Protein AF-0000000069996159 (afdb_homodimer)

Sequence (392 aa):
MASLHLCEYSGMAALHLYSSPAALLLLLVCPLWQLAQALPLTGRVSDQCVSQAQALLHNITGTLSKKELFSGMDCSKQSLELHEETQTAWACWPKGPTCSGTIKSEFNKERCLTNIAEDLQHYLRFLSAQPDPEGWLHATLLPSTRQLLQVAVNHPSSYAERLKLCKVLRGFQVRSITINRAVKYMNAGADAQPSSMASLHLCEYSGMAALHLYSSPAALLLLLVCPLWQLAQALPLTGRVSDQCVSQAQALLHNITGTLSKKELFSGMDCSKQSLELHEETQTAWACWPKGPTCSGTIKSEFNKERCLTNIAEDLQHYLRFLSAQPDPEGWLHATLLPSTRQLLQVAVNHPSSYAERLKLCKVLRGFQVRSITINRAVKYMNAGADAQPSS

pLDDT: mean 75.42, std 26.86, range [21.17, 98.69]

Solvent-accessible surface area (backbone atoms only — not comparable to full-atom values): 23726 Å² total; per-residue (Å²): 131,85,75,78,84,82,88,83,83,70,90,69,85,76,79,74,72,78,71,72,72,77,65,66,81,67,74,74,71,70,75,72,77,66,75,78,68,69,70,74,78,82,62,52,49,52,70,66,39,43,51,32,34,50,46,32,41,53,42,45,54,54,49,74,66,42,58,81,71,32,70,96,57,64,62,88,78,49,71,64,40,67,80,70,90,53,56,37,75,66,42,37,40,83,63,62,83,59,81,73,84,60,82,66,76,72,65,43,65,66,58,21,46,51,29,47,43,54,51,46,41,51,51,34,29,55,57,56,62,50,91,50,96,87,34,60,50,66,71,45,39,44,52,35,46,49,51,30,41,54,58,63,61,68,62,80,80,50,69,68,55,32,49,51,50,41,15,41,51,48,19,46,44,55,48,33,52,54,49,38,52,32,43,49,50,42,39,57,33,93,76,63,59,79,77,130,135,86,73,88,82,86,82,88,79,86,79,82,64,84,73,76,77,74,76,69,74,78,65,78,75,70,71,76,72,70,76,70,76,66,73,78,68,68,71,74,79,82,61,52,50,53,70,65,41,43,51,31,34,49,49,33,42,52,43,44,54,55,51,74,66,40,59,79,72,32,69,96,58,65,63,89,77,50,71,66,39,69,81,71,90,55,54,36,76,66,44,38,41,83,63,61,83,60,80,76,89,59,84,67,77,74,65,42,66,66,58,20,46,50,30,48,44,53,50,46,40,52,51,35,29,54,56,55,62,48,90,50,94,86,34,63,51,66,70,45,40,46,53,35,47,48,53,29,42,54,57,63,59,69,60,79,81,49,71,68,56,31,48,51,50,41,16,41,51,48,20,48,45,54,49,33,52,55,48,39,53,33,43,48,51,42,40,58,33,92,77,63,59,81,77,132

Radius of gyration: 39.07 Å; Cα contacts (8 Å, |Δi|>4): 358; chains: 2; bounding box: 189×82×81 Å

Foldseek 3Di:
DCPDDDDDDDPDDDPVPPVPVPPDPPVPPVPVPPDPPPPPPVDDQDPQLVVLVVQLVVLVVVLLPPCVLVPPDNPVPDDDDDDDPAPLVPLQDDDPPPPPPDCDPDRDLVNNLVRLLVRLVVVLVVLVPDDDPPCSSPVRNNVSSVSSSCSSVVDDDDPVRVVVVVVVVVVVVVVVVVVVVVVVVVVVPPPPPPDD/DPDDDDDDDDDPPPPPPPVPPPDDCVVPPVCVPPPPPPPPPVDDQDPQLVVLVVQLVVLVVVLLPPCVLVPPDNPVPDDDDDDDPAPLVPLQDDDPPPDPPDPDPDRDLVNNLVRLLVRLVVVLVVLVPDDDPPCSSPVRNNVSSVSSSCSSVVDDDDPVRVVVVVVVVVVVVVVVVVVVVVVVVVVVPPPPPPDD

Organism: Takifugu rubripes (NCBI:txid31033)

Nearest PDB structures (foldseek):
  3qwr-assembly1_B  TM=4.803E-01  e=2.226E-01  Homo sapiens
  5mzv-assembly1_B  TM=4.218E-01  e=2.938E-01  Homo sapiens
  6wdq-assembly1_B  TM=4.447E-01  e=3.105E-01  Homo sapiens
  1cd9-assembly1_C  TM=5.262E-01  e=3.019E+00  Homo sapiens
  3qwr-assembly1_B  TM=4.838E-01  e=2.813E-01  Homo sapiens

Structure (mmCIF, N/CA/C/O backbone):
data_AF-0000000069996159-model_v1
#
loop_
_entity.id
_entity.type
_entity.pdbx_description
1 polymer 'Interleukin 12A'
#
loop_
_atom_site.group_PDB
_atom_site.id
_atom_site.type_symbol
_atom_site.label_atom_id
_atom_site.label_alt_id
_atom_site.label_comp_id
_atom_site.label_asym_id
_atom_site.label_entity_id
_atom_site.label_seq_id
_atom_site.pdbx_PDB_ins_code
_atom_site.Cartn_x
_atom_site.Cartn_y
_atom_site.Cartn_z
_atom_site.occupancy
_atom_site.B_iso_or_equiv
_atom_site.auth_seq_id
_atom_site.auth_comp_id
_atom_site.auth_asym_id
_atom_site.auth_atom_id
_atom_site.pdbx_PDB_model_num
ATOM 1 N N . MET A 1 1 ? 94.875 -36.844 -63.062 1 22.52 1 MET A N 1
ATOM 2 C CA . MET A 1 1 ? 95.375 -37.219 -61.719 1 22.52 1 MET A CA 1
ATOM 3 C C . MET A 1 1 ? 94.875 -36.219 -60.656 1 22.52 1 MET A C 1
ATOM 5 O O . MET A 1 1 ? 95.312 -36.25 -59.531 1 22.52 1 MET A O 1
ATOM 9 N N . ALA A 1 2 ? 94.062 -35.281 -61.094 1 24.36 2 ALA A N 1
ATOM 10 C CA . ALA A 1 2 ? 94 -34 -60.375 1 24.36 2 ALA A CA 1
ATOM 11 C C . ALA A 1 2 ? 93.125 -34.094 -59.156 1 24.36 2 ALA A C 1
ATOM 13 O O . ALA A 1 2 ? 91.875 -34 -59.219 1 24.36 2 ALA A O 1
ATOM 14 N N . SER A 1 3 ? 93.438 -34.969 -58.125 1 29.11 3 SER A N 1
ATOM 15 C CA . SER A 1 3 ? 92.625 -35.531 -57.094 1 29.11 3 SER A CA 1
ATOM 16 C C . SER A 1 3 ? 92.438 -34.562 -55.938 1 29.11 3 SER A C 1
ATOM 18 O O . SER A 1 3 ? 93.312 -34.438 -55.062 1 29.11 3 SER A O 1
ATOM 20 N N . LEU A 1 4 ? 92.125 -33.25 -56.469 1 24.8 4 LEU A N 1
ATOM 21 C CA . LEU A 1 4 ? 92.125 -32.188 -55.469 1 24.8 4 LEU A CA 1
ATOM 22 C C . LEU A 1 4 ? 91.375 -32.625 -54.188 1 24.8 4 LEU A C 1
ATOM 24 O O . LEU A 1 4 ? 90.5 -33.469 -54.25 1 24.8 4 LEU A O 1
ATOM 28 N N . HIS A 1 5 ? 91.688 -31.938 -53.156 1 25.83 5 HIS A N 1
ATOM 29 C CA . HIS A 1 5 ? 91.938 -31.766 -51.75 1 25.83 5 HIS A CA 1
ATOM 30 C C . HIS A 1 5 ? 90.625 -31.609 -51 1 25.83 5 HIS A C 1
ATOM 32 O O . HIS A 1 5 ? 89.75 -30.875 -51.406 1 25.83 5 HIS A O 1
ATOM 38 N N . LEU A 1 6 ? 90.312 -32.438 -49.938 1 22.25 6 LEU A N 1
ATOM 39 C CA . LEU A 1 6 ? 89.375 -33.062 -49.031 1 22.25 6 LEU A CA 1
ATOM 40 C C . LEU A 1 6 ? 88.75 -32 -48.062 1 22.25 6 LEU A C 1
ATOM 42 O O . LEU A 1 6 ? 87.562 -31.984 -47.844 1 22.25 6 LEU A O 1
ATOM 46 N N . CYS A 1 7 ? 89.625 -31.078 -47.344 1 23.53 7 CYS A N 1
ATOM 47 C CA . CYS A 1 7 ? 89.5 -31.375 -45.938 1 23.53 7 CYS A CA 1
ATOM 48 C C . CYS A 1 7 ? 88.25 -30.75 -45.344 1 23.53 7 CYS A C 1
ATOM 50 O O . CYS A 1 7 ? 87.688 -29.844 -45.969 1 23.53 7 CYS A O 1
ATOM 52 N N . GLU A 1 8 ? 88.188 -30.609 -43.844 1 24.36 8 GLU A N 1
ATOM 53 C CA . GLU A 1 8 ? 87.438 -31.016 -42.625 1 24.36 8 GLU A CA 1
ATOM 54 C C . GLU A 1 8 ? 86.625 -29.859 -42.062 1 24.36 8 GLU A C 1
ATOM 56 O O . GLU A 1 8 ? 85.5 -30.078 -41.562 1 24.36 8 GLU A O 1
ATOM 61 N N . TYR A 1 9 ? 87.312 -28.625 -42.062 1 21.31 9 TYR A N 1
ATOM 62 C CA . TYR A 1 9 ? 87.312 -28.094 -40.688 1 21.31 9 TYR A CA 1
ATOM 63 C C . TYR A 1 9 ? 85.938 -27.734 -40.219 1 21.31 9 TYR A C 1
ATOM 65 O O . TYR A 1 9 ? 85 -27.578 -41 1 21.31 9 TYR A O 1
ATOM 73 N N . SER A 1 10 ? 85.812 -26.562 -39.469 1 23.78 10 SER A N 1
ATOM 74 C CA . SER A 1 10 ? 85.75 -26.078 -38.094 1 23.78 10 SER A CA 1
ATOM 75 C C . SER A 1 10 ? 84.438 -25.406 -37.781 1 23.78 10 SER A C 1
ATOM 77 O O . SER A 1 10 ? 84.188 -24.984 -36.625 1 23.78 10 SER A O 1
ATOM 79 N N . GLY A 1 11 ? 83.812 -24.812 -38.812 1 25.14 11 GLY A N 1
ATOM 80 C CA . GLY A 1 11 ? 83.312 -23.531 -38.344 1 25.14 11 GLY A CA 1
ATOM 81 C C . GLY A 1 11 ? 82.125 -23.641 -37.438 1 25.14 11 GLY A C 1
ATOM 82 O O . GLY A 1 11 ? 81 -24 -37.875 1 25.14 11 GLY A O 1
ATOM 83 N N . MET A 1 12 ? 82.375 -24.094 -36.188 1 23.86 12 MET A N 1
ATOM 84 C CA . MET A 1 12 ? 81.438 -24.609 -35.219 1 23.86 12 MET A CA 1
ATOM 85 C C . MET A 1 12 ? 80.312 -23.609 -34.969 1 23.86 12 MET A C 1
ATOM 87 O O . MET A 1 12 ? 79.125 -23.984 -35 1 23.86 12 MET A O 1
ATOM 91 N N . ALA A 1 13 ? 80.625 -22.375 -34.375 1 25.88 13 ALA A N 1
ATOM 92 C CA . ALA A 1 13 ? 80 -22.094 -33.094 1 25.88 13 ALA A CA 1
ATOM 93 C C . ALA A 1 13 ? 78.5 -21.734 -33.312 1 25.88 13 ALA A C 1
ATOM 95 O O . ALA A 1 13 ? 78.062 -21.484 -34.438 1 25.88 13 ALA A O 1
ATOM 96 N N . ALA A 1 14 ? 77.938 -20.875 -32.25 1 27.59 14 ALA A N 1
ATOM 97 C CA . ALA A 1 14 ? 77 -20.719 -31.141 1 27.59 14 ALA A CA 1
ATOM 98 C C . ALA A 1 14 ? 75.812 -19.844 -31.547 1 27.59 14 ALA A C 1
ATOM 100 O O . ALA A 1 14 ? 76 -18.656 -31.828 1 27.59 14 ALA A O 1
ATOM 101 N N . LEU A 1 15 ? 75.062 -20.25 -32.531 1 27.47 15 LEU A N 1
ATOM 102 C CA . LEU A 1 15 ? 73.875 -19.453 -32.875 1 27.47 15 LEU A CA 1
ATOM 103 C C . LEU A 1 15 ? 73.125 -19.062 -31.641 1 27.47 15 LEU A C 1
ATOM 105 O O . LEU A 1 15 ? 72.625 -19.938 -30.891 1 27.47 15 LEU A O 1
ATOM 109 N N . HIS A 1 16 ? 73.75 -18.094 -30.875 1 34.22 16 HIS A N 1
ATOM 110 C CA . HIS A 1 16 ? 73.125 -17.516 -29.688 1 34.22 16 HIS A CA 1
ATOM 111 C C . HIS A 1 16 ? 71.625 -17.172 -29.938 1 34.22 16 HIS A C 1
ATOM 113 O O . HIS A 1 16 ? 71.312 -16.328 -30.797 1 34.22 16 HIS A O 1
ATOM 119 N N . LEU A 1 17 ? 70.812 -18.203 -29.984 1 29.62 17 LEU A N 1
ATOM 120 C CA . LEU A 1 17 ? 69.375 -18.219 -30.047 1 29.62 17 LEU A CA 1
ATOM 121 C C . LEU A 1 17 ? 68.75 -17.25 -29.031 1 29.62 17 LEU A C 1
ATOM 123 O O . LEU A 1 17 ? 68.938 -17.438 -27.828 1 29.62 17 LEU A O 1
ATOM 127 N N . TYR A 1 18 ? 69.062 -15.906 -29.25 1 31.61 18 TYR A N 1
ATOM 128 C CA . TYR A 1 18 ? 68.438 -14.883 -28.438 1 31.61 18 TYR A CA 1
ATOM 129 C C . TYR A 1 18 ? 66.938 -15.102 -28.344 1 31.61 18 TYR A C 1
ATOM 131 O O . TYR A 1 18 ? 66.25 -14.93 -29.328 1 31.61 18 TYR A O 1
ATOM 139 N N . SER A 1 19 ? 66.562 -16.312 -27.844 1 33.44 19 SER A N 1
ATOM 140 C CA . SER A 1 19 ? 65.125 -16.703 -27.641 1 33.44 19 SER A CA 1
ATOM 141 C C . SER A 1 19 ? 64.375 -15.633 -26.906 1 33.44 19 SER A C 1
ATOM 143 O O . SER A 1 19 ? 64.812 -15.188 -25.828 1 33.44 19 SER A O 1
ATOM 145 N N . SER A 1 20 ? 63.844 -14.68 -27.641 1 37 20 SER A N 1
ATOM 146 C CA . SER A 1 20 ? 62.875 -13.641 -27.234 1 37 20 SER A CA 1
ATOM 147 C C . SER A 1 20 ? 61.844 -14.188 -26.266 1 37 20 SER A C 1
ATOM 149 O O . SER A 1 20 ? 61.156 -15.164 -26.578 1 37 20 SER A O 1
ATOM 151 N N . PRO A 1 21 ? 62.188 -14.211 -24.922 1 37.66 21 PRO A N 1
ATOM 152 C CA . PRO A 1 21 ? 61.25 -14.656 -23.875 1 37.66 21 PRO A CA 1
ATOM 153 C C . PRO A 1 21 ? 59.875 -14.039 -24.016 1 37.66 21 PRO A C 1
ATOM 155 O O . PRO A 1 21 ? 59.062 -14.086 -23.078 1 37.66 21 PRO A O 1
ATOM 158 N N . ALA A 1 22 ? 59.719 -13.273 -25.125 1 38.25 22 ALA A N 1
ATOM 159 C CA . ALA A 1 22 ? 58.438 -12.555 -25 1 38.25 22 ALA A CA 1
ATOM 160 C C . ALA A 1 22 ? 57.281 -13.516 -24.797 1 38.25 22 ALA A C 1
ATOM 162 O O . ALA A 1 22 ? 56.125 -13.164 -25.062 1 38.25 22 ALA A O 1
ATOM 163 N N . ALA A 1 23 ? 57.688 -14.852 -24.797 1 32.22 23 ALA A N 1
ATOM 164 C CA . ALA A 1 23 ? 56.5 -15.727 -24.859 1 32.22 23 ALA A CA 1
ATOM 165 C C . ALA A 1 23 ? 55.438 -15.305 -23.844 1 32.22 23 ALA A C 1
ATOM 167 O O . ALA A 1 23 ? 54.25 -15.219 -24.172 1 32.22 23 ALA A O 1
ATOM 168 N N . LEU A 1 24 ? 55.719 -15.695 -22.562 1 32.16 24 LEU A N 1
ATOM 169 C CA . LEU A 1 24 ? 54.719 -16.5 -21.828 1 32.16 24 LEU A CA 1
ATOM 170 C C . LEU A 1 24 ? 53.625 -15.609 -21.234 1 32.16 24 LEU A C 1
ATOM 172 O O . LEU A 1 24 ? 52.781 -16.094 -20.5 1 32.16 24 LEU A O 1
ATOM 176 N N . LEU A 1 25 ? 54.031 -14.266 -21.062 1 33.75 25 LEU A N 1
ATOM 177 C CA . LEU A 1 25 ? 53.062 -13.844 -20.031 1 33.75 25 LEU A CA 1
ATOM 178 C C . LEU A 1 25 ? 51.625 -13.961 -20.562 1 33.75 25 LEU A C 1
ATOM 180 O O . LEU A 1 25 ? 51.156 -13.086 -21.281 1 33.75 25 LEU A O 1
ATOM 184 N N . LEU A 1 26 ? 51.312 -15.07 -21.266 1 32.03 26 LEU A N 1
ATOM 185 C CA . LEU A 1 26 ? 49.906 -15.297 -21.5 1 32.03 26 LEU A CA 1
ATOM 186 C C . LEU A 1 26 ? 49.094 -14.977 -20.25 1 32.03 26 LEU A C 1
ATOM 188 O O . LEU A 1 26 ? 49.188 -15.68 -19.234 1 32.03 26 LEU A O 1
ATOM 192 N N . LEU A 1 27 ? 49 -13.609 -19.922 1 32.69 27 LEU A N 1
ATOM 193 C CA . LEU A 1 27 ? 48 -13.117 -19 1 32.69 27 LEU A CA 1
ATOM 194 C C . LEU A 1 27 ? 46.688 -13.875 -19.188 1 32.69 27 LEU A C 1
ATOM 196 O O . LEU A 1 27 ? 46.094 -13.867 -20.266 1 32.69 27 LEU A O 1
ATOM 200 N N . LEU A 1 28 ? 46.594 -15.102 -18.578 1 33.31 28 LEU A N 1
ATOM 201 C CA . LEU A 1 28 ? 45.375 -15.828 -18.266 1 33.31 28 LEU A CA 1
ATOM 202 C C . LEU A 1 28 ? 44.281 -14.875 -17.781 1 33.31 28 LEU A C 1
ATOM 204 O O . LEU A 1 28 ? 44.312 -14.414 -16.625 1 33.31 28 LEU A O 1
ATOM 208 N N . VAL A 1 29 ? 44 -13.797 -18.469 1 37.88 29 VAL A N 1
ATOM 209 C CA . VAL A 1 29 ? 42.75 -13.117 -18.156 1 37.88 29 VAL A CA 1
ATOM 210 C C . VAL A 1 29 ? 41.625 -14.148 -18.016 1 37.88 29 VAL A C 1
ATOM 212 O O . VAL A 1 29 ? 41.25 -14.805 -18.984 1 37.88 29 VAL A O 1
ATOM 215 N N . CYS A 1 30 ? 41.688 -14.945 -16.938 1 33.72 30 CYS A N 1
ATOM 216 C CA . CYS A 1 30 ? 40.5 -15.703 -16.531 1 33.72 30 CYS A CA 1
ATOM 217 C C . CYS A 1 30 ? 39.219 -14.875 -16.688 1 33.72 30 CYS A C 1
ATOM 219 O O . CYS A 1 30 ? 39.156 -13.758 -16.156 1 33.72 30 CYS A O 1
ATOM 221 N N . PRO A 1 31 ? 38.531 -15 -17.859 1 35.19 31 PRO A N 1
ATOM 222 C CA . PRO A 1 31 ? 37.188 -14.406 -17.969 1 35.19 31 PRO A CA 1
ATOM 223 C C . PRO A 1 31 ? 36.312 -14.648 -16.734 1 35.19 31 PRO A C 1
ATOM 225 O O . PRO A 1 31 ? 36.031 -15.797 -16.391 1 35.19 31 PRO A O 1
ATOM 228 N N . LEU A 1 32 ? 36.562 -14.031 -15.633 1 33.66 32 LEU A N 1
ATOM 229 C CA . LEU A 1 32 ? 35.656 -13.953 -14.477 1 33.66 32 LEU A CA 1
ATOM 230 C C . LEU A 1 32 ? 34.219 -13.758 -14.914 1 33.66 32 LEU A C 1
ATOM 232 O O . LEU A 1 32 ? 33.344 -13.5 -14.078 1 33.66 32 LEU A O 1
ATOM 236 N N . TRP A 1 33 ? 33.969 -13.539 -16.219 1 33.69 33 TRP A N 1
ATOM 237 C CA . TRP A 1 33 ? 32.531 -13.375 -16.391 1 33.69 33 TRP A CA 1
ATOM 238 C C . TRP A 1 33 ? 31.781 -14.625 -15.93 1 33.69 33 TRP A C 1
ATOM 240 O O . TRP A 1 33 ? 31.219 -15.352 -16.75 1 33.69 33 TRP A O 1
ATOM 250 N N . GLN A 1 34 ? 32.312 -15.43 -15.055 1 28.48 34 GLN A N 1
ATOM 251 C CA . GLN A 1 34 ? 31.531 -16.578 -14.602 1 28.48 34 GLN A CA 1
ATOM 252 C C . GLN A 1 34 ? 30.047 -16.25 -14.555 1 28.48 34 GLN A C 1
ATOM 254 O O . GLN A 1 34 ? 29.672 -15.094 -14.32 1 28.48 34 GLN A O 1
ATOM 259 N N . LEU A 1 35 ? 29.219 -17.219 -15.086 1 27.92 35 LEU A N 1
ATOM 260 C CA . LEU A 1 35 ? 27.844 -17.688 -15.25 1 27.92 35 LEU A CA 1
ATOM 261 C C . LEU A 1 35 ? 27.062 -17.531 -13.953 1 27.92 35 LEU A C 1
ATOM 263 O O . LEU A 1 35 ? 27.375 -18.172 -12.945 1 27.92 35 LEU A O 1
ATOM 267 N N . ALA A 1 36 ? 26.797 -16.344 -13.508 1 35.19 36 ALA A N 1
ATOM 268 C CA . ALA A 1 36 ? 25.625 -16.281 -12.625 1 35.19 36 ALA A CA 1
ATOM 269 C C . ALA A 1 36 ? 24.609 -17.359 -13 1 35.19 36 ALA A C 1
ATOM 271 O O . ALA A 1 36 ? 23.953 -17.266 -14.039 1 35.19 36 ALA A O 1
ATOM 272 N N . GLN A 1 37 ? 24.906 -18.609 -12.891 1 32.88 37 GLN A N 1
ATOM 273 C CA . GLN A 1 37 ? 23.953 -19.688 -13.008 1 32.88 37 GLN A CA 1
ATOM 274 C C . GLN A 1 37 ? 22.594 -19.281 -12.43 1 32.88 37 GLN A C 1
ATOM 276 O O . GLN A 1 37 ? 22.5 -18.891 -11.273 1 32.88 37 GLN A O 1
ATOM 281 N N . ALA A 1 38 ? 21.688 -18.609 -13.164 1 38 38 ALA A N 1
ATOM 282 C CA . ALA A 1 38 ? 20.25 -18.688 -12.906 1 38 38 ALA A CA 1
ATOM 283 C C . ALA A 1 38 ? 19.875 -20.062 -12.359 1 38 38 ALA A C 1
ATOM 285 O O . ALA A 1 38 ? 20.156 -21.094 -12.992 1 38 38 ALA A O 1
ATOM 286 N N . LEU A 1 39 ? 20.078 -20.312 -11.125 1 35.5 39 LEU A N 1
ATOM 287 C CA . LEU A 1 39 ? 19.438 -21.531 -10.641 1 35.5 39 LEU A CA 1
ATOM 288 C C . LEU A 1 39 ? 18.266 -21.906 -11.531 1 35.5 39 LEU A C 1
ATOM 290 O O . LEU A 1 39 ? 17.516 -21.031 -11.984 1 35.5 39 LEU A O 1
ATOM 294 N N . PRO A 1 40 ? 18.203 -22.922 -12.32 1 38.66 40 PRO A N 1
ATOM 295 C CA . PRO A 1 40 ? 17.125 -23.359 -13.203 1 38.66 40 PRO A CA 1
ATOM 296 C C . PRO A 1 40 ? 15.742 -23.109 -12.602 1 38.66 40 PRO A C 1
ATOM 298 O O . PRO A 1 40 ? 15.5 -23.453 -11.445 1 38.66 40 PRO A O 1
ATOM 301 N N . LEU A 1 41 ? 15.039 -21.984 -12.789 1 43.03 41 LEU A N 1
ATOM 302 C CA . LEU A 1 41 ? 13.617 -21.719 -12.609 1 43.03 41 LEU A CA 1
ATOM 303 C C . LEU A 1 41 ? 12.797 -22.969 -12.945 1 43.03 41 LEU A C 1
ATOM 305 O O . LEU A 1 41 ? 11.586 -22.875 -13.18 1 43.03 41 LEU A O 1
ATOM 309 N N . THR A 1 42 ? 13.352 -24.047 -13.359 1 50.91 42 THR A N 1
ATOM 310 C CA . THR A 1 42 ? 12.648 -25.281 -13.727 1 50.91 42 THR A CA 1
ATOM 311 C C . THR A 1 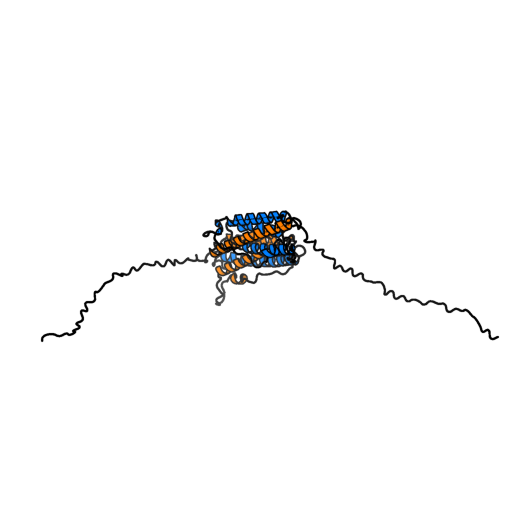42 ? 11.938 -25.875 -12.516 1 50.91 42 THR A C 1
ATOM 313 O O . THR A 1 42 ? 11.266 -26.906 -12.625 1 50.91 42 THR A O 1
ATOM 316 N N . GLY A 1 43 ? 12.039 -25.281 -11.344 1 58.75 43 GLY A N 1
ATOM 317 C CA . GLY A 1 43 ? 11.586 -25.969 -10.148 1 58.75 43 GLY A CA 1
ATOM 318 C C . GLY A 1 43 ? 10.148 -25.641 -9.781 1 58.75 43 GLY A C 1
ATOM 319 O O . GLY A 1 43 ? 9.602 -24.625 -10.227 1 58.75 43 GLY A O 1
ATOM 320 N N . ARG A 1 44 ? 9.336 -26.64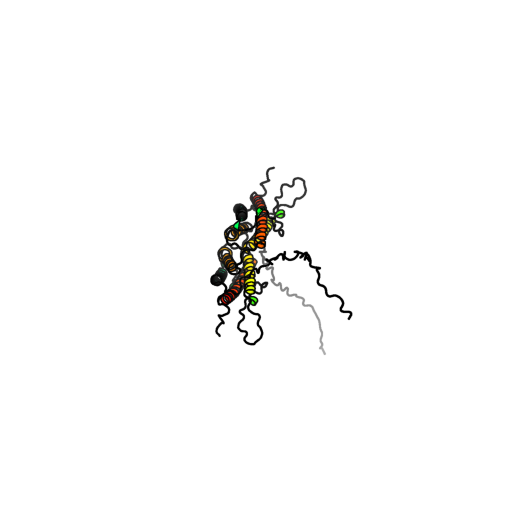1 -9.281 1 75.44 44 ARG A N 1
ATOM 321 C CA . ARG A 1 44 ? 7.984 -26.578 -8.727 1 75.44 44 ARG A CA 1
ATOM 322 C C . ARG A 1 44 ? 7.867 -25.469 -7.688 1 75.44 44 ARG A C 1
ATOM 324 O O . ARG A 1 44 ? 8.836 -25.156 -6.992 1 75.44 44 ARG A O 1
ATOM 331 N N . VAL A 1 45 ? 6.828 -24.766 -7.879 1 86.31 45 VAL A N 1
ATOM 332 C CA . VAL A 1 45 ? 6.527 -23.812 -6.824 1 86.31 45 VAL A CA 1
ATOM 333 C C . VAL A 1 45 ? 6.32 -24.547 -5.5 1 86.31 45 VAL A C 1
ATOM 335 O O . VAL A 1 45 ? 5.906 -25.703 -5.488 1 86.31 45 VAL A O 1
ATOM 338 N N . SER A 1 46 ? 6.707 -23.953 -4.449 1 87.44 46 SER A N 1
ATOM 339 C CA . SER A 1 46 ? 6.688 -24.578 -3.131 1 87.44 46 SER A CA 1
ATOM 340 C C . SER A 1 46 ? 5.258 -24.797 -2.639 1 87.44 46 SER A C 1
ATOM 342 O O . SER A 1 46 ? 4.328 -24.141 -3.127 1 87.44 46 SER A O 1
ATOM 344 N N . ASP A 1 47 ? 5.125 -25.766 -1.741 1 92.94 47 ASP A N 1
ATOM 345 C CA . ASP A 1 47 ? 3.842 -26 -1.084 1 92.94 47 ASP A CA 1
ATOM 346 C C . ASP A 1 47 ? 3.396 -24.75 -0.309 1 92.94 47 ASP A C 1
ATOM 348 O O . ASP A 1 47 ? 2.199 -24.516 -0.15 1 92.94 47 ASP A O 1
ATOM 352 N N . GLN A 1 48 ? 4.34 -24.031 0.201 1 93.69 48 GLN A N 1
ATOM 353 C CA . GLN A 1 48 ? 4.016 -22.797 0.909 1 93.69 48 GLN A CA 1
ATOM 354 C C . GLN A 1 48 ? 3.324 -21.797 -0.014 1 93.69 48 GLN A C 1
ATOM 356 O O . GLN A 1 48 ? 2.393 -21.094 0.399 1 93.69 48 GLN A O 1
ATOM 361 N N . CYS A 1 49 ? 3.756 -21.766 -1.231 1 94.38 49 CYS A N 1
ATOM 362 C CA . CYS A 1 49 ? 3.145 -20.875 -2.203 1 94.38 49 CYS A CA 1
ATOM 363 C C . CYS A 1 49 ? 1.699 -21.266 -2.479 1 94.38 49 CYS A C 1
ATOM 365 O O . CYS A 1 49 ? 0.819 -20.406 -2.555 1 94.38 49 CYS A O 1
ATOM 367 N N . VAL A 1 50 ? 1.474 -22.578 -2.58 1 96.25 50 VAL A N 1
ATOM 368 C CA . VAL A 1 50 ? 0.12 -23.078 -2.785 1 96.25 50 VAL A CA 1
ATOM 369 C C . VAL A 1 50 ? -0.758 -22.703 -1.594 1 96.25 50 VAL A C 1
ATOM 371 O O . VAL A 1 50 ? -1.876 -22.203 -1.77 1 96.25 50 VAL A O 1
ATOM 374 N N . SER A 1 51 ? -0.233 -22.891 -0.403 1 97.5 51 SER A N 1
ATOM 375 C CA . SER A 1 51 ? -0.98 -22.578 0.811 1 97.5 51 SER A CA 1
ATOM 376 C C . SER A 1 51 ? -1.319 -21.094 0.887 1 97.5 51 SER A C 1
ATOM 378 O O . SER A 1 51 ? -2.434 -20.719 1.263 1 97.5 51 SER A O 1
ATOM 380 N N . GLN A 1 52 ? -0.379 -20.266 0.549 1 97.31 52 GLN A N 1
ATOM 381 C CA . GLN A 1 52 ? -0.616 -18.828 0.617 1 97.31 52 GLN A CA 1
ATOM 382 C C . GLN A 1 52 ? -1.625 -18.391 -0.439 1 97.31 52 GLN A C 1
ATOM 384 O O . GLN A 1 52 ? -2.43 -17.484 -0.198 1 97.31 52 GLN A O 1
ATOM 389 N N . ALA A 1 53 ? -1.527 -18.953 -1.618 1 98.19 53 ALA A N 1
ATOM 390 C CA . ALA A 1 53 ? -2.508 -18.641 -2.654 1 98.19 53 ALA A CA 1
ATOM 391 C C . ALA A 1 53 ? -3.918 -19.016 -2.209 1 98.19 53 ALA A C 1
ATOM 393 O O . ALA A 1 53 ? -4.867 -18.25 -2.424 1 98.19 53 ALA A O 1
ATOM 394 N N . GLN A 1 54 ? -4.035 -20.172 -1.603 1 98.5 54 GLN A N 1
ATOM 395 C CA . GLN A 1 54 ? -5.332 -20.609 -1.087 1 98.5 54 GLN A CA 1
ATOM 396 C C . GLN A 1 54 ? -5.82 -19.672 0.016 1 98.5 54 GLN A C 1
ATOM 398 O O . GLN A 1 54 ? -7 -19.312 0.06 1 98.5 54 GLN A O 1
ATOM 403 N N . ALA A 1 55 ? -4.918 -19.297 0.912 1 98.5 55 ALA A N 1
ATOM 404 C CA . ALA A 1 55 ? -5.273 -18.375 1.983 1 98.5 55 ALA A CA 1
ATOM 405 C C . ALA A 1 55 ? -5.758 -17.047 1.418 1 98.5 55 ALA A C 1
ATOM 407 O O . ALA A 1 55 ? -6.727 -16.469 1.914 1 98.5 55 ALA A O 1
ATOM 408 N N . LEU A 1 56 ? -5.062 -16.531 0.42 1 98.56 56 LEU A N 1
ATOM 409 C CA . LEU A 1 56 ? -5.461 -15.273 -0.205 1 98.56 56 LEU A CA 1
ATOM 410 C C . LEU A 1 56 ? -6.879 -15.367 -0.753 1 98.56 56 LEU A C 1
ATOM 412 O O . LEU A 1 56 ? -7.699 -14.477 -0.516 1 98.56 56 LEU A O 1
ATOM 416 N N . LEU A 1 57 ? -7.172 -16.438 -1.492 1 98.69 57 LEU A N 1
ATOM 417 C CA . LEU A 1 57 ? -8.508 -16.609 -2.055 1 98.69 57 LEU A CA 1
ATOM 418 C C . LEU A 1 57 ? -9.555 -16.672 -0.95 1 98.69 57 LEU A C 1
ATOM 420 O O . LEU A 1 57 ? -10.617 -16.047 -1.061 1 98.69 57 LEU A O 1
ATOM 424 N N . HIS A 1 58 ? -9.258 -17.422 0.114 1 98.5 58 HIS A N 1
ATOM 425 C CA . HIS A 1 58 ? -10.156 -17.5 1.259 1 98.5 58 HIS A CA 1
ATOM 426 C C . HIS A 1 58 ? -10.383 -16.125 1.878 1 98.5 58 HIS A C 1
ATOM 428 O O . HIS A 1 58 ? -11.523 -15.75 2.158 1 98.5 58 HIS A O 1
ATOM 434 N N . ASN A 1 59 ? -9.344 -15.352 2.074 1 98.38 59 ASN A N 1
ATOM 435 C CA . ASN A 1 59 ? -9.43 -14.055 2.736 1 98.38 59 ASN A CA 1
ATOM 436 C C . ASN A 1 59 ? -10.156 -13.031 1.873 1 98.38 59 ASN A C 1
ATOM 438 O O . ASN A 1 59 ? -10.906 -12.203 2.389 1 98.38 59 ASN A O 1
ATOM 442 N N . ILE A 1 60 ? -9.906 -13.039 0.542 1 98.38 60 ILE A N 1
ATOM 443 C CA . ILE A 1 60 ? -10.594 -12.086 -0.324 1 98.38 60 ILE A CA 1
ATOM 444 C C . ILE A 1 60 ? -12.086 -12.414 -0.367 1 98.38 60 ILE A C 1
ATOM 446 O O . ILE A 1 60 ? -12.922 -11.516 -0.336 1 98.38 60 ILE A O 1
ATOM 450 N N . THR A 1 61 ? -12.43 -13.68 -0.432 1 97.81 61 THR A N 1
ATOM 451 C CA . THR A 1 61 ? -13.828 -14.094 -0.413 1 97.81 61 THR A CA 1
ATOM 452 C C . THR A 1 61 ? -14.5 -13.688 0.897 1 97.81 61 THR A C 1
ATOM 454 O O . THR A 1 61 ? -15.617 -13.172 0.894 1 97.81 61 THR A O 1
ATOM 457 N N . GLY A 1 62 ? -13.781 -13.93 1.981 1 97.12 62 GLY A N 1
ATOM 458 C CA . GLY A 1 62 ? -14.281 -13.5 3.275 1 97.12 62 GLY A CA 1
ATOM 459 C C . GLY A 1 62 ? -14.477 -12 3.367 1 97.12 62 GLY A C 1
ATOM 460 O O . GLY A 1 62 ? -15.461 -11.523 3.934 1 97.12 62 GLY A O 1
ATOM 461 N N . THR A 1 63 ? -13.539 -11.266 2.842 1 97.19 63 THR A N 1
ATOM 462 C CA . THR A 1 63 ? -13.609 -9.805 2.861 1 97.19 63 THR A CA 1
ATOM 463 C C . THR A 1 63 ? -14.82 -9.32 2.066 1 97.19 63 THR A C 1
ATOM 465 O O . THR A 1 63 ? -15.531 -8.414 2.504 1 97.19 63 THR A O 1
ATOM 468 N N . LEU A 1 64 ? -15.109 -9.906 0.893 1 97.25 64 LEU A N 1
ATOM 469 C CA . LEU A 1 64 ? -16.219 -9.531 0.026 1 97.25 64 LEU A CA 1
ATOM 470 C C . LEU A 1 64 ? -17.562 -9.797 0.71 1 97.25 64 LEU A C 1
ATOM 472 O O . LEU A 1 64 ? -18.578 -9.227 0.324 1 97.25 64 LEU A O 1
ATOM 476 N N . SER A 1 65 ? -17.562 -10.617 1.755 1 95.31 65 SER A N 1
ATOM 477 C CA . SER A 1 65 ? -18.797 -10.961 2.453 1 95.31 65 SER A CA 1
ATOM 478 C C . SER A 1 65 ? -19.078 -9.969 3.582 1 95.31 65 SER A C 1
ATOM 480 O O . SER A 1 65 ? -20.156 -10 4.184 1 95.31 65 SER A O 1
ATOM 482 N N . LYS A 1 66 ? -18.109 -9.109 3.871 1 94.94 66 LYS A N 1
ATOM 483 C CA . LYS A 1 66 ? -18.312 -8.109 4.914 1 94.94 66 LYS A CA 1
ATOM 484 C C . LYS A 1 66 ? -19.141 -6.934 4.398 1 94.94 66 LYS A C 1
ATOM 486 O O . LYS A 1 66 ? -18.594 -6.004 3.797 1 94.94 66 LYS A O 1
ATOM 491 N N . LYS A 1 67 ? -20.328 -6.852 4.773 1 91.94 67 LYS A N 1
ATOM 492 C CA . LYS A 1 67 ? -21.266 -5.871 4.242 1 91.94 67 LYS A CA 1
ATOM 493 C C . LYS A 1 67 ? -20.906 -4.457 4.695 1 91.94 67 LYS A C 1
ATOM 495 O O . LYS A 1 67 ? -21.203 -3.482 4.004 1 91.94 67 LYS A O 1
ATOM 500 N N . GLU A 1 68 ? -20.219 -4.363 5.844 1 91.81 68 GLU A N 1
ATOM 501 C CA . GLU A 1 68 ? -19.844 -3.066 6.402 1 91.81 68 GLU A CA 1
ATOM 502 C C . GLU A 1 68 ? -18.906 -2.316 5.465 1 91.81 68 GLU A C 1
ATOM 504 O O . GLU A 1 68 ? -18.891 -1.084 5.445 1 91.81 68 GLU A O 1
ATOM 509 N N . LEU A 1 69 ? -18.172 -3.043 4.641 1 93.25 69 LEU A N 1
ATOM 510 C CA . LEU A 1 69 ? -17.203 -2.447 3.719 1 93.25 69 LEU A CA 1
ATOM 511 C C . LEU A 1 69 ? -17.922 -1.768 2.555 1 93.25 69 LEU A C 1
ATOM 513 O O . LEU A 1 69 ? -17.375 -0.85 1.938 1 93.25 69 LEU A O 1
ATOM 517 N N . PHE A 1 70 ? -19.125 -2.146 2.348 1 94.88 70 PHE A N 1
ATOM 518 C CA . PHE A 1 70 ? -19.859 -1.694 1.171 1 94.88 70 PHE A CA 1
ATOM 519 C C . PHE A 1 70 ? -21.203 -1.084 1.569 1 94.88 70 PHE A C 1
ATOM 521 O O . PHE A 1 70 ? -22.219 -1.339 0.925 1 94.88 70 PHE A O 1
ATOM 528 N N . SER A 1 71 ? -21.203 -0.34 2.611 1 90.81 71 SER A N 1
ATOM 529 C CA . SER A 1 71 ? -22.438 0.241 3.145 1 90.81 71 SER A CA 1
ATOM 530 C C . SER A 1 71 ? -23.234 0.937 2.051 1 90.81 71 SER A C 1
ATOM 532 O O . SER A 1 71 ? -22.688 1.696 1.255 1 90.81 71 SER A O 1
ATOM 534 N N . GLY A 1 72 ? -24.547 0.609 1.971 1 91.31 72 GLY A N 1
ATOM 535 C CA . GLY A 1 72 ? -25.438 1.267 1.034 1 91.31 72 GLY A CA 1
ATOM 536 C C . GLY A 1 72 ? -25.516 0.566 -0.309 1 91.31 72 GLY A C 1
ATOM 537 O O . GLY A 1 72 ? -26.156 1.061 -1.236 1 91.31 72 GLY A O 1
ATOM 538 N N . MET A 1 73 ? -24.766 -0.526 -0.491 1 94.31 73 MET A N 1
ATOM 539 C CA . MET A 1 73 ? -24.875 -1.242 -1.759 1 94.31 73 MET A CA 1
ATOM 540 C C . MET A 1 73 ? -24.688 -2.742 -1.554 1 94.31 73 MET A C 1
ATOM 542 O O . MET A 1 73 ? -24.141 -3.168 -0.529 1 94.31 73 MET A O 1
ATOM 546 N N . ASP A 1 74 ? -25.203 -3.486 -2.537 1 95.88 74 ASP A N 1
ATOM 547 C CA . ASP A 1 74 ? -24.938 -4.918 -2.648 1 95.88 74 ASP A CA 1
ATOM 548 C C . ASP A 1 74 ? -23.781 -5.184 -3.604 1 95.88 74 ASP A C 1
ATOM 550 O O . ASP A 1 74 ? -23.953 -5.16 -4.824 1 95.88 74 ASP A O 1
ATOM 554 N N . CYS A 1 75 ? -22.672 -5.477 -3.062 1 96.94 75 CYS A N 1
ATOM 555 C CA . CYS A 1 75 ? -21.453 -5.613 -3.857 1 96.94 75 CYS A CA 1
ATOM 556 C C . CYS A 1 75 ? -21.562 -6.773 -4.836 1 96.94 75 CYS A C 1
ATOM 558 O O . CYS A 1 75 ? -21 -6.73 -5.93 1 96.94 75 CYS A O 1
ATOM 560 N N . SER A 1 76 ? -22.281 -7.828 -4.469 1 95.38 76 SER A N 1
ATOM 561 C CA . SER A 1 76 ? -22.406 -9.008 -5.316 1 95.38 76 SER A CA 1
ATOM 562 C C . SER A 1 76 ? -23.172 -8.695 -6.598 1 95.38 76 SER A C 1
ATOM 564 O O . SER A 1 76 ? -23.094 -9.453 -7.57 1 95.38 76 SER A O 1
ATOM 566 N N . LYS A 1 77 ? -23.859 -7.66 -6.656 1 95.88 77 LYS A N 1
ATOM 567 C CA . LYS A 1 77 ? -24.656 -7.297 -7.816 1 95.88 77 LYS A CA 1
ATOM 568 C C . LYS A 1 77 ? -23.969 -6.246 -8.672 1 95.88 77 LYS A C 1
ATOM 570 O O . LYS A 1 77 ? -24.516 -5.785 -9.672 1 95.88 77 LYS A O 1
ATOM 575 N N . GLN A 1 78 ? -22.844 -5.836 -8.312 1 96.25 78 GLN A N 1
ATOM 576 C CA . GLN A 1 78 ? -22.109 -4.812 -9.055 1 96.25 78 GLN A CA 1
ATOM 577 C C . GLN A 1 78 ? -21.172 -5.445 -10.07 1 96.25 78 GLN A C 1
ATOM 579 O O . GLN A 1 78 ? -20.812 -6.621 -9.945 1 96.25 78 GLN A O 1
ATOM 584 N N . SER A 1 79 ? -20.812 -4.746 -11.094 1 95.69 79 SER A N 1
ATOM 585 C CA . SER A 1 79 ? -19.797 -5.199 -12.031 1 95.69 79 SER A CA 1
ATOM 586 C C . SER A 1 79 ? -18.438 -5.309 -11.352 1 95.69 79 SER A C 1
ATOM 588 O O . SER A 1 79 ? -18.219 -4.727 -10.289 1 95.69 79 SER A O 1
ATOM 590 N N . LEU A 1 80 ? -17.562 -6.152 -11.867 1 97.19 80 LEU A N 1
ATOM 591 C CA . LEU A 1 80 ? -16.203 -6.262 -11.344 1 97.19 80 LEU A CA 1
ATOM 592 C C . LEU A 1 80 ? -15.211 -5.508 -12.234 1 97.19 80 LEU A C 1
ATOM 594 O O . LEU A 1 80 ? -15.516 -5.211 -13.391 1 97.19 80 LEU A O 1
ATOM 598 N N . GLU A 1 81 ? -14.125 -5.059 -11.711 1 96.94 81 GLU A N 1
ATOM 599 C CA . GLU A 1 81 ? -13.023 -4.418 -12.422 1 96.94 81 GLU A CA 1
ATOM 600 C C . GLU A 1 81 ? -11.758 -5.273 -12.375 1 96.94 81 GLU A C 1
ATOM 602 O O . GLU A 1 81 ? -11.242 -5.566 -11.297 1 96.94 81 GLU A O 1
ATOM 607 N N . LEU A 1 82 ? -11.297 -5.684 -13.57 1 95.62 82 LEU A N 1
ATOM 608 C CA . LEU A 1 82 ? -10.086 -6.48 -13.68 1 95.62 82 LEU A CA 1
ATOM 609 C C . LEU A 1 82 ? -8.875 -5.59 -13.938 1 95.62 82 LEU A C 1
ATOM 611 O O . LEU A 1 82 ? -8.977 -4.582 -14.641 1 95.62 82 LEU A O 1
ATOM 615 N N . HIS A 1 83 ? -7.824 -6 -13.305 1 94.31 83 HIS A N 1
ATOM 616 C CA . HIS A 1 83 ? -6.562 -5.359 -13.656 1 94.31 83 HIS A CA 1
ATOM 617 C C . HIS A 1 83 ? -6.078 -5.812 -15.023 1 94.31 83 HIS A C 1
ATOM 619 O O . HIS A 1 83 ? -5.574 -6.93 -15.172 1 94.31 83 HIS A O 1
ATOM 625 N N . GLU A 1 84 ? -6.117 -4.945 -15.977 1 91.94 84 GLU A N 1
ATOM 626 C CA . GLU A 1 84 ? -5.922 -5.352 -17.359 1 91.94 84 GLU A CA 1
ATOM 627 C C . GLU A 1 84 ? -4.496 -5.062 -17.828 1 91.94 84 GLU A C 1
ATOM 629 O O . GLU A 1 84 ? -4.105 -5.453 -18.922 1 91.94 84 GLU A O 1
ATOM 634 N N . GLU A 1 85 ? -3.736 -4.426 -17.094 1 90.38 85 GLU A N 1
ATOM 635 C CA . GLU A 1 85 ? -2.389 -4.059 -17.516 1 90.38 85 GLU A CA 1
ATOM 636 C C . GLU A 1 85 ? -1.475 -5.277 -17.562 1 90.38 85 GLU A C 1
ATOM 638 O O . GLU A 1 85 ? -0.421 -5.246 -18.203 1 90.38 85 GLU A O 1
ATOM 643 N N . THR A 1 86 ? -1.845 -6.312 -16.875 1 91 86 THR A N 1
ATOM 644 C CA . THR A 1 86 ? -1.039 -7.527 -16.891 1 91 86 THR A CA 1
ATOM 645 C C . THR A 1 86 ? -1.685 -8.586 -17.781 1 91 86 THR A C 1
ATOM 647 O O . THR A 1 86 ? -2.844 -8.453 -18.188 1 91 86 THR A O 1
ATOM 650 N N . GLN A 1 87 ? -0.88 -9.586 -18.188 1 92.31 87 GLN A N 1
ATOM 651 C CA . GLN A 1 87 ? -1.366 -10.695 -19 1 92.31 87 GLN A CA 1
ATOM 652 C C . GLN A 1 87 ? -1.428 -11.984 -18.188 1 92.31 87 GLN A C 1
ATOM 654 O O . GLN A 1 87 ? -1.152 -13.07 -18.719 1 92.31 87 GLN A O 1
ATOM 659 N N . THR A 1 88 ? -1.753 -11.82 -17.016 1 92.94 88 THR A N 1
ATOM 660 C CA . THR A 1 88 ? -1.678 -12.93 -16.078 1 92.94 88 THR A CA 1
ATOM 661 C C . THR A 1 88 ? -2.529 -14.102 -16.562 1 92.94 88 THR A C 1
ATOM 663 O O . THR A 1 88 ? -2.074 -15.25 -16.578 1 92.94 88 THR A O 1
ATOM 666 N N . ALA A 1 89 ? -3.752 -13.828 -17 1 90.75 89 ALA A N 1
ATOM 667 C CA . ALA A 1 89 ? -4.637 -14.898 -17.438 1 90.75 89 ALA A CA 1
ATOM 668 C C . ALA A 1 89 ? -4.02 -15.68 -18.594 1 90.75 89 ALA A C 1
ATOM 670 O O . ALA A 1 89 ? -4.121 -16.906 -18.656 1 90.75 89 ALA A O 1
ATOM 671 N N . TRP A 1 90 ? -3.326 -14.984 -19.438 1 90.69 90 TRP A N 1
ATOM 672 C CA . TRP A 1 90 ? -2.719 -15.625 -20.609 1 90.69 90 TRP A CA 1
ATOM 673 C C . TRP A 1 90 ? -1.385 -16.266 -20.234 1 90.69 90 TRP A C 1
ATOM 675 O O . TRP A 1 90 ? -1.132 -17.422 -20.578 1 90.69 90 TRP A O 1
ATOM 685 N N . ALA A 1 91 ? -0.595 -15.562 -19.547 1 92.31 91 ALA A N 1
ATOM 686 C CA . ALA A 1 91 ? 0.75 -16.016 -19.203 1 92.31 91 ALA A CA 1
ATOM 687 C C . ALA A 1 91 ? 0.698 -17.25 -18.312 1 92.31 91 ALA A C 1
ATOM 689 O O . ALA A 1 91 ? 1.613 -18.078 -18.328 1 92.31 91 ALA A O 1
ATOM 690 N N . CYS A 1 92 ? -0.397 -17.359 -17.547 1 92.38 92 CYS A N 1
ATOM 691 C CA . CYS A 1 92 ? -0.453 -18.422 -16.547 1 92.38 92 CYS A CA 1
ATOM 692 C C . CYS A 1 92 ? -1.398 -19.531 -16.984 1 92.38 92 CYS A C 1
ATOM 694 O O . CYS A 1 92 ? -1.692 -20.438 -16.203 1 92.38 92 CYS A O 1
ATOM 696 N N . TRP A 1 93 ? -1.827 -19.5 -18.234 1 87.69 93 TRP A N 1
ATOM 697 C CA . TRP A 1 93 ? -2.701 -20.547 -18.734 1 87.69 93 TRP A CA 1
ATOM 698 C C . TRP A 1 93 ? -1.934 -21.844 -18.938 1 87.69 93 TRP A C 1
ATOM 700 O O . TRP A 1 93 ? -0.904 -21.875 -19.609 1 87.69 93 TRP A O 1
ATOM 710 N N . PRO A 1 94 ? -2.557 -22.938 -18.188 1 79.81 94 PRO A N 1
ATOM 711 C CA . PRO A 1 94 ? -1.884 -24.219 -18.406 1 79.81 94 PRO A CA 1
ATOM 712 C C . PRO A 1 94 ? -1.883 -24.641 -19.875 1 79.81 94 PRO A C 1
ATOM 714 O O . PRO A 1 94 ? -2.85 -24.391 -20.594 1 79.81 94 PRO A O 1
ATOM 717 N N . LYS A 1 95 ? -0.694 -24.969 -20.391 1 72.06 95 LYS A N 1
ATOM 718 C CA . LYS A 1 95 ? -0.647 -25.422 -21.781 1 72.06 95 LYS A CA 1
ATOM 719 C C . LYS A 1 95 ? -0.768 -26.953 -21.875 1 72.06 95 LYS A C 1
ATOM 721 O O . LYS A 1 95 ? -0.147 -27.672 -21.078 1 72.06 95 LYS A O 1
ATOM 726 N N . GLY A 1 96 ? -2.02 -27.438 -21.953 1 60.31 96 GLY A N 1
ATOM 727 C CA . GLY A 1 96 ? -2.256 -28.859 -22.156 1 60.31 96 GLY A CA 1
ATOM 728 C C . GLY A 1 96 ? -1.632 -29.375 -23.438 1 60.31 96 GLY A C 1
ATOM 729 O O . GLY A 1 96 ? -1.087 -28.609 -24.234 1 60.31 96 GLY A O 1
ATOM 730 N N . PRO A 1 97 ? -1.343 -30.734 -23.375 1 54.78 97 PRO A N 1
ATOM 731 C CA . PRO A 1 97 ? -0.871 -31.312 -24.641 1 54.78 97 PRO A CA 1
ATOM 732 C C . PRO A 1 97 ? -1.685 -30.844 -25.844 1 54.78 97 PRO A C 1
ATOM 734 O O . PRO A 1 97 ? -2.898 -30.656 -25.734 1 54.78 97 PRO A O 1
ATOM 737 N N . THR A 1 98 ? -1.24 -29.781 -26.469 1 49.94 98 THR A N 1
ATOM 738 C CA . THR A 1 98 ? -2.016 -29.5 -27.672 1 49.94 98 THR A CA 1
ATOM 739 C C . THR A 1 98 ? -2.281 -30.766 -28.453 1 49.94 98 THR A C 1
ATOM 741 O O . THR A 1 98 ? -1.407 -31.641 -28.562 1 49.94 98 THR A O 1
ATOM 744 N N . CYS A 1 99 ? -3.406 -31.109 -28.359 1 51.09 99 CYS A N 1
ATOM 745 C CA . CYS A 1 99 ? -3.645 -32.25 -29.219 1 51.09 99 CYS A CA 1
ATOM 746 C C . CYS A 1 99 ? -2.869 -32.125 -30.531 1 51.09 99 CYS A C 1
ATOM 748 O O . CYS A 1 99 ? -2.332 -33.125 -31.031 1 51.09 99 CYS A O 1
ATOM 750 N N . SER A 1 100 ? -3.396 -31.281 -31.609 1 47.69 100 SER A N 1
ATOM 751 C CA . SER A 1 100 ? -3.012 -31.281 -33 1 47.69 100 SER A CA 1
ATOM 752 C C . SER A 1 100 ? -1.784 -30.406 -33.25 1 47.69 100 SER A C 1
ATOM 754 O O . SER A 1 100 ? -1.84 -29.188 -33.062 1 47.69 100 SER A O 1
ATOM 756 N N . GLY A 1 101 ? -0.54 -30.734 -33.344 1 48.19 101 GLY A N 1
ATOM 757 C CA . GLY A 1 101 ? 0.748 -30.312 -33.875 1 48.19 101 GLY A CA 1
ATOM 758 C C . GLY A 1 101 ? 1.03 -28.844 -33.688 1 48.19 101 GLY A C 1
ATOM 759 O O . GLY A 1 101 ? 2.029 -28.312 -34.188 1 48.19 101 GLY A O 1
ATOM 760 N N . THR A 1 102 ? 0.033 -28.031 -33.594 1 49.41 102 THR A N 1
ATOM 761 C CA . THR A 1 102 ? 0.41 -26.625 -33.594 1 49.41 102 THR A CA 1
ATOM 762 C C . THR A 1 102 ? 1.088 -26.25 -32.281 1 49.41 102 THR A C 1
ATOM 764 O O . THR A 1 102 ? 0.592 -26.594 -31.203 1 49.41 102 THR A O 1
ATOM 767 N N . ILE A 1 103 ? 2.312 -25.969 -32.312 1 48.84 103 ILE A N 1
ATOM 768 C CA . ILE A 1 103 ? 3.301 -25.547 -31.312 1 48.84 103 ILE A CA 1
ATOM 769 C C . ILE A 1 103 ? 2.676 -24.547 -30.344 1 48.84 103 ILE A C 1
ATOM 771 O O . ILE A 1 103 ? 2.381 -23.406 -30.734 1 48.84 103 ILE A O 1
ATOM 775 N N . LYS A 1 104 ? 1.608 -24.859 -29.656 1 52.34 104 LYS A N 1
ATOM 776 C CA . LYS A 1 104 ? 1.1 -23.938 -28.656 1 52.34 104 LYS A CA 1
ATOM 777 C C . LYS A 1 104 ? 2.201 -23.516 -27.688 1 52.34 104 LYS A C 1
ATOM 779 O O . LYS A 1 104 ? 3.1 -24.297 -27.375 1 52.34 104 LYS A O 1
ATOM 784 N N . SER A 1 105 ? 2.602 -22.219 -27.562 1 59.69 105 SER A N 1
ATOM 785 C CA . SER A 1 105 ? 3.615 -21.547 -26.766 1 59.69 105 SER A CA 1
ATOM 786 C C . SER A 1 105 ? 3.729 -22.172 -25.375 1 59.69 105 SER A C 1
ATOM 788 O O . SER A 1 105 ? 2.717 -22.484 -24.75 1 59.69 105 SER A O 1
ATOM 790 N N . GLU A 1 106 ? 4.875 -22.859 -25.094 1 74.56 106 GLU A N 1
ATOM 791 C CA . GLU A 1 106 ? 5.238 -23.562 -23.875 1 74.56 106 GLU A CA 1
ATOM 792 C C . GLU A 1 106 ? 4.977 -22.703 -22.641 1 74.56 106 GLU A C 1
ATOM 794 O O . GLU A 1 106 ? 5.137 -21.484 -22.688 1 74.56 106 GLU A O 1
ATOM 799 N N . PHE A 1 107 ? 4.258 -23.234 -21.781 1 83 107 PHE A N 1
ATOM 800 C CA . PHE A 1 107 ? 4.074 -22.625 -20.469 1 83 107 PHE A CA 1
ATOM 801 C C . PHE A 1 107 ? 5.406 -22.141 -19.922 1 83 107 PHE A C 1
ATOM 803 O O . PHE A 1 107 ? 6.391 -22.875 -19.891 1 83 107 PHE A O 1
ATOM 810 N N . ASN A 1 108 ? 5.559 -20.859 -19.719 1 88.88 108 ASN A N 1
ATOM 811 C CA . ASN A 1 108 ? 6.738 -20.234 -19.125 1 88.88 108 ASN A CA 1
ATOM 812 C C . ASN A 1 108 ? 6.492 -19.844 -17.672 1 88.88 108 ASN A C 1
ATOM 814 O O . ASN A 1 108 ? 5.844 -18.828 -17.406 1 88.88 108 ASN A O 1
ATOM 818 N N . LYS A 1 109 ? 6.996 -20.641 -16.781 1 89.56 109 LYS A N 1
ATOM 819 C CA . LYS A 1 109 ? 6.785 -20.453 -15.352 1 89.56 109 LYS A CA 1
ATOM 820 C C . LYS A 1 109 ? 7.25 -19.078 -14.891 1 89.56 109 LYS A C 1
ATOM 822 O O . LYS A 1 109 ? 6.57 -18.422 -14.102 1 89.56 109 LYS A O 1
ATOM 827 N N . GLU A 1 110 ? 8.352 -18.625 -15.352 1 89.75 110 GLU A N 1
ATOM 828 C CA . GLU A 1 110 ? 8.906 -17.328 -14.945 1 89.75 110 GLU A CA 1
ATOM 829 C C . GLU A 1 110 ? 8.008 -16.188 -15.391 1 89.75 110 GLU A C 1
ATOM 831 O O . GLU A 1 110 ? 7.805 -15.219 -14.648 1 89.75 110 GLU A O 1
ATOM 836 N N . ARG A 1 111 ? 7.566 -16.297 -16.609 1 91.75 111 ARG A N 1
ATOM 837 C CA . ARG A 1 111 ? 6.664 -15.281 -17.109 1 91.75 111 ARG A CA 1
ATOM 838 C C . ARG A 1 111 ? 5.367 -15.242 -16.312 1 91.75 111 ARG A C 1
ATOM 840 O O . ARG A 1 111 ? 4.855 -14.164 -15.992 1 91.75 111 ARG A O 1
ATOM 847 N N . CYS A 1 112 ? 4.816 -16.359 -15.977 1 93.69 112 CYS A N 1
ATOM 848 C CA . CYS A 1 112 ? 3.607 -16.453 -15.164 1 93.69 112 CYS A CA 1
ATOM 849 C C . CYS A 1 112 ? 3.822 -15.828 -13.789 1 93.69 112 CYS A C 1
ATOM 851 O O . CYS A 1 112 ? 3.049 -14.969 -13.367 1 93.69 112 CYS A O 1
ATOM 853 N N . LEU A 1 113 ? 4.977 -16.172 -13.141 1 93.56 113 LEU A N 1
ATOM 854 C CA . LEU A 1 113 ? 5.262 -15.664 -11.797 1 93.56 113 LEU A CA 1
ATOM 855 C C . LEU A 1 113 ? 5.465 -14.156 -11.82 1 93.56 113 LEU A C 1
ATOM 857 O O . LEU A 1 113 ? 5.043 -13.453 -10.898 1 93.56 113 LEU A O 1
ATOM 861 N N . THR A 1 114 ? 6.066 -13.695 -12.883 1 92 114 THR A N 1
ATOM 862 C CA . THR A 1 114 ? 6.273 -12.258 -13.016 1 92 114 THR A CA 1
ATOM 863 C C . THR A 1 114 ? 4.938 -11.531 -13.148 1 92 114 THR A C 1
ATOM 865 O O . THR A 1 114 ? 4.73 -10.484 -12.531 1 92 114 THR A O 1
ATOM 868 N N . ASN A 1 115 ? 4.051 -12.062 -13.922 1 94.62 115 ASN A N 1
ATOM 869 C CA . ASN A 1 115 ? 2.725 -11.469 -14.078 1 94.62 115 ASN A CA 1
ATOM 870 C C . ASN A 1 115 ? 1.929 -11.523 -12.773 1 94.62 115 ASN A C 1
ATOM 872 O O . ASN A 1 115 ? 1.257 -10.555 -12.406 1 94.62 115 ASN A O 1
ATOM 876 N N . ILE A 1 116 ? 2.006 -12.609 -12.062 1 96 116 ILE A N 1
ATOM 877 C CA . ILE A 1 116 ? 1.341 -12.742 -10.766 1 96 116 ILE A CA 1
ATOM 878 C C . ILE A 1 116 ? 1.87 -11.68 -9.805 1 96 116 ILE A C 1
ATOM 880 O O . ILE A 1 116 ? 1.093 -11.016 -9.117 1 96 116 ILE A O 1
ATOM 884 N N . ALA A 1 117 ? 3.176 -11.523 -9.773 1 93.69 117 ALA A N 1
ATOM 885 C CA . ALA A 1 117 ? 3.795 -10.547 -8.883 1 93.69 117 ALA A CA 1
ATOM 886 C C . ALA A 1 117 ? 3.297 -9.133 -9.188 1 93.69 117 ALA A C 1
ATOM 888 O O . ALA A 1 117 ? 2.979 -8.367 -8.281 1 93.69 117 ALA A O 1
ATOM 889 N N . GLU A 1 118 ? 3.227 -8.805 -10.469 1 93.44 118 GLU A N 1
ATOM 890 C CA . GLU A 1 118 ? 2.756 -7.488 -10.875 1 93.44 118 GLU A CA 1
ATOM 891 C C . GLU A 1 118 ? 1.301 -7.27 -10.461 1 93.44 118 GLU A C 1
ATOM 893 O O . GLU A 1 118 ? 0.931 -6.18 -10.023 1 93.44 118 GLU A O 1
ATOM 898 N N . ASP A 1 119 ? 0.487 -8.328 -10.602 1 96.44 119 ASP A N 1
ATOM 899 C CA . ASP A 1 119 ? -0.898 -8.25 -10.148 1 96.44 119 ASP A CA 1
ATOM 900 C C . ASP A 1 119 ? -0.972 -8.008 -8.641 1 96.44 119 ASP A C 1
ATOM 902 O O . ASP A 1 119 ? -1.681 -7.102 -8.188 1 96.44 119 ASP A O 1
ATOM 906 N N . LEU A 1 120 ? -0.223 -8.781 -7.902 1 96.62 120 LEU A N 1
ATOM 907 C CA . LEU A 1 120 ? -0.255 -8.664 -6.445 1 96.62 120 LEU A CA 1
ATOM 908 C C . LEU A 1 120 ? 0.224 -7.289 -6 1 96.62 120 LEU A C 1
ATOM 910 O O . LEU A 1 120 ? -0.336 -6.703 -5.07 1 96.62 120 LEU A O 1
ATOM 914 N N . GLN A 1 121 ? 1.221 -6.758 -6.691 1 93.62 121 GLN A N 1
ATOM 915 C CA . GLN A 1 121 ? 1.704 -5.418 -6.367 1 93.62 121 GLN A CA 1
ATOM 916 C C . GLN A 1 121 ? 0.638 -4.367 -6.648 1 93.62 121 GLN A C 1
ATOM 918 O O . GLN A 1 121 ? 0.468 -3.424 -5.871 1 93.62 121 GLN A O 1
ATOM 923 N N . HIS A 1 122 ? -0.043 -4.508 -7.77 1 95.31 122 HIS A N 1
ATOM 924 C CA . HIS A 1 122 ? -1.146 -3.611 -8.094 1 95.31 122 HIS A CA 1
ATOM 925 C C . HIS A 1 122 ? -2.193 -3.598 -6.988 1 95.31 122 HIS A C 1
ATOM 927 O O . HIS A 1 122 ? -2.596 -2.531 -6.52 1 95.31 122 HIS A O 1
ATOM 933 N N . TYR A 1 123 ? -2.6 -4.734 -6.527 1 97.31 123 TYR A N 1
ATOM 934 C CA . TYR A 1 123 ? -3.65 -4.824 -5.52 1 97.31 123 TYR A CA 1
ATOM 935 C C . TYR A 1 123 ? -3.146 -4.344 -4.164 1 97.31 123 TYR A C 1
ATOM 937 O O . TYR A 1 123 ? -3.904 -3.758 -3.387 1 97.31 123 TYR A O 1
ATOM 945 N N . LEU A 1 124 ? -1.856 -4.566 -3.857 1 95.88 124 LEU A N 1
ATOM 946 C CA . LEU A 1 124 ? -1.274 -4.051 -2.623 1 95.88 124 LEU A CA 1
ATOM 947 C C . LEU A 1 124 ? -1.317 -2.527 -2.598 1 95.88 124 LEU A C 1
ATOM 949 O O . LEU A 1 124 ? -1.729 -1.93 -1.602 1 95.88 124 LEU A O 1
ATOM 953 N N . ARG A 1 125 ? -0.987 -1.929 -3.74 1 93.06 125 ARG A N 1
ATOM 954 C CA . ARG A 1 125 ? -1.025 -0.473 -3.826 1 93.06 125 ARG A CA 1
ATOM 955 C C . ARG A 1 125 ? -2.451 0.047 -3.678 1 93.06 125 ARG A C 1
ATOM 957 O O . ARG A 1 125 ? -2.691 1.017 -2.955 1 93.06 125 ARG A O 1
ATOM 964 N N . PHE A 1 126 ? -3.412 -0.604 -4.289 1 95.38 126 PHE A N 1
ATOM 965 C CA . PHE A 1 126 ? -4.812 -0.202 -4.203 1 95.38 126 PHE A CA 1
ATOM 966 C C . PHE A 1 126 ? -5.324 -0.321 -2.773 1 95.38 126 PHE A C 1
ATOM 968 O O . PHE A 1 126 ? -5.891 0.63 -2.23 1 95.38 126 PHE A O 1
ATOM 975 N N . LEU A 1 127 ? -5.066 -1.475 -2.119 1 95.38 127 LEU A N 1
ATOM 976 C CA . LEU A 1 127 ? -5.59 -1.77 -0.79 1 95.38 127 LEU A CA 1
ATOM 977 C C . LEU A 1 127 ? -4.988 -0.831 0.251 1 95.38 127 LEU A C 1
ATOM 979 O O . LEU A 1 127 ? -5.676 -0.42 1.191 1 95.38 127 LEU A O 1
ATOM 983 N N . SER A 1 128 ? -3.744 -0.469 0.073 1 91.94 128 SER A N 1
ATOM 984 C CA . SER A 1 128 ? -3.037 0.343 1.059 1 91.94 128 SER A CA 1
ATOM 985 C C . SER A 1 128 ? -3.631 1.745 1.147 1 91.94 128 SER A C 1
ATOM 987 O O . SER A 1 128 ? -3.557 2.389 2.195 1 91.94 128 SER A O 1
ATOM 989 N N . ALA A 1 129 ? -4.266 2.168 0.099 1 86.44 129 ALA A N 1
ATOM 990 C CA . ALA A 1 129 ? -4.773 3.535 0.024 1 86.44 129 ALA A CA 1
ATOM 991 C C . ALA A 1 129 ? -6.246 3.598 0.411 1 86.44 129 ALA A C 1
ATOM 993 O O . ALA A 1 129 ? -6.84 4.68 0.458 1 86.44 129 ALA A O 1
ATOM 994 N N . GLN A 1 130 ? -6.867 2.441 0.699 1 91.12 130 GLN A N 1
ATOM 995 C CA . GLN A 1 130 ? -8.297 2.412 0.999 1 91.12 130 GLN A CA 1
ATOM 996 C C . GLN A 1 130 ? -8.555 2.701 2.475 1 91.12 130 GLN A C 1
ATOM 998 O O . GLN A 1 130 ? -7.801 2.25 3.342 1 91.12 130 GLN A O 1
ATOM 1003 N N . PRO A 1 131 ? -9.625 3.516 2.713 1 87.31 131 PRO A N 1
ATOM 1004 C CA . PRO A 1 131 ? -10.07 3.568 4.109 1 87.31 131 PRO A CA 1
ATOM 1005 C C . PRO A 1 131 ? -10.516 2.207 4.637 1 87.31 131 PRO A C 1
ATOM 1007 O O . PRO A 1 131 ? -11.109 1.418 3.895 1 87.31 131 PRO A O 1
ATOM 1010 N N . ASP A 1 132 ? -10.164 1.947 5.902 1 88 132 ASP A N 1
ATOM 1011 C CA . ASP A 1 132 ? -10.477 0.65 6.492 1 88 132 ASP A CA 1
ATOM 1012 C C . ASP A 1 132 ? -10.758 0.783 7.988 1 88 132 ASP A C 1
ATOM 1014 O O . ASP A 1 132 ? -10.062 0.188 8.812 1 88 132 ASP A O 1
ATOM 1018 N N . PRO A 1 133 ? -11.852 1.403 8.266 1 84 133 PRO A N 1
ATOM 1019 C CA . PRO A 1 133 ? -12.125 1.645 9.688 1 84 133 PRO A CA 1
ATOM 1020 C C . PRO A 1 133 ? -12.32 0.353 10.477 1 84 133 PRO A C 1
ATOM 1022 O O . PRO A 1 133 ? -11.984 0.294 11.664 1 84 133 PRO A O 1
ATOM 1025 N N . GLU A 1 134 ? -12.797 -0.729 9.836 1 85.75 134 GLU A N 1
ATOM 1026 C CA . GLU A 1 134 ? -13.055 -1.979 10.539 1 85.75 134 GLU A CA 1
ATOM 1027 C C . GLU A 1 134 ? -11.844 -2.9 10.508 1 85.75 134 GLU A C 1
ATOM 1029 O O . GLU A 1 134 ? -11.805 -3.916 11.203 1 85.75 134 GLU A O 1
ATOM 1034 N N . GLY A 1 135 ? -10.875 -2.633 9.602 1 88.5 135 GLY A N 1
ATOM 1035 C CA . GLY A 1 135 ? -9.617 -3.361 9.594 1 88.5 135 GLY A CA 1
ATOM 1036 C C . GLY A 1 135 ? -9.648 -4.609 8.734 1 88.5 135 GLY A C 1
ATOM 1037 O O . GLY A 1 135 ? -8.688 -5.379 8.711 1 88.5 135 GLY A O 1
ATOM 1038 N N . TRP A 1 136 ? -10.695 -4.828 8.031 1 91.12 136 TRP A N 1
ATOM 1039 C CA . TRP A 1 136 ? -10.828 -6.043 7.23 1 91.12 136 TRP A CA 1
ATOM 1040 C C . TRP A 1 136 ? -9.797 -6.062 6.102 1 91.12 136 TRP A C 1
ATOM 1042 O O . TRP A 1 136 ? -9.297 -7.129 5.734 1 91.12 136 TRP A O 1
ATOM 1052 N N . LEU A 1 137 ? -9.492 -4.91 5.508 1 94.94 137 LEU A N 1
ATOM 1053 C CA . LEU A 1 137 ? -8.547 -4.824 4.395 1 94.94 137 LEU A CA 1
ATOM 1054 C C . LEU A 1 137 ? -7.109 -4.871 4.898 1 94.94 137 LEU A C 1
ATOM 1056 O O . LEU A 1 137 ? -6.32 -5.715 4.461 1 94.94 137 LEU A O 1
ATOM 1060 N N . HIS A 1 138 ? -6.812 -4.098 5.898 1 92.75 138 HIS A N 1
ATOM 1061 C CA . HIS A 1 138 ? -5.426 -3.867 6.285 1 92.75 138 HIS A CA 1
ATOM 1062 C C . HIS A 1 138 ? -4.93 -4.953 7.238 1 92.75 138 HIS A C 1
ATOM 1064 O O . HIS A 1 138 ? -3.746 -5.293 7.238 1 92.75 138 HIS A O 1
ATOM 1070 N N . ALA A 1 139 ? -5.801 -5.574 8.008 1 90.88 139 ALA A N 1
ATOM 1071 C CA . ALA A 1 139 ? -5.371 -6.559 9 1 90.88 139 ALA A CA 1
ATOM 1072 C C . ALA A 1 139 ? -5.352 -7.961 8.398 1 90.88 139 ALA A C 1
ATOM 1074 O O . ALA A 1 139 ? -4.668 -8.852 8.914 1 90.88 139 ALA A O 1
ATOM 1075 N N . THR A 1 140 ? -6.074 -8.203 7.309 1 93.38 140 THR A N 1
ATOM 1076 C CA . THR A 1 140 ? -6.195 -9.57 6.809 1 93.38 140 THR A CA 1
ATOM 1077 C C . THR A 1 140 ? -5.785 -9.641 5.34 1 93.38 140 THR A C 1
ATOM 1079 O O . THR A 1 140 ? -4.805 -10.312 5 1 93.38 140 THR A O 1
ATOM 1082 N N . LEU A 1 141 ? -6.461 -8.859 4.52 1 97 141 LEU A N 1
ATOM 1083 C CA . LEU A 1 141 ? -6.293 -9.023 3.078 1 97 141 LEU A CA 1
ATOM 1084 C C . LEU A 1 141 ? -4.926 -8.516 2.629 1 97 141 LEU A C 1
ATOM 1086 O O . LEU A 1 141 ? -4.246 -9.172 1.837 1 97 141 LEU A O 1
ATOM 1090 N N . LEU A 1 142 ? -4.547 -7.387 3.172 1 95.38 142 LEU A N 1
ATOM 1091 C CA . LEU A 1 142 ? -3.26 -6.801 2.807 1 95.38 142 LEU A CA 1
ATOM 1092 C C . LEU A 1 142 ? -2.111 -7.719 3.205 1 95.38 142 LEU A C 1
ATOM 1094 O O . LEU A 1 142 ? -1.285 -8.086 2.367 1 95.38 142 LEU A O 1
ATOM 1098 N N . PRO A 1 143 ? -2.053 -8.195 4.461 1 93.25 143 PRO A N 1
ATOM 1099 C CA . PRO A 1 143 ? -0.967 -9.109 4.816 1 93.25 143 PRO A CA 1
ATOM 1100 C C . PRO A 1 143 ? -1 -10.406 4.016 1 93.25 143 PRO A C 1
ATOM 1102 O O . PRO A 1 143 ? 0.051 -10.945 3.656 1 93.25 143 PRO A O 1
ATOM 1105 N N . SER A 1 144 ? -2.189 -10.93 3.717 1 95.88 144 SER A N 1
ATOM 1106 C CA . SER A 1 144 ? -2.316 -12.148 2.93 1 95.88 144 SER A CA 1
ATOM 1107 C C . SER A 1 144 ? -1.758 -11.961 1.523 1 95.88 144 SER A C 1
ATOM 1109 O O . SER A 1 144 ? -1.08 -12.844 0.994 1 95.88 144 SER A O 1
ATOM 1111 N N . THR A 1 145 ? -2.023 -10.859 0.932 1 96.94 145 THR A N 1
ATOM 1112 C CA . THR A 1 145 ? -1.526 -10.531 -0.399 1 96.94 145 THR A CA 1
ATOM 1113 C C . THR A 1 145 ? -0.007 -10.391 -0.39 1 96.94 145 THR A C 1
ATOM 1115 O O . THR A 1 145 ? 0.673 -10.898 -1.282 1 96.94 145 THR A O 1
ATOM 1118 N N . ARG A 1 146 ? 0.496 -9.805 0.669 1 92.69 146 ARG A N 1
ATOM 1119 C CA . ARG A 1 146 ? 1.937 -9.617 0.808 1 92.69 146 ARG A CA 1
ATOM 1120 C C . ARG A 1 146 ? 2.65 -10.961 0.974 1 92.69 146 ARG A C 1
ATOM 1122 O O . ARG A 1 146 ? 3.725 -11.172 0.406 1 92.69 146 ARG A O 1
ATOM 1129 N N . GLN A 1 147 ? 2.068 -11.82 1.737 1 92.25 147 GLN A N 1
ATOM 1130 C CA . GLN A 1 147 ? 2.678 -13.125 1.979 1 92.25 147 GLN A CA 1
ATOM 1131 C C . GLN A 1 147 ? 2.791 -13.922 0.686 1 92.25 147 GLN A C 1
ATOM 1133 O O . GLN A 1 147 ? 3.814 -14.562 0.432 1 92.25 147 GLN A O 1
ATOM 1138 N N . LEU A 1 148 ? 1.757 -13.859 -0.094 1 95.31 148 LEU A N 1
ATOM 1139 C CA . LEU A 1 148 ? 1.826 -14.578 -1.361 1 95.31 148 LEU A CA 1
ATOM 1140 C C . LEU A 1 148 ? 2.893 -13.977 -2.27 1 95.31 148 LEU A C 1
ATOM 1142 O O . LEU A 1 148 ? 3.65 -14.703 -2.914 1 95.31 148 LEU A O 1
ATOM 1146 N N . LEU A 1 149 ? 2.908 -12.68 -2.328 1 93.75 149 LEU A N 1
ATOM 1147 C CA . LEU A 1 149 ? 3.934 -12.023 -3.131 1 93.75 149 LEU A CA 1
ATOM 1148 C C . LEU A 1 149 ? 5.328 -12.453 -2.689 1 93.75 149 LEU A C 1
ATOM 1150 O O . LEU A 1 149 ? 6.184 -12.758 -3.527 1 93.75 149 LEU A O 1
ATOM 1154 N N . GLN A 1 150 ? 5.566 -12.523 -1.409 1 88.75 150 GLN A N 1
ATOM 1155 C CA . GLN A 1 150 ? 6.875 -12.852 -0.857 1 88.75 150 GLN A CA 1
ATOM 1156 C C . GLN A 1 150 ? 7.301 -14.266 -1.253 1 88.75 150 GLN A C 1
ATOM 1158 O O . GLN A 1 150 ? 8.469 -14.5 -1.571 1 88.75 150 GLN A O 1
ATOM 1163 N N . VAL A 1 151 ? 6.359 -15.172 -1.244 1 89.75 151 VAL A N 1
ATOM 1164 C CA . VAL A 1 151 ? 6.734 -16.562 -1.517 1 89.75 151 VAL A CA 1
ATOM 1165 C C . VAL A 1 151 ? 6.754 -16.797 -3.023 1 89.75 151 VAL A C 1
ATOM 1167 O O . VAL A 1 151 ? 7.453 -17.703 -3.506 1 89.75 151 VAL A O 1
ATOM 1170 N N . ALA A 1 152 ? 5.973 -16.031 -3.771 1 87.31 152 ALA A N 1
ATOM 1171 C CA . ALA A 1 152 ? 5.941 -16.172 -5.227 1 87.31 152 ALA A CA 1
ATOM 1172 C C . ALA A 1 152 ? 7.207 -15.602 -5.859 1 87.31 152 ALA A C 1
ATOM 1174 O O . ALA A 1 152 ? 7.727 -16.156 -6.832 1 87.31 152 ALA A O 1
ATOM 1175 N N . VAL A 1 153 ? 7.66 -14.445 -5.523 1 76.5 153 VAL A N 1
ATOM 1176 C CA . VAL A 1 153 ? 8.797 -13.773 -6.145 1 76.5 153 VAL A CA 1
ATOM 1177 C C . VAL A 1 153 ? 10.07 -14.062 -5.344 1 76.5 153 VAL A C 1
ATOM 1179 O O . VAL A 1 153 ? 11.18 -13.898 -5.852 1 76.5 153 VAL A O 1
ATOM 1182 N N . ASN A 1 154 ? 10.086 -14.93 -4.582 1 64.31 154 ASN A N 1
ATOM 1183 C CA . ASN A 1 154 ? 11.18 -15.398 -3.734 1 64.31 154 ASN A CA 1
ATOM 1184 C C . ASN A 1 154 ? 12.5 -14.734 -4.105 1 64.31 154 ASN A C 1
ATOM 1186 O O . ASN A 1 154 ? 13.469 -15.422 -4.438 1 64.31 154 ASN A O 1
ATOM 1190 N N . HIS A 1 155 ? 12.555 -13.43 -4.352 1 67.44 155 HIS A N 1
ATOM 1191 C CA . HIS A 1 155 ? 13.891 -12.883 -4.586 1 67.44 155 HIS A CA 1
ATOM 1192 C C . HIS A 1 155 ? 14.25 -11.836 -3.533 1 67.44 155 HIS A C 1
ATOM 1194 O O . HIS A 1 155 ? 13.383 -11.086 -3.074 1 67.44 155 HIS A O 1
ATOM 1200 N N . PRO A 1 156 ? 15.469 -11.984 -3.045 1 75.06 156 PRO A N 1
ATOM 1201 C CA . PRO A 1 156 ? 15.969 -10.906 -2.189 1 75.06 156 PRO A CA 1
ATOM 1202 C C . PRO A 1 156 ? 15.969 -9.547 -2.893 1 75.06 156 PRO A C 1
ATOM 1204 O O . PRO A 1 156 ? 15.992 -9.492 -4.125 1 75.06 156 PRO A O 1
ATOM 1207 N N . SER A 1 157 ? 15.789 -8.523 -2.137 1 84.75 157 SER A N 1
ATOM 1208 C CA . SER A 1 157 ? 15.836 -7.188 -2.721 1 84.75 157 SER A CA 1
ATOM 1209 C C . SER A 1 157 ? 17.188 -6.922 -3.373 1 84.75 157 SER A C 1
ATOM 1211 O O . SER A 1 157 ? 18.234 -7.285 -2.824 1 84.75 157 SER A O 1
ATOM 1213 N N . SER A 1 158 ? 17.281 -6.457 -4.613 1 88.75 158 SER A N 1
ATOM 1214 C CA . SER A 1 158 ? 18.5 -6.047 -5.281 1 88.75 158 SER A CA 1
ATOM 1215 C C . SER A 1 158 ? 19.094 -4.801 -4.629 1 88.75 158 SER A C 1
ATOM 1217 O O . SER A 1 158 ? 18.438 -4.133 -3.834 1 88.75 158 SER A O 1
ATOM 1219 N N . TYR A 1 159 ? 20.375 -4.543 -4.957 1 93.12 159 TYR A N 1
ATOM 1220 C CA . TYR A 1 159 ? 21.016 -3.334 -4.465 1 93.12 159 TYR A CA 1
ATOM 1221 C C . TYR A 1 159 ? 20.234 -2.092 -4.875 1 93.12 159 TYR A C 1
ATOM 1223 O O . TYR A 1 159 ? 20.031 -1.188 -4.062 1 93.12 159 TYR A O 1
ATOM 1231 N N . ALA A 1 160 ? 19.766 -2.012 -6.203 1 93.56 160 ALA A N 1
ATOM 1232 C CA . ALA A 1 160 ? 19.031 -0.86 -6.723 1 93.56 160 ALA A CA 1
ATOM 1233 C C . ALA A 1 160 ? 17.734 -0.65 -5.957 1 93.56 160 ALA A C 1
ATOM 1235 O O . ALA A 1 160 ? 17.344 0.488 -5.684 1 93.56 160 ALA A O 1
ATOM 1236 N N . GLU A 1 161 ? 17.062 -1.7 -5.621 1 92.44 161 GLU A N 1
ATOM 1237 C CA . GLU A 1 161 ? 15.805 -1.613 -4.871 1 92.44 161 GLU A CA 1
ATOM 1238 C C . GLU A 1 161 ? 16.047 -1.097 -3.457 1 92.44 161 GLU A C 1
ATOM 1240 O O . GLU A 1 161 ? 15.281 -0.27 -2.953 1 92.44 161 GLU A O 1
ATOM 1245 N N . ARG A 1 162 ? 17.062 -1.573 -2.826 1 94.69 162 ARG A N 1
ATOM 1246 C CA . ARG A 1 162 ? 17.391 -1.119 -1.48 1 94.69 162 ARG A CA 1
ATOM 1247 C C . ARG A 1 162 ? 17.797 0.351 -1.482 1 94.69 162 ARG A C 1
ATOM 1249 O O . ARG A 1 162 ? 17.453 1.097 -0.564 1 94.69 162 ARG A O 1
ATOM 1256 N N . LEU A 1 163 ? 18.562 0.732 -2.545 1 96.88 163 LEU A N 1
ATOM 1257 C CA . LEU A 1 163 ? 18.938 2.137 -2.676 1 96.88 163 LEU A CA 1
ATOM 1258 C C . LEU A 1 163 ? 17.703 3.014 -2.852 1 96.88 163 LEU A C 1
ATOM 1260 O O . LEU A 1 163 ? 17.594 4.07 -2.223 1 96.88 163 LEU A O 1
ATOM 1264 N N . LYS A 1 164 ? 16.797 2.588 -3.725 1 97 164 LYS A N 1
ATOM 1265 C CA . LYS A 1 164 ? 15.555 3.33 -3.92 1 97 164 LYS A CA 1
ATOM 1266 C C . LYS A 1 164 ? 14.773 3.447 -2.613 1 97 164 LYS A C 1
ATOM 1268 O O . LYS A 1 164 ? 14.258 4.52 -2.287 1 97 164 LYS A O 1
ATOM 1273 N N . LEU A 1 165 ? 14.688 2.334 -1.908 1 96.94 165 LEU A N 1
ATOM 1274 C CA . LEU A 1 165 ? 14.023 2.348 -0.612 1 96.94 165 LEU A CA 1
ATOM 1275 C C . LEU A 1 165 ? 14.656 3.377 0.317 1 96.94 165 LEU A C 1
ATOM 1277 O O . LEU A 1 165 ? 13.953 4.16 0.956 1 96.94 165 LEU A O 1
ATOM 1281 N N . CYS A 1 166 ? 15.984 3.336 0.377 1 98.12 166 CYS A N 1
ATOM 1282 C CA . CYS A 1 166 ? 16.719 4.273 1.21 1 98.12 166 CYS A CA 1
ATOM 1283 C C . CYS A 1 166 ? 16.391 5.715 0.836 1 98.12 166 CYS A C 1
ATOM 1285 O O . CYS A 1 166 ? 16.016 6.516 1.695 1 98.12 166 CYS A O 1
ATOM 1287 N N . LYS A 1 167 ? 16.469 6.031 -0.408 1 98.25 167 LYS A N 1
ATOM 1288 C CA . LYS A 1 167 ? 16.25 7.402 -0.872 1 98.25 167 LYS A CA 1
ATOM 1289 C C . LYS A 1 167 ? 14.836 7.871 -0.565 1 98.25 167 LYS A C 1
ATOM 1291 O O . LYS A 1 167 ? 14.633 9 -0.107 1 98.25 167 LYS A O 1
ATOM 1296 N N . VAL A 1 168 ? 13.891 7.039 -0.827 1 98.19 168 VAL A N 1
ATOM 1297 C CA . VAL A 1 168 ? 12.492 7.391 -0.639 1 98.19 168 VAL A CA 1
ATOM 1298 C C . VAL A 1 168 ? 12.195 7.555 0.851 1 98.19 168 VAL A C 1
ATOM 1300 O O . VAL A 1 168 ? 11.477 8.477 1.249 1 98.19 168 VAL A O 1
ATOM 1303 N N . LEU A 1 169 ? 12.766 6.668 1.73 1 98.38 169 LEU A N 1
ATOM 1304 C CA . LEU A 1 169 ? 12.523 6.77 3.166 1 98.38 169 LEU A CA 1
ATOM 1305 C C . LEU A 1 169 ? 13.141 8.039 3.734 1 98.38 169 LEU A C 1
ATOM 1307 O O . LEU A 1 169 ? 12.562 8.672 4.621 1 98.38 169 LEU A O 1
ATOM 1311 N N . ARG A 1 170 ? 14.242 8.398 3.219 1 98.38 170 ARG A N 1
ATOM 1312 C CA . ARG A 1 170 ? 14.844 9.656 3.646 1 98.38 170 ARG A CA 1
ATOM 1313 C C . ARG A 1 170 ? 13.961 10.844 3.248 1 98.38 170 ARG A C 1
ATOM 1315 O O . ARG A 1 170 ? 13.773 11.773 4.031 1 98.38 170 ARG A O 1
ATOM 1322 N N . GLY A 1 171 ? 13.484 10.805 2.035 1 98.12 171 GLY A N 1
ATOM 1323 C CA . GLY A 1 171 ? 12.539 11.828 1.633 1 98.12 171 GLY A CA 1
ATOM 1324 C C . GLY A 1 171 ? 11.281 11.844 2.486 1 98.12 171 GLY A C 1
ATOM 1325 O O . GLY A 1 171 ? 10.789 12.914 2.855 1 98.12 171 GLY A O 1
ATOM 1326 N N . PHE A 1 172 ? 10.82 10.727 2.773 1 98.62 172 PHE A N 1
ATOM 1327 C CA . PHE A 1 172 ? 9.633 10.594 3.613 1 98.62 172 PHE A CA 1
ATOM 1328 C C . PHE A 1 172 ? 9.875 11.188 4.996 1 98.62 172 PHE A C 1
ATOM 1330 O O . PHE A 1 172 ? 8.977 11.789 5.586 1 98.62 172 PHE A O 1
ATOM 1337 N N . GLN A 1 173 ? 11.062 10.992 5.559 1 98.56 173 GLN A N 1
ATOM 1338 C CA . GLN A 1 173 ? 11.398 11.594 6.848 1 98.56 173 GLN A CA 1
ATOM 1339 C C . GLN A 1 173 ? 11.344 13.117 6.777 1 98.56 173 GLN A C 1
ATOM 1341 O O . GLN A 1 173 ? 10.781 13.766 7.66 1 98.56 173 GLN A O 1
ATOM 1346 N N . VAL A 1 174 ? 11.875 13.664 5.738 1 97.69 174 VAL A N 1
ATOM 1347 C CA . VAL A 1 174 ? 11.852 15.109 5.562 1 97.69 174 VAL A CA 1
ATOM 1348 C C . VAL A 1 174 ? 10.406 15.594 5.453 1 97.69 174 VAL A C 1
ATOM 1350 O O . VAL A 1 174 ? 10.023 16.578 6.094 1 97.69 174 VAL A O 1
ATOM 1353 N N . ARG A 1 175 ? 9.648 14.914 4.73 1 97.75 175 ARG A N 1
ATOM 1354 C CA . ARG A 1 175 ? 8.242 15.258 4.586 1 97.75 175 ARG A CA 1
ATOM 1355 C C . ARG A 1 175 ? 7.512 15.148 5.922 1 97.75 175 ARG A C 1
ATOM 1357 O O . ARG A 1 175 ? 6.625 15.961 6.219 1 97.75 175 ARG A O 1
ATOM 1364 N N 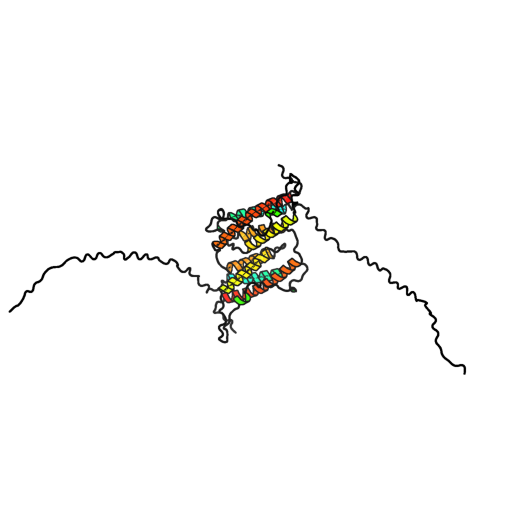. SER A 1 176 ? 7.891 14.125 6.672 1 98.06 176 SER A N 1
ATOM 1365 C CA . SER A 1 176 ? 7.254 13.945 7.973 1 98.06 176 SER A CA 1
ATOM 1366 C C . SER A 1 176 ? 7.562 15.109 8.906 1 98.06 176 SER A C 1
ATOM 1368 O O . SER A 1 176 ? 6.727 15.492 9.727 1 98.06 176 SER A O 1
ATOM 1370 N N . ILE A 1 177 ? 8.719 15.648 8.797 1 97.44 177 ILE A N 1
ATOM 1371 C CA . ILE A 1 177 ? 9.055 16.844 9.562 1 97.44 177 ILE A CA 1
ATOM 1372 C C . ILE A 1 177 ? 8.133 18 9.156 1 97.44 177 ILE A C 1
ATOM 1374 O O . ILE A 1 177 ? 7.578 18.688 10.016 1 97.44 177 ILE A O 1
ATOM 1378 N N . THR A 1 178 ? 8 18.203 7.836 1 95.69 178 THR A N 1
ATOM 1379 C CA . THR A 1 178 ? 7.109 19.234 7.312 1 95.69 178 THR A CA 1
ATOM 1380 C C . THR A 1 178 ? 5.68 19.016 7.805 1 95.69 178 THR A C 1
ATOM 1382 O O . THR A 1 178 ? 5.016 19.953 8.227 1 95.69 178 THR A O 1
ATOM 1385 N N . ILE A 1 179 ? 5.215 17.812 7.816 1 96.62 179 ILE A N 1
ATOM 1386 C CA . ILE A 1 179 ? 3.865 17.469 8.242 1 96.62 179 ILE A CA 1
ATOM 1387 C C . ILE A 1 179 ? 3.701 17.797 9.734 1 96.62 179 ILE A C 1
ATOM 1389 O O . ILE A 1 179 ? 2.684 18.344 10.148 1 96.62 179 ILE A O 1
ATOM 1393 N N . ASN A 1 180 ? 4.703 17.375 10.547 1 96.5 180 ASN A N 1
ATOM 1394 C CA . ASN A 1 180 ? 4.66 17.641 11.977 1 96.5 180 ASN A CA 1
ATOM 1395 C C . ASN A 1 180 ? 4.535 19.141 12.266 1 96.5 180 ASN A C 1
ATOM 1397 O O . ASN A 1 180 ? 3.729 19.547 13.102 1 96.5 180 ASN A O 1
ATOM 1401 N N . ARG A 1 181 ? 5.277 19.938 11.586 1 94.5 181 ARG A N 1
ATOM 1402 C CA . ARG A 1 181 ? 5.215 21.391 11.758 1 94.5 181 ARG A CA 1
ATOM 1403 C C . ARG A 1 181 ? 3.842 21.922 11.375 1 94.5 181 ARG A C 1
ATOM 1405 O O . ARG A 1 181 ? 3.256 22.734 12.109 1 94.5 181 ARG A O 1
ATOM 1412 N N . ALA A 1 182 ? 3.357 21.453 10.266 1 93.94 182 ALA A N 1
ATOM 1413 C CA . ALA A 1 182 ? 2.059 21.906 9.773 1 93.94 182 ALA A CA 1
ATOM 1414 C C . ALA A 1 182 ? 0.941 21.516 10.734 1 93.94 182 ALA A C 1
ATOM 1416 O O . ALA A 1 182 ? 0.063 22.312 11.047 1 93.94 182 ALA A O 1
ATOM 1417 N N . VAL A 1 183 ? 0.934 20.312 11.18 1 94.5 183 VAL A N 1
ATOM 1418 C CA . VAL A 1 183 ? -0.098 19.797 12.078 1 94.5 183 VAL A CA 1
ATOM 1419 C C . VAL A 1 183 ? -0.079 20.578 13.391 1 94.5 183 VAL A C 1
ATOM 1421 O O . VAL A 1 183 ? -1.133 20.938 13.922 1 94.5 183 VAL A O 1
ATOM 1424 N N . LYS A 1 184 ? 1.108 20.828 13.93 1 92.56 184 LYS A N 1
ATOM 1425 C CA . LYS A 1 184 ? 1.223 21.625 15.148 1 92.56 184 LYS A CA 1
ATOM 1426 C C . LYS A 1 184 ? 0.663 23.031 14.945 1 92.56 184 LYS A C 1
ATOM 1428 O O . LYS A 1 184 ? -0.037 23.562 15.805 1 92.56 184 LYS A O 1
ATOM 1433 N N . TYR A 1 185 ? 0.973 23.594 13.789 1 90.5 185 TYR A N 1
ATOM 1434 C CA . TYR A 1 185 ? 0.472 24.922 13.461 1 90.5 185 TYR A CA 1
ATOM 1435 C C . TYR A 1 185 ? -1.052 24.938 13.414 1 90.5 185 TYR A C 1
ATOM 1437 O O . TYR A 1 185 ? -1.688 25.812 13.984 1 90.5 185 TYR A O 1
ATOM 1445 N N . MET A 1 186 ? -1.582 23.938 12.789 1 90.75 186 MET A N 1
ATOM 1446 C CA . MET A 1 186 ? -3.031 23.875 12.625 1 90.75 186 MET A CA 1
ATOM 1447 C C . MET A 1 186 ? -3.711 23.547 13.953 1 90.75 186 MET A C 1
ATOM 1449 O O . MET A 1 186 ? -4.871 23.906 14.164 1 90.75 186 MET A O 1
ATOM 1453 N N . ASN A 1 187 ? -2.998 22.781 14.719 1 91.5 187 ASN A N 1
ATOM 1454 C CA . ASN A 1 187 ? -3.533 22.453 16.031 1 91.5 187 ASN A CA 1
ATOM 1455 C C . ASN A 1 187 ? -3.541 23.672 16.953 1 91.5 187 ASN A C 1
ATOM 1457 O O . ASN A 1 187 ? -4.445 23.828 17.781 1 91.5 187 ASN A O 1
ATOM 1461 N N . ALA A 1 188 ? -2.504 24.5 17.016 1 85.5 188 ALA A N 1
ATOM 1462 C CA . ALA A 1 188 ? -2.385 25.703 17.844 1 85.5 188 ALA A CA 1
ATOM 1463 C C . ALA A 1 188 ? -3.445 26.734 17.469 1 85.5 188 ALA A C 1
ATOM 1465 O O . ALA A 1 188 ? -3.85 27.547 18.312 1 85.5 188 ALA A O 1
ATOM 1466 N N . GLY A 1 189 ? -4.164 26.531 16.5 1 70.81 189 GLY A N 1
ATOM 1467 C CA . GLY A 1 189 ? -5.188 27.469 16.078 1 70.81 189 GLY A CA 1
ATOM 1468 C C . GLY A 1 189 ? -4.621 28.766 15.547 1 70.81 189 GLY A C 1
ATOM 1469 O O . GLY A 1 189 ? -3.406 28.984 15.578 1 70.81 189 GLY A O 1
ATOM 1470 N N . ALA A 1 190 ? -5.258 29.562 14.812 1 57.59 190 ALA A N 1
ATOM 1471 C CA . ALA A 1 190 ? -4.926 30.891 14.273 1 57.59 190 ALA A CA 1
ATOM 1472 C C . ALA A 1 190 ? -4.273 31.766 15.336 1 57.59 190 ALA A C 1
ATOM 1474 O O . ALA A 1 190 ? -3.568 32.719 15.016 1 57.59 190 ALA A O 1
ATOM 1475 N N . ASP A 1 191 ? -4.59 31.562 16.625 1 50.03 191 ASP A N 1
ATOM 1476 C CA . ASP A 1 191 ? -4.113 32.531 17.609 1 50.03 191 ASP A CA 1
ATOM 1477 C C . ASP A 1 191 ? -2.645 32.281 17.953 1 50.03 191 ASP A C 1
ATOM 1479 O O . ASP A 1 191 ? -2.004 33.125 18.594 1 50.03 191 ASP A O 1
ATOM 1483 N N . ALA A 1 192 ? -2.027 31.172 17.906 1 52.41 192 ALA A N 1
ATOM 1484 C CA . ALA A 1 192 ? -0.68 30.953 18.422 1 52.41 192 ALA A CA 1
ATOM 1485 C C . ALA A 1 192 ? 0.37 31.547 17.484 1 52.41 192 ALA A C 1
ATOM 1487 O O . ALA A 1 192 ? 0.689 30.969 16.438 1 52.41 192 ALA A O 1
ATOM 1488 N N . GLN A 1 193 ? 0.453 32.875 17.375 1 44.66 193 GLN A N 1
ATOM 1489 C CA . GLN A 1 193 ? 1.507 33.656 16.75 1 44.66 193 GLN A CA 1
ATOM 1490 C C . GLN A 1 193 ? 2.889 33.156 17.172 1 44.66 193 GLN A C 1
ATOM 1492 O O . GLN A 1 193 ? 3.135 32.906 18.344 1 44.66 193 GLN A O 1
ATOM 1497 N N . PRO A 1 194 ? 3.619 32.531 16.406 1 42.25 194 PRO A N 1
ATOM 1498 C CA . PRO A 1 194 ? 4.965 32.344 16.953 1 42.25 194 PRO A CA 1
ATOM 1499 C C . PRO A 1 194 ? 5.504 33.594 17.625 1 42.25 194 PRO A C 1
ATOM 1501 O O . PRO A 1 194 ? 5.332 34.719 17.109 1 42.25 194 PRO A O 1
ATOM 1504 N N . SER A 1 195 ? 5.398 33.719 19.047 1 33.03 195 SER A N 1
ATOM 1505 C CA . SER A 1 195 ? 6.18 34.781 19.625 1 33.03 195 SER A CA 1
ATOM 1506 C C . SER A 1 195 ? 7.535 34.938 18.938 1 33.03 195 SER A C 1
ATOM 1508 O O . SER A 1 195 ? 8.156 33.906 18.578 1 33.03 195 SER A O 1
ATOM 1510 N N . SER A 1 196 ? 7.996 36.188 18.516 1 30.36 196 SER A N 1
ATOM 1511 C CA . SER A 1 196 ? 9.375 36.562 18.219 1 30.36 196 SER A CA 1
ATOM 1512 C C . SER A 1 196 ? 10.344 35.938 19.219 1 30.36 196 SER A C 1
ATOM 1514 O O . SER A 1 196 ? 10.117 36 20.438 1 30.36 196 SER A O 1
ATOM 1516 N N . MET B 1 1 ? -95.438 32.062 -54.781 1 22.94 1 MET B N 1
ATOM 1517 C CA . MET B 1 1 ? -94.062 31.875 -55.156 1 22.94 1 MET B CA 1
ATOM 1518 C C . MET B 1 1 ? -93.062 32.25 -54.031 1 22.94 1 MET B C 1
ATOM 1520 O O . MET B 1 1 ? -92.438 33.312 -54.094 1 22.94 1 MET B O 1
ATOM 1524 N N . ALA B 1 2 ? -93.438 32.031 -52.812 1 24.56 2 ALA B N 1
ATOM 1525 C CA . ALA B 1 2 ? -93 32.781 -51.625 1 24.56 2 ALA B CA 1
ATOM 1526 C C . ALA B 1 2 ? -91.625 32.312 -51.156 1 24.56 2 ALA B C 1
ATOM 1528 O O . ALA B 1 2 ? -91.25 32.562 -50 1 24.56 2 ALA B O 1
ATOM 1529 N N . SER B 1 3 ? -90.75 31.703 -51.781 1 22.94 3 SER B N 1
ATOM 1530 C CA . SER B 1 3 ? -89.875 30.594 -51.406 1 22.94 3 SER B CA 1
ATOM 1531 C C . SER B 1 3 ? -88.75 31.094 -50.5 1 22.94 3 SER B C 1
ATOM 1533 O O . SER B 1 3 ? -88.438 30.484 -49.5 1 22.94 3 SER B O 1
ATOM 1535 N N . LEU B 1 4 ? -87.75 31.75 -51.062 1 21.17 4 LEU B N 1
ATOM 1536 C CA . LEU B 1 4 ? -86.375 31.297 -51 1 21.17 4 LEU B CA 1
ATOM 1537 C C . LEU B 1 4 ? -85.812 31.578 -49.625 1 21.17 4 LEU B C 1
ATOM 1539 O O . LEU B 1 4 ? -86.312 32.375 -48.844 1 21.17 4 LEU B O 1
ATOM 1543 N N . HIS B 1 5 ? -84.438 31.719 -49.406 1 24.08 5 HIS B N 1
ATOM 1544 C CA . HIS B 1 5 ? -83.25 31.047 -49 1 24.08 5 HIS B CA 1
ATOM 1545 C C . HIS B 1 5 ? -82.688 31.625 -47.719 1 24.08 5 HIS B C 1
ATOM 1547 O O . HIS B 1 5 ? -82.312 30.891 -46.781 1 24.08 5 HIS B O 1
ATOM 1553 N N . LEU B 1 6 ? -82.25 32.906 -47.719 1 22.16 6 LEU B N 1
ATOM 1554 C CA . LEU B 1 6 ? -80.812 33.094 -47.406 1 22.16 6 LEU B CA 1
ATOM 1555 C C . LEU B 1 6 ? -80.562 33.062 -45.906 1 22.16 6 LEU B C 1
ATOM 1557 O O . LEU B 1 6 ? -81.5 33.281 -45.125 1 22.16 6 LEU B O 1
ATOM 1561 N N . CYS B 1 7 ? -79.5 33.75 -45.312 1 24.22 7 CYS B N 1
ATOM 1562 C CA . CYS B 1 7 ? -78.125 33.469 -44.875 1 24.22 7 CYS B CA 1
ATOM 1563 C C . CYS B 1 7 ? -78 33.781 -43.375 1 24.22 7 CYS B C 1
ATOM 1565 O O . CYS B 1 7 ? -77.188 33.156 -42.688 1 24.22 7 CYS B O 1
ATOM 1567 N N . GLU B 1 8 ? -78.75 34.875 -42.75 1 26.56 8 GLU B N 1
ATOM 1568 C CA . GLU B 1 8 ? -77.875 35.812 -42.031 1 26.56 8 GLU B CA 1
ATOM 1569 C C . GLU B 1 8 ? -77.375 35.219 -40.719 1 26.56 8 GLU B C 1
ATOM 1571 O O . GLU B 1 8 ? -78.062 34.375 -40.125 1 26.56 8 GLU B O 1
ATOM 1576 N N . TYR B 1 9 ? -76.188 35.719 -40.094 1 22.89 9 TYR B N 1
ATOM 1577 C CA . TYR B 1 9 ? -74.875 35.625 -39.406 1 22.89 9 TYR B CA 1
ATOM 1578 C C . TYR B 1 9 ? -75.062 35.656 -37.906 1 22.89 9 TYR B C 1
ATOM 1580 O O . TYR B 1 9 ? -74.188 35.156 -37.156 1 22.89 9 TYR B O 1
ATOM 1588 N N . SER B 1 10 ? -76.125 36.281 -37.25 1 28.36 10 SER B N 1
ATOM 1589 C CA . SER B 1 10 ? -75.625 37.156 -36.156 1 28.36 10 SER B CA 1
ATOM 1590 C C . SER B 1 10 ? -75.125 36.312 -35 1 28.36 10 SER B C 1
ATOM 1592 O O . SER B 1 10 ? -75.562 35.219 -34.719 1 28.36 10 SER B O 1
ATOM 1594 N N . GLY B 1 11 ? -73.938 36.781 -34.312 1 26.91 11 GLY B N 1
ATOM 1595 C CA . GLY B 1 11 ? -72.75 36.562 -33.531 1 26.91 11 GLY B CA 1
ATOM 1596 C C . GLY B 1 11 ? -73 36.188 -32.094 1 26.91 11 GLY B C 1
ATOM 1597 O O . GLY B 1 11 ? -73.5 37 -31.297 1 26.91 11 GLY B O 1
ATOM 1598 N N . MET B 1 12 ? -73.75 35.125 -31.75 1 25.61 12 MET B N 1
ATOM 1599 C CA . MET B 1 12 ? -74.062 34.812 -30.359 1 25.61 12 MET B CA 1
ATOM 1600 C C . MET B 1 12 ? -72.812 34.562 -29.547 1 25.61 12 MET B C 1
ATOM 1602 O O . MET B 1 12 ? -72.125 33.562 -29.734 1 25.61 12 MET B O 1
ATOM 1606 N N . ALA B 1 13 ? -72.062 35.625 -29.203 1 29.11 13 ALA B N 1
ATOM 1607 C CA . ALA B 1 13 ? -70.75 35.594 -28.578 1 29.11 13 ALA B CA 1
ATOM 1608 C C . ALA B 1 13 ? -70.812 34.906 -27.219 1 29.11 13 ALA B C 1
ATOM 1610 O O . ALA B 1 13 ? -69.75 34.656 -26.609 1 29.11 13 ALA B O 1
ATOM 1611 N N . ALA B 1 14 ? -71.875 34.469 -26.609 1 32.75 14 ALA B N 1
ATOM 1612 C CA . ALA B 1 14 ? -71.812 34.5 -25.141 1 32.75 14 ALA B CA 1
ATOM 1613 C C . ALA B 1 14 ? -70.75 33.531 -24.641 1 32.75 14 ALA B C 1
ATOM 1615 O O . ALA B 1 14 ? -70.875 32.312 -24.844 1 32.75 14 ALA B O 1
ATOM 1616 N N . LEU B 1 15 ? -69.438 33.969 -24.734 1 27.42 15 LEU B N 1
ATOM 1617 C CA . LEU B 1 15 ? -68.25 33.188 -24.312 1 27.42 15 LEU B CA 1
ATOM 1618 C C . LEU B 1 15 ? -68.438 32.656 -22.891 1 27.42 15 LEU B C 1
ATOM 1620 O O . LEU B 1 15 ? -69 33.344 -22.031 1 27.42 15 LEU B O 1
ATOM 1624 N N . HIS B 1 16 ? -68.812 31.344 -22.797 1 34.38 16 HIS B N 1
ATOM 1625 C CA . HIS B 1 16 ? -68.75 30.391 -21.703 1 34.38 16 HIS B CA 1
ATOM 1626 C C . HIS B 1 16 ? -67.438 30.547 -20.906 1 34.38 16 HIS B C 1
ATOM 1628 O O . HIS B 1 16 ? -66.375 30.375 -21.438 1 34.38 16 HIS B O 1
ATOM 1634 N N . LEU B 1 17 ? -67.438 31.547 -20.031 1 30.52 17 LEU B N 1
ATOM 1635 C CA . LEU B 1 17 ? -66.375 31.812 -19.031 1 30.52 17 LEU B CA 1
ATOM 1636 C C . LEU B 1 17 ? -66.062 30.547 -18.234 1 30.52 17 LEU B C 1
ATOM 1638 O O . LEU B 1 17 ? -66.938 30.078 -17.469 1 30.52 17 LEU B O 1
ATOM 1642 N N . TYR B 1 18 ? -65.688 29.453 -18.953 1 29.92 18 TYR B N 1
ATOM 1643 C CA . TYR B 1 18 ? -65.25 28.25 -18.234 1 29.92 18 TYR B CA 1
ATOM 1644 C C . TYR B 1 18 ? -64.188 28.578 -17.219 1 29.92 18 TYR B C 1
ATOM 1646 O O . TYR B 1 18 ? -63.062 28.953 -17.594 1 29.92 18 TYR B O 1
ATOM 1654 N N . SER B 1 19 ? -64.5 29.297 -16.156 1 34.97 19 SER B N 1
ATOM 1655 C CA . SER B 1 19 ? -63.625 29.594 -15.055 1 34.97 19 SER B CA 1
ATOM 1656 C C . SER B 1 19 ? -62.969 28.328 -14.516 1 34.97 19 SER B C 1
ATOM 1658 O O . SER B 1 19 ? -63.625 27.453 -13.961 1 34.97 19 SER B O 1
ATOM 1660 N N . SER B 1 20 ? -62.156 27.656 -15.344 1 35.94 20 SER B N 1
ATOM 1661 C CA . SER B 1 20 ? -61.438 26.484 -14.875 1 35.94 20 SER B CA 1
ATOM 1662 C C . SER B 1 20 ? -60.688 26.781 -13.586 1 35.94 20 SER B C 1
ATOM 1664 O O . SER B 1 20 ? -60.094 27.844 -13.438 1 35.94 20 SER B O 1
ATOM 1666 N N . PRO B 1 21 ? -61.062 26.156 -12.445 1 39.62 21 PRO B N 1
ATOM 1667 C CA . PRO B 1 21 ? -60.438 26.125 -11.117 1 39.62 21 PRO B CA 1
ATOM 1668 C C . PRO B 1 21 ? -58.938 25.797 -11.172 1 39.62 21 PRO B C 1
ATOM 1670 O O . PRO B 1 21 ? -58.344 25.422 -10.156 1 39.62 21 PRO B O 1
ATOM 1673 N N . ALA B 1 22 ? -58.344 25.953 -12.312 1 37.91 22 ALA B N 1
ATOM 1674 C CA . ALA B 1 22 ? -56.938 25.547 -12.234 1 37.91 22 ALA B CA 1
ATOM 1675 C C . ALA B 1 22 ? -56.219 26.312 -11.133 1 37.91 22 ALA B C 1
ATOM 1677 O O . ALA B 1 22 ? -55.719 27.422 -11.359 1 37.91 22 ALA B O 1
ATOM 1678 N N . ALA B 1 23 ? -56.969 26.719 -10.141 1 33.16 23 ALA B N 1
ATOM 1679 C CA . ALA B 1 23 ? -56.188 27.375 -9.086 1 33.16 23 ALA B CA 1
ATOM 1680 C C . ALA B 1 23 ? -54.844 26.672 -8.875 1 33.16 23 ALA B C 1
ATOM 1682 O O . ALA B 1 23 ? -54.688 25.5 -9.219 1 33.16 23 ALA B O 1
ATOM 1683 N N . LEU B 1 24 ? -53.875 27.5 -8.25 1 32.81 24 LEU B N 1
ATOM 1684 C CA . LEU B 1 24 ? -52.5 27.812 -7.871 1 32.81 24 LEU B CA 1
ATOM 1685 C C . LEU B 1 24 ? -51.938 26.734 -6.938 1 32.81 24 LEU B C 1
ATOM 1687 O O . LEU B 1 24 ? -52.219 26.75 -5.738 1 32.81 24 LEU B O 1
ATOM 1691 N N . LEU B 1 25 ? -52.312 25.453 -7.199 1 32.22 25 LEU B N 1
ATOM 1692 C CA . LEU B 1 25 ? -51.562 24.594 -6.301 1 32.22 25 LEU B CA 1
ATOM 1693 C C . LEU B 1 25 ? -50.094 24.984 -6.285 1 32.22 25 LEU B C 1
ATOM 1695 O O . LEU B 1 25 ? -49.375 24.75 -7.258 1 32.22 25 LEU B O 1
ATOM 1699 N N . LEU B 1 26 ? -49.844 26.234 -5.859 1 31.53 26 LEU B N 1
ATOM 1700 C CA . LEU B 1 26 ? -48.531 26.656 -5.422 1 31.53 26 LEU B CA 1
ATOM 1701 C C . LEU B 1 26 ? -47.875 25.562 -4.586 1 31.53 26 LEU B C 1
ATOM 1703 O O . LEU B 1 26 ? -48.188 25.391 -3.414 1 31.53 26 LEU B O 1
ATOM 1707 N N . LEU B 1 27 ? -47.906 24.312 -5.09 1 31.81 27 LEU B N 1
ATOM 1708 C CA . LEU B 1 27 ? -47.062 23.344 -4.402 1 31.81 27 LEU B CA 1
ATOM 1709 C C . LEU B 1 27 ? -45.719 23.969 -4.008 1 31.81 27 LEU B C 1
ATOM 1711 O O . LEU B 1 27 ? -45.031 24.562 -4.844 1 31.81 27 LEU B O 1
ATOM 1715 N N . LEU B 1 28 ? -45.625 24.406 -2.723 1 33.38 28 LEU B N 1
ATOM 1716 C CA . LEU B 1 28 ? -44.469 24.703 -1.876 1 33.38 28 LEU B CA 1
ATOM 1717 C C . LEU B 1 28 ? -43.344 23.719 -2.131 1 33.38 28 LEU B C 1
ATOM 1719 O O . LEU B 1 28 ? -43.406 22.578 -1.698 1 33.38 28 LEU B O 1
ATOM 1723 N N . VAL B 1 29 ? -42.938 23.531 -3.338 1 37.03 29 VAL B N 1
ATOM 1724 C CA . VAL B 1 29 ? -41.656 22.844 -3.521 1 37.03 29 VAL B CA 1
ATOM 1725 C C . VAL B 1 29 ? -40.625 23.422 -2.551 1 37.03 29 VAL B C 1
ATOM 1727 O O . VAL B 1 29 ? -40.25 24.594 -2.658 1 37.03 29 VAL B O 1
ATOM 1730 N N . CYS B 1 30 ? -40.781 23.141 -1.244 1 33.81 30 CYS B N 1
ATOM 1731 C CA . CYS B 1 30 ? -39.688 23.344 -0.305 1 33.81 30 CYS B CA 1
ATOM 1732 C C . CYS B 1 30 ? -38.344 22.938 -0.93 1 33.81 30 CYS B C 1
ATOM 1734 O O . CYS B 1 30 ? -38.219 21.844 -1.463 1 33.81 30 CYS B O 1
ATOM 1736 N N . PRO B 1 31 ? -37.594 23.922 -1.456 1 34.75 31 PRO B N 1
ATOM 1737 C CA . PRO B 1 31 ? -36.219 23.703 -1.908 1 34.75 31 PRO B CA 1
ATOM 1738 C C . PRO B 1 31 ? -35.406 22.859 -0.93 1 34.75 31 PRO B C 1
ATOM 1740 O O . PRO B 1 31 ? -35.156 23.281 0.204 1 34.75 31 PRO B O 1
ATOM 1743 N N . LEU B 1 32 ? -35.688 21.609 -0.736 1 32.81 32 LEU B N 1
ATOM 1744 C CA . LEU B 1 32 ? -34.844 20.672 -0.017 1 32.81 32 LEU B CA 1
ATOM 1745 C C . LEU B 1 32 ? -33.375 20.844 -0.43 1 32.81 32 LEU B C 1
ATOM 1747 O O . LEU B 1 32 ? -32.531 20 -0.109 1 32.81 32 LEU B O 1
ATOM 1751 N N . TRP B 1 33 ? -33.094 21.75 -1.384 1 33 33 TRP B N 1
ATOM 1752 C CA . TRP B 1 33 ? -31.641 21.781 -1.562 1 33 33 TRP B CA 1
ATOM 1753 C C . TRP B 1 33 ? -30.938 22.078 -0.243 1 33 33 TRP B C 1
ATOM 1755 O O . TRP B 1 33 ? -30.719 23.234 0.108 1 33 33 TRP B O 1
ATOM 1765 N N . GLN B 1 34 ? -31.484 21.719 0.879 1 28.52 34 GLN B N 1
ATOM 1766 C CA . GLN B 1 34 ? -30.719 21.938 2.098 1 28.52 34 GLN B CA 1
ATOM 1767 C C . GLN B 1 34 ? -29.219 21.719 1.844 1 28.52 34 GLN B C 1
ATOM 1769 O O . GLN B 1 34 ? -28.828 20.812 1.107 1 28.52 34 GLN B O 1
ATOM 1774 N N . LEU B 1 35 ? -28.438 22.812 2.039 1 27.67 35 LEU B N 1
ATOM 1775 C CA . LEU B 1 35 ? -27.047 23.172 2.252 1 27.67 35 LEU B CA 1
ATOM 1776 C C . LEU B 1 35 ? -26.328 22.109 3.066 1 27.67 35 LEU B C 1
ATOM 1778 O O . LEU B 1 35 ? -26.703 21.844 4.211 1 27.67 35 LEU B O 1
ATOM 1782 N N . ALA B 1 36 ? -26.031 20.969 2.514 1 34.97 36 ALA B N 1
ATOM 1783 C CA . ALA B 1 36 ? -24.922 20.234 3.105 1 34.97 36 ALA B CA 1
ATOM 1784 C C . ALA B 1 36 ? -23.891 21.203 3.719 1 34.97 36 ALA B C 1
ATOM 1786 O O . ALA B 1 36 ? -23.172 21.891 2.998 1 34.97 36 ALA B O 1
ATOM 1787 N N . GLN B 1 37 ? -24.234 21.969 4.691 1 32.97 37 GLN B N 1
ATOM 1788 C CA . GLN B 1 37 ? -23.281 22.734 5.488 1 32.97 37 GLN B CA 1
ATOM 1789 C C . GLN B 1 37 ? -21.969 21.984 5.664 1 32.97 37 GLN B C 1
ATOM 1791 O O . GLN B 1 37 ? -21.969 20.844 6.137 1 32.97 37 GLN B O 1
ATOM 1796 N N . ALA B 1 38 ? -20.984 22.047 4.754 1 37.97 38 ALA B N 1
ATOM 1797 C CA . ALA B 1 38 ? -19.594 21.844 5.109 1 37.97 38 ALA B CA 1
ATOM 1798 C C . ALA B 1 38 ? -19.312 22.297 6.539 1 37.97 38 ALA B C 1
ATOM 1800 O O . ALA B 1 38 ? -19.562 23.453 6.891 1 37.97 38 ALA B O 1
ATOM 1801 N N . LEU B 1 39 ? -19.641 21.516 7.477 1 35.25 39 LEU B N 1
ATOM 1802 C CA . LEU B 1 39 ? -19.109 21.906 8.781 1 35.25 39 LEU B CA 1
ATOM 1803 C C . LEU B 1 39 ? -17.875 22.781 8.625 1 35.25 39 LEU B C 1
ATOM 1805 O O . LEU B 1 39 ? -17.047 22.547 7.742 1 35.25 39 LEU B O 1
ATOM 1809 N N . PRO B 1 40 ? -17.797 24.047 8.898 1 38.62 40 PRO B N 1
ATOM 1810 C CA . PRO B 1 40 ? -16.641 24.953 8.797 1 38.62 40 PRO B CA 1
ATOM 1811 C C . PRO B 1 40 ? -15.32 24.266 9.117 1 38.62 40 PRO B C 1
ATOM 1813 O O . PRO B 1 40 ? -15.211 23.578 10.133 1 38.62 40 PRO B O 1
ATOM 1816 N N . LEU B 1 41 ? -14.562 23.688 8.18 1 42.88 41 LEU B N 1
ATOM 1817 C CA . LEU B 1 41 ? -13.156 23.312 8.266 1 42.88 41 LEU B CA 1
ATOM 1818 C C . LEU B 1 41 ? -12.375 24.297 9.125 1 42.88 41 LEU B C 1
ATOM 1820 O O . LEU B 1 41 ? -11.148 24.375 9.031 1 42.88 41 LEU B O 1
ATOM 1824 N N . THR B 1 42 ? -12.945 25.297 9.664 1 50.66 42 THR B N 1
ATOM 1825 C CA . THR B 1 42 ? -12.281 26.297 10.492 1 50.66 42 THR B CA 1
ATOM 1826 C C . THR B 1 42 ? -11.688 25.656 11.742 1 50.66 42 THR B C 1
ATOM 1828 O O . THR B 1 42 ? -11.062 26.328 12.555 1 50.66 42 THR B O 1
ATOM 1831 N N . GLY B 1 43 ? -11.867 24.359 11.938 1 58.66 43 GLY B N 1
ATOM 1832 C CA . GLY B 1 43 ? -11.547 23.781 13.234 1 58.66 43 GLY B CA 1
ATOM 1833 C C . GLY B 1 43 ? -10.125 23.25 13.312 1 58.66 43 GLY B C 1
ATOM 1834 O O . GLY B 1 43 ? -9.5 22.984 12.289 1 58.66 43 GLY B O 1
ATOM 1835 N N . ARG B 1 44 ? -9.398 23.422 14.461 1 75.12 44 ARG B N 1
ATOM 1836 C CA . ARG B 1 44 ? -8.102 22.891 14.867 1 75.12 44 ARG B CA 1
ATOM 1837 C C . ARG B 1 44 ? -8.023 21.391 14.617 1 75.12 44 ARG B C 1
ATOM 1839 O O . ARG B 1 44 ? -9.039 20.688 14.695 1 75.12 44 ARG B O 1
ATOM 1846 N N . VAL B 1 45 ? -6.945 21.062 14.031 1 86.31 45 VAL B N 1
ATOM 1847 C CA . VAL B 1 45 ? -6.699 19.625 13.938 1 86.31 45 VAL B CA 1
ATOM 1848 C C . VAL B 1 45 ? -6.656 19.031 15.336 1 86.31 45 VAL B C 1
ATOM 1850 O O . VAL B 1 45 ? -6.305 19.703 16.312 1 86.31 45 VAL B O 1
ATOM 1853 N N . SER B 1 46 ? -7.094 17.859 15.461 1 87.75 46 SER B N 1
ATOM 1854 C CA . SER B 1 46 ? -7.227 17.203 16.75 1 87.75 46 SER B CA 1
ATOM 1855 C C . SER B 1 46 ? -5.859 16.875 17.359 1 87.75 46 SER B C 1
ATOM 1857 O O . SER B 1 46 ? -4.859 16.828 16.641 1 87.75 46 SER B O 1
ATOM 1859 N N . ASP B 1 47 ? -5.852 16.75 18.688 1 92.81 47 ASP B N 1
ATOM 1860 C CA . ASP B 1 47 ? -4.645 16.312 19.375 1 92.81 47 ASP B CA 1
ATOM 1861 C C . ASP B 1 47 ? -4.211 14.922 18.906 1 92.81 47 ASP B C 1
ATOM 1863 O O . ASP B 1 47 ? -3.021 14.602 18.906 1 92.81 47 ASP B O 1
ATOM 1867 N N . GLN B 1 48 ? -5.168 14.109 18.531 1 93.69 48 GLN B N 1
ATOM 1868 C CA . GLN B 1 48 ? -4.852 12.781 18.016 1 93.69 48 GLN B CA 1
ATOM 1869 C C . GLN B 1 48 ? -4.031 12.883 16.734 1 93.69 48 GLN B C 1
ATOM 1871 O O . GLN B 1 48 ? -3.109 12.094 16.516 1 93.69 48 GLN B O 1
ATOM 1876 N N . CYS B 1 49 ? -4.355 13.859 15.945 1 94.38 49 CYS B N 1
ATOM 1877 C CA . CYS B 1 49 ? -3.613 14.055 14.703 1 94.38 49 CYS B CA 1
ATOM 1878 C C . CYS B 1 49 ? -2.17 14.453 14.992 1 94.38 49 CYS B C 1
ATOM 1880 O O . CYS B 1 49 ? -1.246 13.953 14.344 1 94.38 49 CYS B O 1
ATOM 1882 N N . VAL B 1 50 ? -2 15.312 15.984 1 96.19 50 VAL B N 1
ATOM 1883 C CA . VAL B 1 50 ? -0.659 15.719 16.391 1 96.19 50 VAL B CA 1
ATOM 1884 C C . VAL B 1 50 ? 0.124 14.508 16.891 1 96.19 50 VAL B C 1
ATOM 1886 O O . VAL B 1 50 ? 1.275 14.297 16.5 1 96.19 50 VAL B O 1
ATOM 1889 N N . SER B 1 51 ? -0.511 13.695 17.703 1 97.5 51 SER B N 1
ATOM 1890 C CA . SER B 1 51 ? 0.137 12.516 18.25 1 97.5 51 SER B CA 1
ATOM 1891 C C . SER B 1 51 ? 0.539 11.539 17.156 1 97.5 51 SER B C 1
ATOM 1893 O O . SER B 1 51 ? 1.633 10.969 17.188 1 97.5 51 SER B O 1
ATOM 1895 N N . GLN B 1 52 ? -0.332 11.344 16.219 1 97.38 52 GLN B N 1
ATOM 1896 C CA . GLN B 1 52 ? -0.032 10.406 15.141 1 97.38 52 GLN B CA 1
ATOM 1897 C C . GLN B 1 52 ? 1.088 10.93 14.242 1 97.38 52 GLN B C 1
ATOM 1899 O O . GLN B 1 52 ? 1.909 10.156 13.75 1 97.38 52 GLN B O 1
ATOM 1904 N N . ALA B 1 53 ? 1.067 12.219 13.961 1 98.19 53 ALA B N 1
ATOM 1905 C CA . ALA B 1 53 ? 2.152 12.805 13.18 1 98.19 53 ALA B CA 1
ATOM 1906 C C . ALA B 1 53 ? 3.496 12.617 13.875 1 98.19 53 ALA B C 1
ATOM 1908 O O . ALA B 1 53 ? 4.496 12.289 13.234 1 98.19 53 ALA B O 1
ATOM 1909 N N . GLN B 1 54 ? 3.51 12.828 15.18 1 98.5 54 GLN B N 1
ATOM 1910 C CA . GLN B 1 54 ? 4.73 12.617 15.945 1 98.5 54 GLN B CA 1
ATOM 1911 C C . GLN B 1 54 ? 5.16 11.156 15.914 1 98.5 54 GLN B C 1
ATOM 1913 O O . GLN B 1 54 ? 6.344 10.852 15.766 1 98.5 54 GLN B O 1
ATOM 1918 N N . ALA B 1 55 ? 4.191 10.258 16.078 1 98.5 55 ALA B N 1
ATOM 1919 C CA . ALA B 1 55 ? 4.492 8.836 16.016 1 98.5 55 ALA B CA 1
ATOM 1920 C C . ALA B 1 55 ? 5.086 8.453 14.664 1 98.5 55 ALA B C 1
ATOM 1922 O O . ALA B 1 55 ? 6.031 7.664 14.594 1 98.5 55 ALA B O 1
ATOM 1923 N N . LEU B 1 56 ? 4.512 8.961 13.602 1 98.56 56 LEU B N 1
ATOM 1924 C CA . LEU B 1 56 ? 5.023 8.68 12.266 1 98.56 56 LEU B CA 1
ATOM 1925 C C . LEU B 1 56 ? 6.484 9.102 12.141 1 98.56 56 LEU B C 1
ATOM 1927 O O . LEU B 1 56 ? 7.316 8.336 11.648 1 98.56 56 LEU B O 1
ATOM 1931 N N . LEU B 1 57 ? 6.793 10.328 12.562 1 98.69 57 LEU B N 1
ATOM 1932 C CA . LEU B 1 57 ? 8.164 10.82 12.492 1 98.69 57 LEU B CA 1
ATOM 1933 C C . LEU B 1 57 ? 9.102 9.938 13.305 1 98.69 57 LEU B C 1
ATOM 1935 O O . LEU B 1 57 ? 10.195 9.602 12.844 1 98.69 57 LEU B O 1
ATOM 1939 N N . HIS B 1 58 ? 8.664 9.547 14.516 1 98.5 58 HIS B N 1
ATOM 1940 C CA . HIS B 1 58 ? 9.453 8.648 15.344 1 98.5 58 HIS B CA 1
ATOM 1941 C C . HIS B 1 58 ? 9.688 7.312 14.648 1 98.5 58 HIS B C 1
ATOM 1943 O O . HIS B 1 58 ? 10.812 6.812 14.617 1 98.5 58 HIS B O 1
ATOM 1949 N N . ASN B 1 59 ? 8.672 6.738 14.055 1 98.38 59 ASN B N 1
ATOM 1950 C CA . ASN B 1 59 ? 8.758 5.426 13.43 1 98.38 59 ASN B CA 1
ATOM 1951 C C . ASN B 1 59 ? 9.609 5.457 12.164 1 98.38 59 ASN B C 1
ATOM 1953 O O . ASN B 1 59 ? 10.344 4.508 11.883 1 98.38 59 ASN B O 1
ATOM 1957 N N . ILE B 1 60 ? 9.477 6.531 11.352 1 98.44 60 ILE B N 1
ATOM 1958 C CA . ILE B 1 60 ? 10.289 6.609 10.141 1 98.44 60 ILE B CA 1
ATOM 1959 C C . ILE B 1 60 ? 11.758 6.777 10.516 1 98.44 60 ILE B C 1
ATOM 1961 O O . ILE B 1 60 ? 12.641 6.172 9.898 1 98.44 60 ILE B O 1
ATOM 1965 N N . THR B 1 61 ? 12.062 7.586 11.508 1 97.88 61 THR B N 1
ATOM 1966 C CA . THR B 1 61 ? 13.43 7.762 11.984 1 97.88 61 THR B CA 1
ATOM 1967 C C . THR B 1 61 ? 13.992 6.441 12.508 1 97.88 61 THR B C 1
ATOM 1969 O O . THR B 1 61 ? 15.125 6.082 12.203 1 97.88 61 THR B O 1
ATOM 1972 N N . GLY B 1 62 ? 13.164 5.754 13.289 1 97.12 62 GLY B N 1
ATOM 1973 C CA . GLY B 1 62 ? 13.57 4.441 13.766 1 97.12 62 GLY B CA 1
ATOM 1974 C C . GLY B 1 62 ? 13.828 3.451 12.641 1 97.12 62 GLY B C 1
ATOM 1975 O O . GLY B 1 62 ? 14.781 2.672 12.703 1 97.12 62 GLY B O 1
ATOM 1976 N N . THR B 1 63 ? 12.969 3.465 11.656 1 97.25 63 THR B N 1
ATOM 1977 C CA . THR B 1 63 ? 13.109 2.564 10.523 1 97.25 63 THR B CA 1
ATOM 1978 C C . THR B 1 63 ? 14.406 2.846 9.766 1 97.25 63 THR B C 1
ATOM 1980 O O . THR B 1 63 ? 15.117 1.917 9.375 1 97.25 63 THR B O 1
ATOM 1983 N N . LEU B 1 64 ? 14.773 4.125 9.555 1 97.25 64 LEU B N 1
ATOM 1984 C CA . LEU B 1 64 ? 15.977 4.531 8.844 1 97.25 64 LEU B CA 1
ATOM 1985 C C . LEU B 1 64 ? 17.234 4.09 9.586 1 97.25 64 LEU B C 1
ATOM 1987 O O . LEU B 1 64 ? 18.312 4.008 9 1 97.25 64 LEU B O 1
ATOM 1991 N N . SER B 1 65 ? 17.109 3.76 10.883 1 95.38 65 SER B N 1
ATOM 1992 C CA . SER B 1 65 ? 18.25 3.352 11.688 1 95.38 65 SER B CA 1
ATOM 1993 C C . SER B 1 65 ? 18.469 1.846 11.609 1 95.38 65 SER B C 1
ATOM 1995 O O . SER B 1 65 ? 19.484 1.337 12.094 1 95.38 65 SER B O 1
ATOM 1997 N N . LYS B 1 66 ? 17.516 1.136 10.992 1 95 66 LYS B N 1
ATOM 1998 C CA . LYS B 1 66 ? 17.672 -0.309 10.844 1 95 66 LYS B CA 1
ATOM 1999 C C . LYS B 1 66 ? 18.594 -0.646 9.68 1 95 66 LYS B C 1
ATOM 2001 O O . LYS B 1 66 ? 18.156 -0.721 8.531 1 95 66 LYS B O 1
ATOM 2006 N N . LYS B 1 67 ? 19.734 -1.056 9.961 1 92.12 67 LYS B N 1
ATOM 2007 C CA . LYS B 1 67 ? 20.766 -1.267 8.945 1 92.12 67 LYS B CA 1
ATOM 2008 C C . LYS B 1 67 ? 20.438 -2.463 8.062 1 92.12 67 LYS B C 1
ATOM 2010 O O . LYS B 1 67 ? 20.844 -2.516 6.898 1 92.12 67 LYS B O 1
ATOM 2015 N N . GLU B 1 68 ? 19.656 -3.398 8.609 1 91.94 68 GLU B N 1
ATOM 2016 C CA . GLU B 1 68 ? 19.281 -4.609 7.883 1 91.94 68 GLU B CA 1
ATOM 2017 C C . GLU B 1 68 ? 18.469 -4.277 6.637 1 91.94 68 GLU B C 1
ATOM 2019 O O . GLU B 1 68 ? 18.531 -5.004 5.641 1 91.94 68 GLU B O 1
ATOM 2024 N N . LEU B 1 69 ? 17.781 -3.156 6.648 1 93.31 69 LEU B N 1
ATOM 2025 C CA . LEU B 1 69 ? 16.938 -2.74 5.531 1 93.31 69 LEU B CA 1
ATOM 2026 C C . LEU B 1 69 ? 17.781 -2.26 4.359 1 93.31 69 LEU B C 1
ATOM 2028 O O . LEU B 1 69 ? 17.344 -2.299 3.209 1 93.31 69 LEU B O 1
ATOM 2032 N N . PHE B 1 70 ? 19 -1.919 4.641 1 94.94 70 PHE B N 1
ATOM 2033 C CA . PHE B 1 70 ? 19.859 -1.291 3.643 1 94.94 70 PHE B CA 1
ATOM 2034 C C . PHE B 1 70 ? 21.172 -2.039 3.521 1 94.94 70 PHE B C 1
ATOM 2036 O O . PHE B 1 70 ? 22.234 -1.42 3.434 1 94.94 70 PHE B O 1
ATOM 2043 N N . SER B 1 71 ? 21.109 -3.32 3.555 1 91 71 SER B N 1
ATOM 2044 C CA . SER B 1 71 ? 22.312 -4.152 3.523 1 91 71 SER B CA 1
ATOM 2045 C C . SER B 1 71 ? 23.234 -3.742 2.385 1 91 71 SER B C 1
ATOM 2047 O O . SER B 1 71 ? 22.797 -3.551 1.253 1 91 71 SER B O 1
ATOM 2049 N N . GLY B 1 72 ? 24.516 -3.539 2.711 1 91.62 72 GLY B N 1
ATOM 2050 C CA . GLY B 1 72 ? 25.531 -3.234 1.707 1 91.62 72 GLY B CA 1
ATOM 2051 C C . GLY B 1 72 ? 25.703 -1.747 1.465 1 91.62 72 GLY B C 1
ATOM 2052 O O . GLY B 1 72 ? 26.438 -1.34 0.569 1 91.62 72 GLY B O 1
ATOM 2053 N N . MET B 1 73 ? 24.938 -0.895 2.154 1 94.44 73 MET B N 1
ATOM 2054 C CA . MET B 1 73 ? 25.125 0.541 1.973 1 94.44 73 MET B CA 1
ATOM 2055 C C . MET B 1 73 ? 24.859 1.295 3.27 1 94.44 73 MET B C 1
ATOM 2057 O O . MET B 1 73 ? 24.203 0.763 4.176 1 94.44 73 MET B O 1
ATOM 2061 N N . ASP B 1 74 ? 25.422 2.512 3.324 1 96 74 ASP B N 1
ATOM 2062 C CA . ASP B 1 74 ? 25.094 3.479 4.367 1 96 74 ASP B CA 1
ATOM 2063 C C . ASP B 1 74 ? 24.016 4.449 3.9 1 96 74 ASP B C 1
ATOM 2065 O O . ASP B 1 74 ? 24.297 5.395 3.158 1 96 74 ASP B O 1
ATOM 2069 N N . CYS B 1 75 ? 22.859 4.234 4.363 1 97.06 75 CYS B N 1
ATOM 2070 C CA . CYS B 1 75 ? 21.719 5.004 3.883 1 97.06 75 CYS B CA 1
ATOM 2071 C C . CYS B 1 75 ? 21.859 6.48 4.227 1 97.06 75 CYS B C 1
ATOM 2073 O O . CYS B 1 75 ? 21.406 7.348 3.484 1 97.06 75 CYS B O 1
ATOM 2075 N N . SER B 1 76 ? 22.5 6.797 5.344 1 95.44 76 SER B N 1
ATOM 2076 C CA . SER B 1 76 ? 22.625 8.18 5.781 1 95.44 76 SER B CA 1
ATOM 2077 C C . SER B 1 76 ? 23.516 8.977 4.832 1 95.44 76 SER B C 1
ATOM 2079 O O . SER B 1 76 ? 23.5 10.211 4.836 1 95.44 76 SER B O 1
ATOM 2081 N N . LYS B 1 77 ? 24.266 8.367 4.027 1 95.94 77 LYS B N 1
ATOM 2082 C CA . LYS B 1 77 ? 25.188 9.031 3.117 1 95.94 77 LYS B CA 1
ATOM 2083 C C . LYS B 1 77 ? 24.609 9.102 1.704 1 95.94 77 LYS B C 1
ATOM 2085 O O . LYS B 1 77 ? 25.281 9.594 0.784 1 95.94 77 LYS B O 1
ATOM 2090 N N . GLN B 1 78 ? 23.5 8.617 1.493 1 96.25 78 GLN B N 1
ATOM 2091 C CA . GLN B 1 78 ? 22.875 8.609 0.172 1 96.25 78 GLN B CA 1
ATOM 2092 C C . GLN B 1 78 ? 22 9.844 -0.028 1 96.25 78 GLN B C 1
ATOM 2094 O O . GLN B 1 78 ? 21.578 10.477 0.942 1 96.25 78 GLN B O 1
ATOM 2099 N N . SER B 1 79 ? 21.781 10.234 -1.225 1 95.81 79 SER B N 1
ATOM 2100 C CA . SER B 1 79 ? 20.828 11.305 -1.523 1 95.81 79 SER B CA 1
ATOM 2101 C C . SER B 1 79 ? 19.406 10.898 -1.156 1 95.81 79 SER B C 1
ATOM 2103 O O . SER B 1 79 ? 19.109 9.711 -1.007 1 95.81 79 SER B O 1
ATOM 2105 N N . LEU B 1 80 ? 18.547 11.859 -0.883 1 97.19 80 LEU B N 1
ATOM 2106 C CA . LEU B 1 80 ? 17.141 11.578 -0.604 1 97.19 80 LEU B CA 1
ATOM 2107 C C . LEU B 1 80 ? 16.281 11.867 -1.828 1 97.19 80 LEU B C 1
ATOM 2109 O O . LEU B 1 80 ? 16.703 12.586 -2.738 1 97.19 80 LEU B O 1
ATOM 2113 N N . GLU B 1 81 ? 15.172 11.234 -1.957 1 97 81 GLU B N 1
ATOM 2114 C CA . GLU B 1 81 ? 14.164 11.453 -2.996 1 97 81 GLU B CA 1
ATOM 2115 C C . GLU B 1 81 ? 12.867 11.992 -2.404 1 97 81 GLU B C 1
ATOM 2117 O O . GLU B 1 81 ? 12.242 11.344 -1.565 1 97 81 GLU B O 1
ATOM 2122 N N . LEU B 1 82 ? 12.492 13.203 -2.84 1 95.75 82 LEU B N 1
ATOM 2123 C CA . LEU B 1 82 ? 11.258 13.828 -2.385 1 95.75 82 LEU B CA 1
ATOM 2124 C C . LEU B 1 82 ? 10.117 13.547 -3.359 1 95.75 82 LEU B C 1
ATOM 2126 O O . LEU B 1 82 ? 10.336 13.484 -4.574 1 95.75 82 LEU B O 1
ATOM 2130 N N . HIS B 1 83 ? 8.992 13.328 -2.752 1 94.44 83 HIS B N 1
ATOM 2131 C CA . HIS B 1 83 ? 7.805 13.281 -3.592 1 94.44 83 HIS B CA 1
ATOM 2132 C C . HIS B 1 83 ? 7.426 14.664 -4.102 1 94.44 83 HIS B C 1
ATOM 2134 O O . HIS B 1 83 ? 6.867 15.477 -3.355 1 94.44 83 HIS B O 1
ATOM 2140 N N . GLU B 1 84 ? 7.598 14.883 -5.355 1 92.06 84 GLU B N 1
ATOM 2141 C CA . GLU B 1 84 ? 7.516 16.25 -5.887 1 92.06 84 GLU B CA 1
ATOM 2142 C C . GLU B 1 84 ? 6.156 16.5 -6.531 1 92.06 84 GLU B C 1
ATOM 2144 O O . GLU B 1 84 ? 5.855 17.625 -6.922 1 92.06 84 GLU B O 1
ATOM 2149 N N . GLU B 1 85 ? 5.367 15.57 -6.672 1 90.75 85 GLU B N 1
ATOM 2150 C CA . GLU B 1 85 ? 4.082 15.75 -7.344 1 90.75 85 GLU B CA 1
ATOM 2151 C C . GLU B 1 85 ? 3.123 16.578 -6.492 1 90.75 85 GLU B C 1
ATOM 2153 O O . GLU B 1 85 ? 2.141 17.109 -7.004 1 90.75 85 GLU B O 1
ATOM 2158 N N . THR B 1 86 ? 3.373 16.625 -5.23 1 91.31 86 THR B N 1
ATOM 2159 C CA . THR B 1 86 ? 2.52 17.422 -4.352 1 91.31 86 THR B CA 1
ATOM 2160 C C . THR B 1 86 ? 3.193 18.734 -3.984 1 91.31 86 THR B C 1
ATOM 2162 O O . THR B 1 86 ? 4.387 18.922 -4.227 1 91.31 86 THR B O 1
ATOM 2165 N N . GLN B 1 87 ? 2.389 19.703 -3.504 1 92.44 87 GLN B N 1
ATOM 2166 C CA . GLN B 1 87 ? 2.895 21 -3.068 1 92.44 87 GLN B CA 1
ATOM 2167 C C . GLN B 1 87 ? 2.814 21.141 -1.551 1 92.44 87 GLN B C 1
ATOM 2169 O O . GLN B 1 87 ? 2.535 22.219 -1.036 1 92.44 87 GLN B O 1
ATOM 2174 N N . THR B 1 88 ? 3.049 20.094 -0.938 1 93.06 88 THR B N 1
ATOM 2175 C CA . THR B 1 88 ? 2.83 20.031 0.502 1 93.06 88 THR B CA 1
ATOM 2176 C C . THR B 1 88 ? 3.662 21.078 1.223 1 93.06 88 THR B C 1
ATOM 2178 O O . THR B 1 88 ? 3.15 21.797 2.082 1 93.06 88 THR B O 1
ATOM 2181 N N . ALA B 1 89 ? 4.938 21.203 0.851 1 90.88 89 ALA B N 1
ATOM 2182 C CA . ALA B 1 89 ? 5.805 22.172 1.521 1 90.88 89 ALA B CA 1
ATOM 2183 C C . ALA B 1 89 ? 5.258 23.594 1.384 1 90.88 89 ALA B C 1
ATOM 2185 O O . ALA B 1 89 ? 5.305 24.375 2.334 1 90.88 89 ALA B O 1
ATOM 2186 N N . TRP B 1 90 ? 4.676 23.859 0.264 1 90.69 90 TRP B N 1
ATOM 2187 C CA . TRP B 1 90 ? 4.145 25.203 0.016 1 90.69 90 TRP B CA 1
ATOM 2188 C C . TRP B 1 90 ? 2.754 25.359 0.621 1 90.69 90 TRP B C 1
ATOM 2190 O O . TRP B 1 90 ? 2.479 26.344 1.312 1 90.69 90 TRP B O 1
ATOM 2200 N N . ALA B 1 91 ? 1.953 24.406 0.407 1 92.44 91 ALA B N 1
ATOM 2201 C CA . ALA B 1 91 ? 0.562 24.469 0.85 1 92.44 91 ALA B CA 1
ATOM 2202 C C . ALA B 1 91 ? 0.473 24.516 2.373 1 92.44 91 ALA B C 1
ATOM 2204 O O . ALA B 1 91 ? -0.475 25.062 2.932 1 92.44 91 ALA B O 1
ATOM 2205 N N . CYS B 1 92 ? 1.484 23.922 3.01 1 92.5 92 CYS B N 1
ATOM 2206 C CA . CYS B 1 92 ? 1.401 23.766 4.457 1 92.5 92 CYS B CA 1
ATOM 2207 C C . CYS B 1 92 ? 2.332 24.75 5.16 1 92.5 92 CYS B C 1
ATOM 2209 O O . CYS B 1 92 ? 2.52 24.672 6.375 1 92.5 92 CYS B O 1
ATOM 2211 N N . TRP B 1 93 ? 2.865 25.703 4.441 1 87.62 93 TRP B N 1
ATOM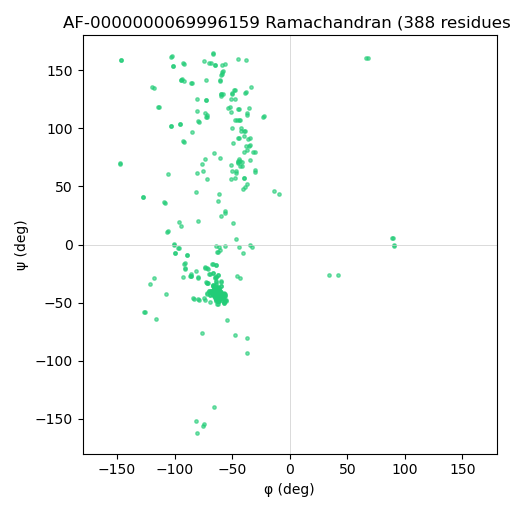 2212 C CA . TRP B 1 93 ? 3.736 26.703 5.047 1 87.62 93 TRP B CA 1
ATOM 2213 C C . TRP B 1 93 ? 2.934 27.672 5.902 1 87.62 93 TRP B C 1
ATOM 2215 O O . TRP B 1 93 ? 1.972 28.281 5.426 1 87.62 93 TRP B O 1
ATOM 2225 N N . PRO B 1 94 ? 3.443 27.719 7.273 1 80.06 94 PRO B N 1
ATOM 2226 C CA . PRO B 1 94 ? 2.734 28.688 8.102 1 80.06 94 PRO B CA 1
ATOM 2227 C C . PRO B 1 94 ? 2.84 30.109 7.562 1 80.06 94 PRO B C 1
ATOM 2229 O O . PRO B 1 94 ? 3.875 30.484 7.008 1 80.06 94 PRO B O 1
ATOM 2232 N N . LYS B 1 95 ? 1.697 30.781 7.426 1 72.31 95 LYS B N 1
ATOM 2233 C CA . LYS B 1 95 ? 1.753 32.156 6.961 1 72.31 95 LYS B CA 1
ATOM 2234 C C . LYS B 1 95 ? 1.822 33.125 8.141 1 72.31 95 LYS B C 1
ATOM 2236 O O . LYS B 1 95 ? 1.109 32.969 9.133 1 72.31 95 LYS B O 1
ATOM 2241 N N . GLY B 1 96 ? 3.049 33.438 8.594 1 60.25 96 GLY B N 1
ATOM 2242 C CA . GLY B 1 96 ? 3.256 34.438 9.617 1 60.25 96 GLY B CA 1
ATOM 2243 C C . GLY B 1 96 ? 2.68 35.781 9.25 1 60.25 96 GLY B C 1
ATOM 2244 O O . GLY B 1 96 ? 2.197 36 8.133 1 60.25 96 GLY B O 1
ATOM 2245 N N . PRO B 1 97 ? 2.363 36.594 10.367 1 54.62 97 PRO B N 1
ATOM 2246 C CA . PRO B 1 97 ? 1.936 37.938 10.062 1 54.62 97 PRO B CA 1
ATOM 2247 C C . PRO B 1 97 ? 2.816 38.625 9.008 1 54.62 97 PRO B C 1
ATOM 2249 O O . PRO B 1 97 ? 4.027 38.375 8.969 1 54.62 97 PRO B O 1
ATOM 2252 N N . THR B 1 98 ? 2.428 38.5 7.762 1 48.88 98 THR B N 1
ATOM 2253 C CA . THR B 1 98 ? 3.252 39.281 6.852 1 48.88 98 THR B CA 1
ATOM 2254 C C . THR B 1 98 ? 3.527 40.656 7.438 1 48.88 98 THR B C 1
ATOM 2256 O O . THR B 1 98 ? 2.641 41.281 8.031 1 48.88 98 THR B O 1
ATOM 2259 N N . CYS B 1 99 ? 4.664 40.781 7.828 1 50.66 99 CYS B N 1
ATOM 2260 C CA . CYS B 1 99 ? 4.883 42.156 8.211 1 50.66 99 CYS B CA 1
ATOM 2261 C C . CYS B 1 99 ? 4.152 43.125 7.27 1 50.66 99 CYS B C 1
ATOM 2263 O O . CYS B 1 99 ? 3.465 44.031 7.715 1 50.66 99 CYS B O 1
ATOM 2265 N N . SER B 1 100 ? 4.902 43.688 6.07 1 47.31 100 SER B N 1
ATOM 2266 C CA . SER B 1 100 ? 4.613 44.812 5.184 1 47.31 100 SER B CA 1
ATOM 2267 C C . SER B 1 100 ? 3.584 44.406 4.125 1 47.31 100 SER B C 1
ATOM 2269 O O . SER B 1 100 ? 3.82 43.5 3.322 1 47.31 100 SER B O 1
ATOM 2271 N N . GLY B 1 101 ? 2.35 44.844 3.947 1 47.84 101 GLY B N 1
ATOM 2272 C CA . GLY B 1 101 ? 1.207 45.031 3.07 1 47.84 101 GLY B CA 1
ATOM 2273 C C . GLY B 1 101 ? 1.024 43.938 2.053 1 47.84 101 GLY B C 1
ATOM 2274 O O . GLY B 1 101 ? 0.164 44.031 1.175 1 47.84 101 GLY B O 1
ATOM 2275 N N . THR B 1 102 ? 2.064 43.25 1.655 1 49.34 102 THR B N 1
ATOM 2276 C CA . THR B 1 102 ? 1.811 42.375 0.518 1 49.34 102 THR B CA 1
ATOM 2277 C C . THR B 1 102 ? 0.994 41.156 0.943 1 49.34 102 THR B C 1
ATOM 2279 O O . THR B 1 102 ? 1.305 40.531 1.948 1 49.34 102 THR B O 1
ATOM 2282 N N . ILE B 1 103 ? -0.188 41.062 0.481 1 48.44 103 ILE B N 1
ATOM 2283 C CA . ILE B 1 103 ? -1.265 40.062 0.602 1 48.44 103 ILE B CA 1
ATOM 2284 C C . ILE B 1 103 ? -0.687 38.656 0.563 1 48.44 103 ILE B C 1
ATOM 2286 O O . ILE B 1 103 ? -0.198 38.219 -0.476 1 48.44 103 ILE B O 1
ATOM 2290 N N . LYS B 1 104 ? 0.222 38.281 1.439 1 51.94 104 LYS B N 1
ATOM 2291 C CA . LYS B 1 104 ? 0.695 36.906 1.45 1 51.94 104 LYS B CA 1
ATOM 2292 C C . LYS B 1 104 ? -0.471 35.938 1.553 1 51.94 104 LYS B C 1
ATOM 2294 O O . LYS B 1 104 ? -1.47 36.219 2.217 1 51.94 104 LYS B O 1
ATOM 2299 N N . SER B 1 105 ? -0.787 35.031 0.595 1 59.88 105 SER B N 1
ATOM 2300 C CA . SER B 1 105 ? -1.816 34 0.437 1 59.88 105 SER B CA 1
ATOM 2301 C C . SER B 1 105 ? -2.102 33.312 1.758 1 59.88 105 SER B C 1
ATOM 2303 O O . SER B 1 105 ? -1.178 32.969 2.502 1 59.88 105 SER B O 1
ATOM 2305 N N . GLU B 1 106 ? -3.322 33.5 2.328 1 74.62 106 GLU B N 1
ATOM 2306 C CA . GLU B 1 106 ? -3.846 32.969 3.586 1 74.62 106 GLU B CA 1
ATOM 2307 C C . GLU B 1 106 ? -3.656 31.469 3.676 1 74.62 106 GLU B C 1
ATOM 2309 O O . GLU B 1 106 ? -3.742 30.766 2.666 1 74.62 106 GLU B O 1
ATOM 2314 N N . PHE B 1 107 ? -3.049 31.078 4.699 1 82.94 107 PHE B N 1
ATOM 2315 C CA . PHE B 1 107 ? -2.957 29.656 5.02 1 82.94 107 PHE B CA 1
ATOM 2316 C C . PHE B 1 107 ? -4.305 28.969 4.84 1 82.94 107 PHE B C 1
ATOM 2318 O O . PHE B 1 107 ? -5.32 29.453 5.352 1 82.94 107 PHE B O 1
ATOM 2325 N N . ASN B 1 108 ? -4.406 28.047 3.932 1 89 108 ASN B N 1
ATOM 2326 C CA . ASN B 1 108 ? -5.602 27.25 3.688 1 89 108 ASN B CA 1
ATOM 2327 C C . ASN B 1 108 ? -5.469 25.844 4.273 1 89 108 ASN B C 1
ATOM 2329 O O . ASN B 1 108 ? -4.801 24.984 3.695 1 89 108 ASN B O 1
ATOM 2333 N N . LYS B 1 109 ? -6.094 25.656 5.398 1 89.69 109 LYS B N 1
ATOM 2334 C CA . LYS B 1 109 ? -6.004 24.391 6.141 1 89.69 109 LYS B CA 1
ATOM 2335 C C . LYS B 1 109 ? -6.441 23.219 5.277 1 89.69 109 LYS B C 1
ATOM 2337 O O . LYS B 1 109 ? -5.809 22.156 5.293 1 89.69 109 LYS B O 1
ATOM 2342 N N . GLU B 1 110 ? -7.469 23.359 4.547 1 89.81 110 GLU B N 1
ATOM 2343 C CA . GLU B 1 110 ? -7.996 22.281 3.717 1 89.81 110 GLU B CA 1
ATOM 2344 C C . GLU B 1 110 ? -7.008 21.891 2.615 1 89.81 110 GLU B C 1
ATOM 2346 O O . GLU B 1 110 ? -6.828 20.719 2.316 1 89.81 110 GLU B O 1
ATOM 2351 N N . ARG B 1 111 ? -6.477 22.922 2.014 1 91.94 111 ARG B N 1
ATOM 2352 C CA . ARG B 1 111 ? -5.48 22.656 0.979 1 91.94 111 ARG B CA 1
ATOM 2353 C C . ARG B 1 111 ? -4.266 21.938 1.555 1 91.94 111 ARG B C 1
ATOM 2355 O O . ARG B 1 111 ? -3.732 21.016 0.936 1 91.94 111 ARG B O 1
ATOM 2362 N N . CYS B 1 112 ? -3.795 22.328 2.688 1 93.75 112 CYS B N 1
ATOM 2363 C CA . CYS B 1 112 ? -2.674 21.672 3.363 1 93.75 112 CYS B CA 1
ATOM 2364 C C . CYS B 1 112 ? -2.986 20.219 3.674 1 93.75 112 CYS B C 1
ATOM 2366 O O . CYS B 1 112 ? -2.215 19.328 3.32 1 93.75 112 CYS B O 1
ATOM 2368 N N . LEU B 1 113 ? -4.195 19.969 4.23 1 93.62 113 LEU B N 1
ATOM 2369 C CA . LEU B 1 113 ? -4.582 18.609 4.609 1 93.62 113 LEU B CA 1
ATOM 2370 C C . LEU B 1 113 ? -4.711 17.719 3.375 1 93.62 113 LEU B C 1
ATOM 2372 O O . LEU B 1 113 ? -4.344 16.547 3.414 1 93.62 113 LEU B O 1
ATOM 2376 N N . THR B 1 114 ? -5.195 18.312 2.322 1 92.06 114 THR B N 1
ATOM 2377 C CA . THR B 1 114 ? -5.32 17.547 1.08 1 92.06 114 THR B CA 1
ATOM 2378 C C . THR B 1 114 ? -3.945 17.156 0.548 1 92.06 114 THR B C 1
ATOM 2380 O O . THR B 1 114 ? -3.75 16.016 0.106 1 92.06 114 THR B O 1
ATOM 2383 N N . ASN B 1 115 ? -3.02 18.047 0.583 1 94.69 115 ASN B N 1
ATOM 2384 C CA . ASN B 1 115 ? -1.66 17.75 0.143 1 94.69 115 ASN B CA 1
ATOM 2385 C C . ASN B 1 115 ? -0.991 16.719 1.046 1 94.69 115 ASN B C 1
ATOM 2387 O O . ASN B 1 115 ? -0.31 15.812 0.562 1 94.69 115 ASN B O 1
ATOM 2391 N N . ILE B 1 116 ? -1.19 16.812 2.324 1 96 116 ILE B N 1
ATOM 2392 C CA . ILE B 1 116 ? -0.654 15.844 3.268 1 96 116 ILE B CA 1
ATOM 2393 C C . ILE B 1 116 ? -1.221 14.461 2.961 1 96 116 ILE B C 1
ATOM 2395 O O . ILE B 1 116 ? -0.48 13.477 2.912 1 96 116 ILE B O 1
ATOM 2399 N N . ALA B 1 117 ? -2.516 14.406 2.738 1 93.81 117 ALA B N 1
ATOM 2400 C CA . ALA B 1 117 ? -3.166 13.133 2.436 1 93.81 117 ALA B CA 1
ATOM 2401 C C . ALA B 1 117 ? -2.576 12.5 1.179 1 93.81 117 ALA B C 1
ATOM 2403 O O . ALA B 1 117 ? -2.307 11.297 1.15 1 93.81 117 ALA B O 1
ATOM 2404 N N . GLU B 1 118 ? -2.375 13.305 0.156 1 93.62 118 GLU B N 1
ATOM 2405 C CA . GLU B 1 118 ? -1.807 12.805 -1.093 1 93.62 118 GLU B CA 1
ATOM 2406 C C . GLU B 1 118 ? -0.388 12.281 -0.883 1 93.62 118 GLU B C 1
ATOM 2408 O O . GLU B 1 118 ? -0.01 11.25 -1.45 1 93.62 118 GLU B O 1
ATOM 2413 N N . ASP B 1 119 ? 0.391 12.992 -0.055 1 96.5 119 ASP B N 1
ATOM 2414 C CA . ASP B 1 119 ? 1.731 12.523 0.284 1 96.5 119 ASP B CA 1
ATOM 2415 C C . ASP B 1 119 ? 1.678 11.18 1 1 96.5 119 ASP B C 1
ATOM 2417 O O . ASP B 1 119 ? 2.383 10.242 0.621 1 96.5 119 ASP B O 1
ATOM 2421 N N . LEU B 1 120 ? 0.832 11.086 1.995 1 96.69 120 LEU B N 1
ATOM 2422 C CA . LEU B 1 120 ? 0.734 9.867 2.781 1 96.69 120 LEU B CA 1
ATOM 2423 C C . LEU B 1 120 ? 0.276 8.695 1.915 1 96.69 120 LEU B C 1
ATOM 2425 O O . LEU B 1 120 ? 0.773 7.578 2.062 1 96.69 120 LEU B O 1
ATOM 2429 N N . GLN B 1 121 ? -0.627 8.977 0.991 1 93.75 121 GLN B N 1
ATOM 2430 C CA . GLN B 1 121 ? -1.078 7.926 0.081 1 93.75 121 GLN B CA 1
ATOM 2431 C C . GLN B 1 121 ? 0.057 7.457 -0.826 1 93.75 121 GLN B C 1
ATOM 2433 O O . GLN B 1 121 ? 0.196 6.262 -1.088 1 93.75 121 GLN B O 1
ATOM 2438 N N . HIS B 1 122 ? 0.828 8.398 -1.333 1 95.44 122 HIS B N 1
ATOM 2439 C CA . HIS B 1 122 ? 1.995 8.055 -2.141 1 95.44 122 HIS B CA 1
ATOM 2440 C C . HIS B 1 122 ? 2.934 7.121 -1.387 1 95.44 122 HIS B C 1
ATOM 2442 O O . HIS B 1 122 ? 3.34 6.086 -1.916 1 95.44 122 HIS B O 1
ATOM 2448 N N . TYR B 1 123 ? 3.254 7.438 -0.172 1 97.38 123 TYR B N 1
ATOM 2449 C CA . TYR B 1 123 ? 4.203 6.641 0.601 1 97.38 123 TYR B CA 1
ATOM 2450 C C . TYR B 1 123 ? 3.598 5.297 0.988 1 97.38 123 TYR B C 1
ATOM 2452 O O . TYR B 1 123 ? 4.305 4.289 1.062 1 97.38 123 TYR B O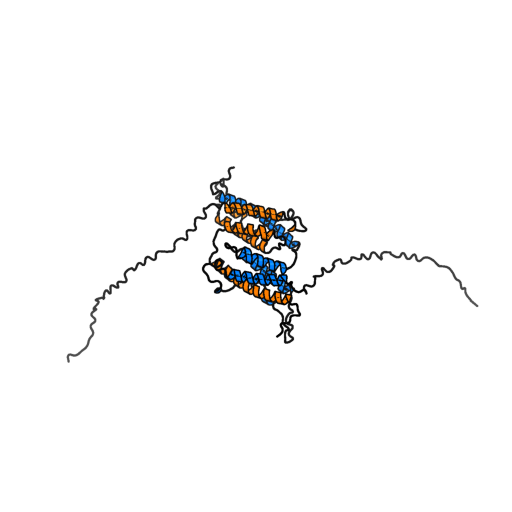 1
ATOM 2460 N N . LEU B 1 124 ? 2.268 5.242 1.235 1 95.94 124 LEU B N 1
ATOM 2461 C CA . LEU B 1 124 ? 1.6 3.975 1.51 1 95.94 124 LEU B CA 1
ATOM 2462 C C . LEU B 1 124 ? 1.713 3.029 0.318 1 95.94 124 LEU B C 1
ATOM 2464 O O . LEU B 1 124 ? 2.061 1.858 0.479 1 95.94 124 LEU B O 1
ATOM 2468 N N . ARG B 1 125 ? 1.518 3.598 -0.869 1 93.12 125 ARG B N 1
ATOM 2469 C CA . ARG B 1 125 ? 1.633 2.783 -2.074 1 93.12 125 ARG B CA 1
ATOM 2470 C C . ARG B 1 125 ? 3.061 2.285 -2.264 1 93.12 125 ARG B C 1
ATOM 2472 O O . ARG B 1 125 ? 3.279 1.111 -2.572 1 93.12 125 ARG B O 1
ATOM 2479 N N . PHE B 1 126 ? 4.047 3.113 -2.029 1 95.38 126 PHE B N 1
ATOM 2480 C CA . PHE B 1 126 ? 5.449 2.74 -2.168 1 95.38 126 PHE B CA 1
ATOM 2481 C C . PHE B 1 126 ? 5.82 1.654 -1.165 1 95.38 126 PHE B C 1
ATOM 2483 O O . PHE B 1 126 ? 6.383 0.624 -1.54 1 95.38 126 PHE B O 1
ATOM 2490 N N . LEU B 1 127 ? 5.445 1.842 0.126 1 95.31 127 LEU B N 1
ATOM 2491 C CA . LEU B 1 127 ? 5.832 0.94 1.206 1 95.31 127 LEU B CA 1
ATOM 2492 C C . LEU B 1 127 ? 5.184 -0.428 1.03 1 95.31 127 LEU B C 1
ATOM 2494 O O . LEU B 1 127 ? 5.793 -1.455 1.336 1 95.31 127 LEU B O 1
ATOM 2498 N N . SER B 1 128 ? 3.986 -0.45 0.515 1 91.75 128 SER B N 1
ATOM 2499 C CA . SER B 1 128 ? 3.23 -1.693 0.39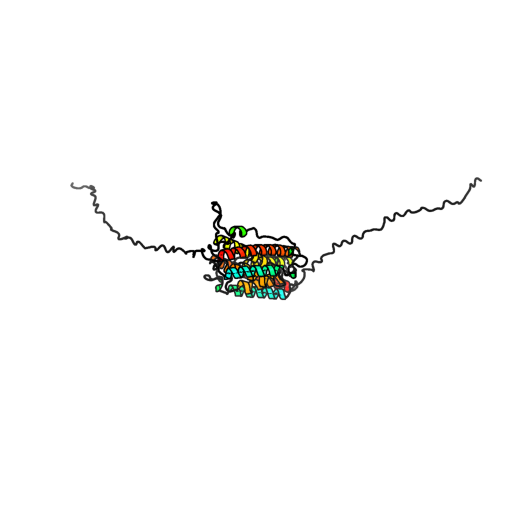5 1 91.75 128 SER B CA 1
ATOM 2500 C C . SER B 1 128 ? 3.881 -2.641 -0.608 1 91.75 128 SER B C 1
ATOM 2502 O O . SER B 1 128 ? 3.746 -3.859 -0.496 1 91.75 128 SER B O 1
ATOM 2504 N N . ALA B 1 129 ? 4.625 -2.09 -1.509 1 86.25 129 ALA B N 1
ATOM 2505 C CA . ALA B 1 129 ? 5.203 -2.883 -2.592 1 86.25 129 ALA B CA 1
ATOM 2506 C C . ALA B 1 129 ? 6.637 -3.297 -2.264 1 86.25 129 ALA B C 1
ATOM 2508 O O . ALA B 1 129 ? 7.27 -4.023 -3.031 1 86.25 129 ALA B O 1
ATOM 2509 N N . GLN B 1 130 ? 7.176 -2.848 -1.127 1 91 130 GLN B N 1
ATOM 2510 C CA . GLN B 1 130 ? 8.562 -3.131 -0.789 1 91 130 GLN B CA 1
ATOM 2511 C C . GLN B 1 130 ? 8.703 -4.492 -0.111 1 91 130 GLN B C 1
ATOM 2513 O O . GLN B 1 130 ? 7.852 -4.875 0.696 1 91 130 GLN B O 1
ATOM 2518 N N . PRO B 1 131 ? 9.781 -5.227 -0.519 1 87.06 131 PRO B N 1
ATOM 2519 C CA . PRO B 1 131 ? 10.094 -6.391 0.316 1 87.06 131 PRO B CA 1
ATOM 2520 C C . PRO B 1 131 ? 10.43 -6.008 1.756 1 87.06 131 PRO B C 1
ATOM 2522 O O . PRO B 1 131 ? 11.047 -4.969 1.995 1 87.06 131 PRO B O 1
ATOM 2525 N N . ASP B 1 132 ? 9.953 -6.844 2.686 1 87.94 132 ASP B N 1
ATOM 2526 C CA . ASP B 1 132 ? 10.156 -6.539 4.098 1 87.94 132 ASP B CA 1
ATOM 2527 C C . ASP B 1 132 ? 10.297 -7.82 4.918 1 87.94 132 ASP B C 1
ATOM 2529 O O . ASP B 1 132 ? 9.484 -8.086 5.812 1 87.94 132 ASP B O 1
ATOM 2533 N N . PRO B 1 133 ? 11.391 -8.461 4.711 1 83.94 133 PRO B N 1
ATOM 2534 C CA . PRO B 1 133 ? 11.539 -9.75 5.398 1 83.94 133 PRO B CA 1
ATOM 2535 C C . PRO B 1 133 ? 11.594 -9.602 6.918 1 83.94 133 PRO B C 1
ATOM 2537 O O . PRO B 1 133 ? 11.141 -10.484 7.645 1 83.94 133 PRO B O 1
ATOM 2540 N N . GLU B 1 134 ? 12.086 -8.453 7.434 1 85.88 134 GLU B N 1
ATOM 2541 C CA . GLU B 1 134 ? 12.219 -8.266 8.875 1 85.88 134 GLU B CA 1
ATOM 2542 C C . GLU B 1 134 ? 10.969 -7.625 9.469 1 85.88 134 GLU B C 1
ATOM 2544 O O . GLU B 1 134 ? 10.812 -7.562 10.688 1 85.88 134 GLU B O 1
ATOM 2549 N N . GLY B 1 135 ? 10.094 -7.031 8.617 1 88.56 135 GLY B N 1
ATOM 2550 C CA . GLY B 1 135 ? 8.805 -6.527 9.07 1 88.56 135 GLY B CA 1
ATOM 2551 C C . GLY B 1 135 ? 8.859 -5.09 9.547 1 88.56 135 GLY B C 1
ATOM 2552 O O . GLY B 1 135 ? 7.871 -4.559 10.047 1 88.56 135 GLY B O 1
ATOM 2553 N N . TRP B 1 136 ? 9.961 -4.441 9.406 1 91 136 TRP B N 1
ATOM 2554 C CA . TRP B 1 136 ? 10.109 -3.08 9.906 1 91 136 TRP B CA 1
ATOM 2555 C C . TRP B 1 136 ? 9.195 -2.121 9.148 1 91 136 TRP B C 1
ATOM 2557 O O . TRP B 1 136 ? 8.664 -1.17 9.727 1 91 136 TRP B O 1
ATOM 2567 N N . LEU B 1 137 ? 8.992 -2.334 7.844 1 94.88 137 LEU B N 1
ATOM 2568 C CA . LEU B 1 137 ? 8.164 -1.456 7.023 1 94.88 137 LEU B CA 1
ATOM 2569 C C . LEU B 1 137 ? 6.688 -1.761 7.227 1 94.88 137 LEU B C 1
ATOM 2571 O O . LEU B 1 137 ? 5.906 -0.867 7.555 1 94.88 137 LEU B O 1
ATOM 2575 N N . HIS B 1 138 ? 6.332 -3.01 7.191 1 92.69 138 HIS B N 1
ATOM 2576 C CA . HIS B 1 138 ? 4.926 -3.395 7.109 1 92.69 138 HIS B CA 1
ATOM 2577 C C . HIS B 1 138 ? 4.297 -3.473 8.5 1 92.69 138 HIS B C 1
ATOM 2579 O O . HIS B 1 138 ? 3.1 -3.219 8.656 1 92.69 138 HIS B O 1
ATOM 2585 N N . ALA B 1 139 ? 5.066 -3.748 9.531 1 91 139 ALA B N 1
ATOM 2586 C CA . ALA B 1 139 ? 4.5 -3.916 10.867 1 91 139 ALA B CA 1
ATOM 2587 C C . ALA B 1 139 ? 4.473 -2.59 11.625 1 91 139 ALA B C 1
ATOM 2589 O O . ALA B 1 139 ? 3.703 -2.428 12.57 1 91 139 ALA B O 1
ATOM 2590 N N . THR B 1 140 ? 5.277 -1.604 11.219 1 93.5 140 THR B N 1
ATOM 2591 C CA . THR B 1 140 ? 5.379 -0.385 12.008 1 93.5 140 THR B CA 1
ATOM 2592 C C . THR B 1 140 ? 5.105 0.846 11.148 1 93.5 140 THR B C 1
ATOM 2594 O O . THR B 1 140 ? 4.133 1.568 11.383 1 93.5 140 THR B O 1
ATOM 2597 N N . LEU B 1 141 ? 5.887 0.994 10.102 1 97 141 LEU B N 1
ATOM 2598 C CA . LEU B 1 141 ? 5.844 2.246 9.352 1 97 141 LEU B CA 1
ATOM 2599 C C . LEU B 1 141 ? 4.555 2.355 8.547 1 97 141 LEU B C 1
ATOM 2601 O O . LEU B 1 141 ? 3.92 3.412 8.523 1 97 141 LEU B O 1
ATOM 2605 N N . LEU B 1 142 ? 4.18 1.256 7.945 1 95.38 142 LEU B N 1
ATOM 2606 C CA . LEU B 1 142 ? 2.959 1.247 7.141 1 95.38 142 LEU B CA 1
ATOM 2607 C C . LEU B 1 142 ? 1.738 1.54 8.008 1 95.38 142 LEU B C 1
ATOM 2609 O O . LEU B 1 142 ? 0.974 2.463 7.715 1 95.38 142 LEU B O 1
ATOM 2613 N N . PRO B 1 143 ? 1.544 0.832 9.125 1 93.31 143 PRO B N 1
ATOM 2614 C CA . PRO B 1 143 ? 0.39 1.151 9.969 1 93.31 143 PRO B CA 1
ATOM 2615 C C . PRO B 1 143 ? 0.436 2.576 10.516 1 93.31 143 PRO B C 1
ATOM 2617 O O . PRO B 1 143 ? -0.603 3.232 10.633 1 93.31 143 PRO B O 1
ATOM 2620 N N . SER B 1 144 ? 1.621 3.074 10.867 1 95.94 144 SER B N 1
ATOM 2621 C CA . SER B 1 144 ? 1.762 4.434 11.375 1 95.94 144 SER B CA 1
ATOM 2622 C C . SER B 1 144 ? 1.344 5.461 10.32 1 95.94 144 SER B C 1
ATOM 2624 O O . SER B 1 144 ? 0.676 6.449 10.648 1 95.94 144 SER B O 1
ATOM 2626 N N . THR B 1 145 ? 1.715 5.25 9.117 1 96.88 145 THR B N 1
ATOM 2627 C CA . THR B 1 145 ? 1.358 6.133 8.008 1 96.88 145 THR B CA 1
ATOM 2628 C C . THR B 1 145 ? -0.147 6.109 7.762 1 96.88 145 THR B C 1
ATOM 2630 O O . THR B 1 145 ? -0.766 7.16 7.57 1 96.88 145 THR B O 1
ATOM 2633 N N . ARG B 1 146 ? -0.718 4.941 7.898 1 92.75 146 ARG B N 1
ATOM 2634 C CA . ARG B 1 146 ? -2.154 4.781 7.695 1 92.75 146 ARG B CA 1
ATOM 2635 C C . ARG B 1 146 ? -2.943 5.488 8.789 1 92.75 146 ARG B C 1
ATOM 2637 O O . ARG B 1 146 ? -3.971 6.113 8.523 1 92.75 146 ARG B O 1
ATOM 2644 N N . GLN B 1 147 ? -2.475 5.375 9.984 1 92.31 147 GLN B N 1
ATOM 2645 C CA . GLN B 1 147 ? -3.164 6 11.109 1 92.31 147 GLN B CA 1
ATOM 2646 C C . GLN B 1 147 ? -3.197 7.52 10.961 1 92.31 147 GLN B C 1
ATOM 2648 O O . GLN B 1 147 ? -4.219 8.148 11.227 1 92.31 147 GLN B O 1
ATOM 2653 N N . LEU B 1 148 ? -2.094 8.062 10.531 1 95.31 148 LEU B N 1
ATOM 2654 C CA . LEU B 1 148 ? -2.08 9.508 10.336 1 95.31 148 LEU B CA 1
ATOM 2655 C C . LEU B 1 148 ? -3.029 9.914 9.211 1 95.31 148 LEU B C 1
ATOM 2657 O O . LEU B 1 148 ? -3.76 10.898 9.336 1 95.31 148 LEU B O 1
ATOM 2661 N N . LEU B 1 149 ? -2.979 9.172 8.148 1 93.88 149 LEU B N 1
ATOM 2662 C CA . LEU B 1 149 ? -3.895 9.453 7.051 1 93.88 149 LEU B CA 1
ATOM 2663 C C . LEU B 1 149 ? -5.344 9.43 7.527 1 93.88 149 LEU B C 1
ATOM 2665 O O . LEU B 1 149 ? -6.129 10.312 7.191 1 93.88 149 LEU B O 1
ATOM 2669 N N . GLN B 1 150 ? -5.691 8.477 8.336 1 88.88 150 GLN B N 1
ATOM 2670 C CA . GLN B 1 150 ? -7.059 8.289 8.805 1 88.88 150 GLN B CA 1
ATOM 2671 C C . GLN B 1 150 ? -7.516 9.477 9.648 1 88.88 150 GLN B C 1
ATOM 2673 O O . GLN B 1 150 ? -8.656 9.922 9.531 1 88.88 150 GLN B O 1
ATOM 2678 N N . VAL B 1 151 ? -6.633 9.984 10.461 1 89.88 151 VAL B N 1
ATOM 2679 C CA . VAL B 1 151 ? -7.047 11.055 11.367 1 89.88 151 VAL B CA 1
ATOM 2680 C C . VAL B 1 151 ? -6.934 12.398 10.656 1 89.88 151 VAL B C 1
ATOM 2682 O O . VAL B 1 151 ? -7.617 13.359 11.016 1 89.88 151 VAL B O 1
ATOM 2685 N N . ALA B 1 152 ? -6.051 12.484 9.656 1 87.31 152 ALA B N 1
ATOM 2686 C CA . ALA B 1 152 ? -5.895 13.727 8.906 1 87.31 152 ALA B CA 1
ATOM 2687 C C . ALA B 1 152 ? -7.066 13.938 7.949 1 87.31 152 ALA B C 1
ATOM 2689 O O . ALA B 1 152 ? -7.523 15.07 7.758 1 87.31 152 ALA B O 1
ATOM 2690 N N . VAL B 1 153 ? -7.496 12.977 7.203 1 76.56 153 VAL B N 1
ATOM 2691 C CA . VAL B 1 153 ? -8.547 13.117 6.199 1 76.56 153 VAL B CA 1
ATOM 2692 C C . VAL B 1 153 ? -9.891 12.695 6.789 1 76.56 153 VAL B C 1
ATOM 2694 O O . VAL B 1 153 ? -10.945 12.977 6.215 1 76.56 153 VAL B O 1
ATOM 2697 N N . ASN B 1 154 ? -10.047 12.656 7.926 1 64.31 154 ASN B N 1
ATOM 2698 C CA . ASN B 1 154 ? -11.227 12.305 8.711 1 64.31 154 ASN B CA 1
ATOM 2699 C C . ASN B 1 154 ? -12.477 12.273 7.84 1 64.31 154 ASN B C 1
ATOM 2701 O O . ASN B 1 154 ? -13.43 13.016 8.094 1 64.31 154 ASN B O 1
ATOM 2705 N N . HIS B 1 155 ? -12.461 11.656 6.656 1 67.81 155 HIS B N 1
ATOM 2706 C CA . HIS B 1 155 ? -13.742 11.578 5.965 1 67.81 155 HIS B CA 1
ATOM 2707 C C . HIS B 1 155 ? -14.156 10.133 5.738 1 67.81 155 HIS B C 1
ATOM 2709 O O . HIS B 1 155 ? -13.312 9.273 5.492 1 67.81 155 HIS B O 1
ATOM 2715 N N . PRO B 1 156 ? -15.43 9.906 6.023 1 75.5 156 PRO B N 1
ATOM 2716 C CA . PRO B 1 156 ? -15.953 8.594 5.629 1 75.5 156 PRO B CA 1
ATOM 2717 C C . PRO B 1 156 ? -15.82 8.336 4.129 1 75.5 156 PRO B C 1
ATOM 2719 O O . PRO B 1 156 ? -15.742 9.273 3.34 1 75.5 156 PRO B O 1
ATOM 2722 N N . SER B 1 157 ? -15.641 7.098 3.799 1 85 157 SER B N 1
ATOM 2723 C CA . SER B 1 157 ? -15.578 6.754 2.383 1 85 157 SER B CA 1
ATOM 2724 C C . SER B 1 157 ? -16.844 7.168 1.65 1 85 157 SER B C 1
ATOM 2726 O O . SER B 1 157 ? -17.953 6.984 2.164 1 85 157 SER B O 1
ATOM 2728 N N . SER B 1 158 ? -16.781 7.871 0.536 1 88.94 158 SER B N 1
ATOM 2729 C CA . SER B 1 158 ? -17.922 8.211 -0.31 1 88.94 158 SER B CA 1
ATOM 2730 C C . SER B 1 158 ? -18.516 6.961 -0.96 1 88.94 158 SER B C 1
ATOM 2732 O O . SER B 1 158 ? -17.906 5.895 -0.951 1 88.94 158 SER B O 1
ATOM 2734 N N . TYR B 1 159 ? -19.734 7.125 -1.479 1 93.19 159 TYR B N 1
ATOM 2735 C CA . TYR B 1 159 ? -20.359 6.027 -2.201 1 93.19 159 TYR B CA 1
ATOM 2736 C C . TYR B 1 159 ? -19.5 5.562 -3.365 1 93.19 159 TYR B C 1
ATOM 2738 O O . TYR B 1 159 ? -19.312 4.363 -3.572 1 93.19 159 TYR B O 1
ATOM 2746 N N . ALA B 1 160 ? -18.922 6.551 -4.176 1 93.56 160 ALA B N 1
ATOM 2747 C CA . ALA B 1 160 ? -18.078 6.227 -5.332 1 93.56 160 ALA B CA 1
ATOM 2748 C C . ALA B 1 160 ? -16.844 5.434 -4.918 1 93.56 160 ALA B C 1
ATOM 2750 O O . ALA B 1 160 ? -16.438 4.504 -5.617 1 93.56 160 ALA B O 1
ATOM 2751 N N . GLU B 1 161 ? -16.25 5.785 -3.818 1 92.5 161 GLU B N 1
ATOM 2752 C CA . GLU B 1 161 ? -15.078 5.082 -3.32 1 92.5 161 GLU B CA 1
ATOM 2753 C C . GLU B 1 161 ? -15.422 3.654 -2.902 1 92.5 161 GLU B C 1
ATOM 2755 O O . GLU B 1 161 ? -14.672 2.721 -3.186 1 92.5 161 GLU B O 1
ATOM 2760 N N . ARG B 1 162 ? -16.516 3.496 -2.246 1 94.69 162 ARG B N 1
ATOM 2761 C CA . ARG B 1 162 ? -16.953 2.166 -1.826 1 94.69 162 ARG B CA 1
ATOM 2762 C C . ARG B 1 162 ? -17.281 1.294 -3.031 1 94.69 162 ARG B C 1
ATOM 2764 O O . ARG B 1 162 ? -16.984 0.097 -3.039 1 94.69 162 ARG B O 1
ATOM 2771 N N . LEU B 1 163 ? -17.922 1.925 -4.035 1 96.88 163 LEU B N 1
ATOM 2772 C CA . LEU B 1 163 ? -18.219 1.194 -5.262 1 96.88 163 LEU B CA 1
ATOM 2773 C C . LEU B 1 163 ? -16.938 0.746 -5.949 1 96.88 163 LEU B C 1
ATOM 2775 O O . LEU B 1 163 ? -16.844 -0.398 -6.398 1 96.88 163 LEU B O 1
ATOM 2779 N N . LYS B 1 164 ? -15.977 1.655 -6.062 1 97 164 LYS B N 1
ATOM 2780 C CA . LYS B 1 164 ? -14.688 1.306 -6.652 1 97 164 LYS B CA 1
ATOM 2781 C C . LYS B 1 164 ? -14.023 0.162 -5.891 1 97 164 LYS B C 1
ATOM 2783 O O . LYS B 1 164 ? -13.492 -0.771 -6.5 1 97 164 LYS B O 1
ATOM 2788 N N . LEU B 1 165 ? -14.055 0.275 -4.578 1 96.94 165 LEU B N 1
ATOM 2789 C CA . LEU B 1 165 ? -13.5 -0.792 -3.748 1 96.94 165 LEU B CA 1
ATOM 2790 C C . LEU B 1 165 ? -14.172 -2.125 -4.062 1 96.94 165 LEU B C 1
ATOM 2792 O O . LEU B 1 165 ? -13.492 -3.141 -4.234 1 96.94 165 LEU B O 1
ATOM 2796 N N . CYS B 1 166 ? -15.5 -2.074 -4.113 1 98.12 166 CYS B N 1
ATOM 2797 C CA . CYS B 1 166 ? -16.266 -3.271 -4.426 1 98.12 166 CYS B CA 1
ATOM 2798 C C . CYS B 1 166 ? -15.844 -3.863 -5.762 1 98.12 166 CYS B C 1
ATOM 2800 O O . CYS B 1 166 ? -15.516 -5.047 -5.844 1 98.12 166 CYS B O 1
ATOM 2802 N N . LYS B 1 167 ? -15.781 -3.082 -6.773 1 98.19 167 LYS B N 1
ATOM 2803 C CA . LYS B 1 167 ? -15.469 -3.553 -8.117 1 98.19 167 LYS B CA 1
ATOM 2804 C C . LYS B 1 167 ? -14.062 -4.148 -8.18 1 98.19 167 LYS B C 1
ATOM 2806 O O . LYS B 1 167 ? -13.859 -5.203 -8.781 1 98.19 167 LYS B O 1
ATOM 2811 N N . VAL B 1 168 ? -13.148 -3.475 -7.586 1 98.19 168 VAL B N 1
ATOM 2812 C CA . VAL B 1 168 ? -11.758 -3.904 -7.621 1 98.19 168 VAL B CA 1
ATOM 2813 C C . VAL B 1 168 ? -11.594 -5.199 -6.832 1 98.19 168 VAL B C 1
ATOM 2815 O O . VAL B 1 168 ? -10.875 -6.109 -7.258 1 98.19 168 VAL B O 1
ATOM 2818 N N . LEU B 1 169 ? -12.281 -5.336 -5.648 1 98.38 169 LEU B N 1
ATOM 2819 C CA . LEU B 1 169 ? -12.172 -6.547 -4.844 1 98.38 169 LEU B CA 1
ATOM 2820 C C . LEU B 1 169 ? -12.781 -7.742 -5.57 1 98.38 169 LEU B C 1
ATOM 2822 O O . LEU B 1 169 ? -12.266 -8.859 -5.484 1 98.38 169 LEU B O 1
ATOM 2826 N N . ARG B 1 170 ? -13.805 -7.492 -6.266 1 98.38 170 ARG B N 1
ATOM 2827 C CA . ARG B 1 170 ? -14.383 -8.57 -7.066 1 98.38 170 ARG B CA 1
ATOM 2828 C C . ARG B 1 170 ? -13.422 -9.008 -8.164 1 98.38 170 ARG B C 1
ATOM 2830 O O . ARG B 1 170 ? -13.266 -10.211 -8.414 1 98.38 170 ARG B O 1
ATOM 2837 N N . GLY B 1 171 ? -12.844 -8.047 -8.82 1 98.12 171 GLY B N 1
ATOM 2838 C CA . GLY B 1 171 ? -11.812 -8.398 -9.789 1 98.12 171 GLY B CA 1
ATOM 2839 C C . GLY B 1 171 ? -10.641 -9.141 -9.172 1 98.12 171 GLY B C 1
ATOM 2840 O O . GLY B 1 171 ? -10.141 -10.109 -9.75 1 98.12 171 GLY B O 1
ATOM 2841 N N . PHE B 1 172 ? -10.258 -8.719 -8.07 1 98.62 172 PHE B N 1
ATOM 2842 C CA . PHE B 1 172 ? -9.164 -9.352 -7.352 1 98.62 172 PHE B CA 1
ATOM 2843 C C . PHE B 1 172 ? -9.508 -10.797 -7.012 1 98.62 172 PHE B C 1
ATOM 2845 O O . PHE B 1 172 ? -8.641 -11.68 -7.047 1 98.62 172 PHE B O 1
ATOM 2852 N N . GLN B 1 173 ? -10.742 -11.078 -6.625 1 98.5 173 GLN B N 1
ATOM 2853 C CA . GLN B 1 173 ? -11.172 -12.445 -6.359 1 98.5 173 GLN B CA 1
ATOM 2854 C C . GLN B 1 173 ? -11.039 -13.312 -7.605 1 98.5 173 GLN B C 1
ATOM 2856 O O . GLN B 1 173 ? -10.531 -14.438 -7.535 1 98.5 173 GLN B O 1
ATOM 2861 N N . VAL B 1 174 ? -11.445 -12.797 -8.711 1 97.69 174 VAL B N 1
ATOM 2862 C CA . VAL B 1 174 ? -11.336 -13.531 -9.969 1 97.69 174 VAL B CA 1
ATOM 2863 C C . VAL B 1 174 ? -9.867 -13.812 -10.281 1 97.69 174 VAL B C 1
ATOM 2865 O O . VAL B 1 174 ? -9.508 -14.93 -10.648 1 97.69 174 VAL B O 1
ATOM 2868 N N . ARG B 1 175 ? -9.078 -12.859 -10.109 1 97.75 175 ARG B N 1
ATOM 2869 C CA . ARG B 1 175 ? -7.648 -13.016 -10.336 1 97.75 175 ARG B CA 1
ATOM 2870 C C . ARG B 1 175 ? -7.051 -14.047 -9.383 1 97.75 175 ARG B C 1
ATOM 2872 O O . ARG B 1 175 ? -6.164 -14.812 -9.758 1 97.75 175 ARG B O 1
ATOM 2879 N N . SER B 1 176 ? -7.551 -14.008 -8.148 1 98 176 SER B N 1
ATOM 2880 C CA . SER B 1 176 ? -7.055 -14.961 -7.164 1 98 176 SER B CA 1
ATOM 2881 C C . SER B 1 176 ? -7.391 -16.391 -7.562 1 98 176 SER B C 1
ATOM 2883 O O . SER B 1 176 ? -6.617 -17.312 -7.297 1 98 176 SER B O 1
ATOM 2885 N N . ILE B 1 177 ? -8.516 -16.578 -8.156 1 97.44 177 ILE B N 1
ATOM 2886 C CA . ILE B 1 177 ? -8.867 -17.891 -8.68 1 97.44 177 ILE B CA 1
ATOM 2887 C C . ILE B 1 177 ? -7.855 -18.312 -9.75 1 97.44 177 ILE B C 1
ATOM 2889 O O . ILE B 1 177 ? -7.355 -19.438 -9.734 1 97.44 177 ILE B O 1
ATOM 2893 N N . THR B 1 178 ? -7.586 -17.391 -10.695 1 95.69 178 THR B N 1
ATOM 2894 C CA . THR B 1 178 ? -6.609 -17.641 -11.75 1 95.69 178 THR B CA 1
ATOM 2895 C C . THR B 1 178 ? -5.242 -17.969 -11.148 1 95.69 178 THR B C 1
ATOM 2897 O O . THR B 1 178 ? -4.574 -18.906 -11.586 1 95.69 178 THR B O 1
ATOM 2900 N N . ILE B 1 179 ? -4.828 -17.266 -10.148 1 96.56 179 ILE B N 1
ATOM 2901 C CA . ILE B 1 179 ? -3.541 -17.469 -9.492 1 96.56 179 ILE B CA 1
ATOM 2902 C C . ILE B 1 179 ? -3.502 -18.844 -8.836 1 96.56 179 ILE B C 1
ATOM 2904 O O . ILE B 1 179 ? -2.502 -19.562 -8.938 1 96.56 179 ILE B O 1
ATOM 2908 N N . ASN B 1 180 ? -4.598 -19.203 -8.109 1 96.56 180 ASN B N 1
ATOM 2909 C CA . ASN B 1 180 ? -4.676 -20.5 -7.461 1 96.56 180 ASN B CA 1
ATOM 2910 C C . ASN B 1 180 ? -4.512 -21.641 -8.461 1 96.56 180 ASN B C 1
ATOM 2912 O O . ASN B 1 180 ? -3.768 -22.594 -8.211 1 96.56 180 ASN B O 1
ATOM 2916 N N . ARG B 1 181 ? -5.145 -21.547 -9.578 1 94.5 181 ARG B N 1
ATOM 2917 C CA . ARG B 1 181 ? -5.031 -22.578 -10.617 1 94.5 181 ARG B CA 1
ATOM 2918 C C . ARG B 1 181 ? -3.605 -22.656 -11.148 1 94.5 181 ARG B C 1
ATOM 2920 O O . ARG B 1 181 ? -3.057 -23.75 -11.289 1 94.5 181 ARG B O 1
ATOM 2927 N N . ALA B 1 182 ? -3.045 -21.516 -11.398 1 93.88 182 ALA B N 1
ATOM 2928 C CA . ALA B 1 182 ? -1.687 -21.469 -11.938 1 93.88 182 ALA B CA 1
ATOM 2929 C C . ALA B 1 182 ? -0.682 -22.031 -10.938 1 93.88 182 ALA B C 1
ATOM 2931 O O . ALA B 1 182 ? 0.198 -22.812 -11.312 1 93.88 182 ALA B O 1
ATOM 2932 N N . VAL B 1 183 ? -0.772 -21.656 -9.719 1 94.31 183 VAL B N 1
ATOM 2933 C CA . VAL B 1 183 ? 0.149 -22.109 -8.68 1 94.31 183 VAL B CA 1
ATOM 2934 C C . VAL B 1 183 ? 0.043 -23.625 -8.508 1 94.31 183 VAL B C 1
ATOM 2936 O O . VAL B 1 183 ? 1.058 -24.312 -8.375 1 94.31 183 VAL B O 1
ATOM 2939 N N . LYS B 1 184 ? -1.177 -24.141 -8.492 1 92.5 184 LYS B N 1
ATOM 2940 C CA . LYS B 1 184 ? -1.368 -25.594 -8.398 1 92.5 184 LYS B CA 1
ATOM 2941 C C . LYS B 1 184 ? -0.728 -26.297 -9.586 1 92.5 184 LYS B C 1
ATOM 2943 O O . LYS B 1 184 ? -0.089 -27.344 -9.422 1 92.5 184 LYS B O 1
ATOM 2948 N N . TYR B 1 185 ? -0.906 -25.719 -10.766 1 90.44 185 TYR B N 1
ATOM 2949 C CA . TYR B 1 185 ? -0.313 -26.297 -11.969 1 90.44 185 TYR B CA 1
ATOM 2950 C C . TYR B 1 185 ? 1.206 -26.328 -11.859 1 90.44 185 TYR B C 1
ATOM 2952 O O . TYR B 1 185 ? 1.829 -27.359 -12.164 1 90.44 185 TYR B O 1
ATOM 2960 N N . MET B 1 186 ? 1.75 -25.266 -11.391 1 90.69 186 MET B N 1
ATOM 2961 C CA . MET B 1 186 ? 3.203 -25.156 -11.297 1 90.69 186 MET B CA 1
ATOM 2962 C C . MET B 1 186 ? 3.742 -26.047 -10.18 1 90.69 186 MET B C 1
ATOM 2964 O O . MET B 1 186 ? 4.895 -26.484 -10.227 1 90.69 186 MET B O 1
ATOM 2968 N N . ASN B 1 187 ? 2.918 -26.156 -9.172 1 91.5 187 ASN B N 1
ATOM 2969 C CA . ASN B 1 187 ? 3.311 -27.031 -8.07 1 91.5 187 ASN B CA 1
ATOM 2970 C C . ASN B 1 187 ? 3.285 -28.5 -8.492 1 91.5 187 ASN B C 1
ATOM 2972 O O . ASN B 1 187 ? 4.109 -29.297 -8.031 1 91.5 187 ASN B O 1
ATOM 2976 N N . ALA B 1 188 ? 2.285 -29 -9.219 1 85.44 188 ALA B N 1
ATOM 2977 C CA . ALA B 1 188 ? 2.139 -30.375 -9.68 1 85.44 188 ALA B CA 1
ATOM 2978 C C . ALA B 1 188 ? 3.27 -30.766 -10.633 1 85.44 188 ALA B C 1
ATOM 2980 O O . ALA B 1 188 ? 3.631 -31.938 -10.734 1 85.44 188 ALA B O 1
ATOM 2981 N N . GLY B 1 189 ? 4.066 -29.906 -10.984 1 70.5 189 GLY B N 1
ATOM 2982 C CA . GLY B 1 189 ? 5.16 -30.188 -11.898 1 70.5 189 GLY B CA 1
ATOM 2983 C C . GLY B 1 189 ? 4.691 -30.547 -13.297 1 70.5 189 GLY B C 1
ATOM 2984 O O . GLY B 1 189 ? 3.488 -30.625 -13.555 1 70.5 189 GLY B O 1
ATOM 2985 N N . ALA B 1 190 ? 5.434 -30.484 -14.32 1 57.59 190 ALA B N 1
ATOM 2986 C CA . ALA B 1 190 ? 5.195 -30.844 -15.719 1 57.59 190 ALA B CA 1
ATOM 2987 C C . ALA B 1 190 ? 4.504 -32.219 -15.812 1 57.59 190 ALA B C 1
ATOM 29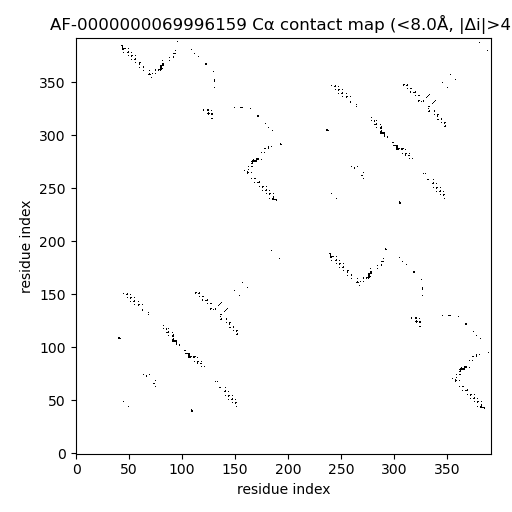89 O O . ALA B 1 190 ? 3.861 -32.5 -16.812 1 57.59 190 ALA B O 1
ATOM 2990 N N . ASP B 1 191 ? 4.703 -33.094 -14.828 1 50.28 191 ASP B N 1
ATOM 2991 C CA . ASP B 1 191 ? 4.195 -34.469 -15.031 1 50.2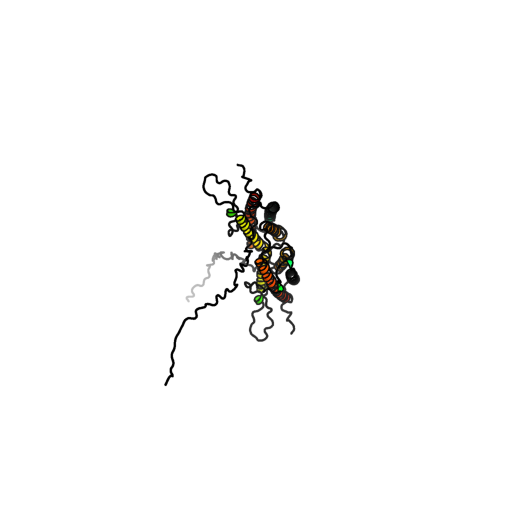8 191 ASP B CA 1
ATOM 2992 C C . ASP B 1 191 ? 2.695 -34.531 -14.766 1 50.28 191 ASP B C 1
ATOM 2994 O O . ASP B 1 191 ? 2.047 -35.531 -15.094 1 50.28 191 ASP B O 1
ATOM 2998 N N . ALA B 1 192 ? 2.041 -33.781 -13.969 1 52.53 192 ALA B N 1
ATOM 2999 C CA . ALA B 1 192 ? 0.646 -34 -13.602 1 52.53 192 ALA B CA 1
ATOM 3000 C C . ALA B 1 192 ? -0.294 -33.594 -14.727 1 52.53 192 ALA B C 1
ATOM 3002 O O . ALA B 1 192 ? -0.609 -32.406 -14.852 1 52.53 192 ALA B O 1
ATOM 3003 N N . GLN B 1 193 ? -0.243 -34.219 -15.867 1 44.56 193 GLN B N 1
ATOM 3004 C CA . GLN B 1 193 ? -1.194 -34.125 -16.969 1 44.56 193 GLN B CA 1
ATOM 3005 C C . GLN B 1 193 ? -2.631 -34.25 -16.469 1 44.56 193 GLN B C 1
ATOM 3007 O O . GLN B 1 193 ? -2.947 -35.094 -15.648 1 44.56 193 GLN B O 1
ATOM 3012 N N . PRO B 1 194 ? -3.387 -33.25 -16.422 1 42.22 194 PRO B N 1
ATOM 3013 C CA . PRO B 1 194 ? -4.766 -33.625 -16.094 1 42.22 194 PRO B CA 1
ATOM 3014 C C . PRO B 1 194 ? -5.23 -34.875 -16.828 1 42.22 194 PRO B C 1
ATOM 3016 O O . PRO B 1 194 ? -4.934 -35.062 -18.016 1 42.22 194 PRO B O 1
ATOM 3019 N N . SER B 1 195 ? -5.211 -36.094 -16.125 1 33.31 195 SER B N 1
ATOM 3020 C CA . SER B 1 195 ? -5.949 -37.188 -16.766 1 33.31 195 SER B CA 1
ATOM 3021 C C . SER B 1 195 ? -7.238 -36.688 -17.391 1 33.31 195 SER B C 1
ATOM 3023 O O . SER B 1 195 ? -7.91 -35.812 -16.828 1 33.31 195 SER B O 1
ATOM 3025 N N . SER B 1 196 ? -7.578 -37 -18.719 1 30.33 196 SER B N 1
ATOM 3026 C CA . SER B 1 196 ? -8.906 -36.938 -19.297 1 30.33 196 SER B CA 1
ATOM 3027 C C . SER B 1 196 ? -9.969 -37.438 -18.328 1 30.33 196 SER B C 1
ATOM 3029 O O . SER B 1 196 ? -9.82 -38.5 -17.719 1 30.33 196 SER B O 1
#

Secondary structure (DSSP, 8-state):
---------------------TT-----------------TTSPPPHHHHHHHHHHHHHHHHHHT-GGGGTTS-GGGSPP----SS-HHHHT------SSS-------HHHHHHHHHHHHHHHHHHHHTS--TTSTIIIIIHHHHHHHHHHHH--PPPHHHHHHHHHHHHHHHHHHHHHHHHHHHHHH-TT-----/----------------------------------------TTSPPPHHHHHHHHHHHHHHHHHHT-GGGGTTS-GGGSPP---TTS-HHHHT------SSS-------HHHHHHHHHHHHHHHHHHHHTS--TT-HIIIIIHHHHHHHHHHHH--PPPHHHHHHHHHHHHHHHHHHHHHHHHHHHHHH-TT-----

InterPro domains:
  IPR009079 Four-helical cytokine-like, core [G3DSA:1.20.1250.10] (54-189)
  IPR009079 Four-helical cytokine-like, core [SSF47266] (54-189)